Protein AF-0000000076605034 (afdb_homodimer)

Organism: NCBI:txid33932

Nearest PDB structures (foldseek):
  1zkp-assembly1_C  TM=9.954E-01  e=6.517E-40  Bacillus anthracis str. Ames
  6kns-assembly1_A  TM=9.953E-01  e=4.262E-39  Bacillus subtilis
  6kns-assembly2_B-2  TM=9.929E-01  e=1.743E-38  Bacillus subtilis
  6kns-assembly4_D-2  TM=9.944E-01  e=5.636E-38  Bacillus subtilis
  6kns-assembly3_C-2  TM=9.933E-01  e=1.933E-37  Bacillus subtilis

Foldseek 3Di:
DKKAFQAFAAPAADDQGAFGWMWDDDPQATEIEFDAGCSQVSCVVPPHLLSHQEYEYFDQPRSRHVCLVVSLVSQVVCVVVVDDGAAYEYEDACQPVVSQVVQDDDRNYDYDYDDQVDWDDDVQWTWHWDFAQAPDTGIWIWIDGPPFTETEHPFFEADPVLQCVCAAHQEYEAEAAAAPVDHCNVHGHYHLCSQLVSCQSSVYQEYEYGNYYPDDDVVRSVVNSCVRHVHHYYYDDHGDMDDPPDD/DKKAFQAFAAPAADDPGAFGWMWDDDPQATEIEFDAGCSQVSCVVPPHLLSHQEYEYFDQPRSRHVCLVVSLVSQVVCVVVVDDGAAYEYEDACQPVVSQVVQDDDRNYDYDYDDQVDWDDDVQWTWHWDFAQAPDTGIWIWIDGPPFTETEHPFFEADPVLQCVCAAHQEYEAEAAAAPVDHCNVHGHYHLCSQLVSCQSSVYQEYEYGNYYPDDDVVRSVVNSCVRHVHHYYYDDHGDMDDPPDD

pLDDT: mean 97.72, std 3.42, range [62.47, 99.0]

InterPro domains:
  IPR001279 Metallo-beta-lactamase [PF12706] (30-211)
  IPR001279 Metallo-beta-lactamase [SM00849] (18-211)
  IPR036866 Ribonuclease Z/Hydroxyacylglutathione hydrolase-like [G3DSA:3.60.15.10] (1-244)
  IPR036866 Ribonuclease Z/Hydroxyacylglutathione hydrolase-like [SSF56281] (1-242)

Secondary structure (DSSP, 8-state):
-EEEEEE-BSSS--TT--BSEEEEEETTEEEEE---TTHHHHHTTTS-GGG--EEE-S---HHHHTTHHHHHHHHHHHHHTT-----EEEEE-SSSHHHHHTT-BTTTEEEEE--TTSPEEETTEEEEEEE-BSSS--EEEEEE-SS-EEEE--S-B--TTHHHHHTT-SEEEEE--B-TTS--TTTT--BHHHHHHHHHHHT-SEEEEESB-SSS-HHHHHHHHHTT--SEEEE--TT-EEETT--/-EEEEEE-BSSS--TT--BSEEEEEETTEEEEE---TTHHHHHTTT--GGG--EEE-S---HHHHTTHHHHHHHHHHHHHTT-----EEEEE-SSSHHHHHTT-BTTTEEEEE--TTSPEEETTEEEEEEE-BSSS--EEEEEE-SS-EEEE--S-B--TTHHHHHTT-SEEEEE--B-TTS--TTTT--BHHHHHHHHHHHT-SEEEEESB-SSS-HHHHHHHHHTT--SEEEE--TT-EEETT--

Radius of gyration: 23.19 Å; Cα contacts (8 Å, |Δi|>4): 1328; chains: 2; bounding box: 50×68×50 Å

Solvent-accessible surface area (backbone atoms only — not comparable to full-atom values): 24275 Å² total; per-residue (Å²): 93,37,41,33,31,34,15,32,25,42,49,30,43,48,66,81,40,11,2,29,14,34,40,37,38,45,96,91,42,32,36,34,39,29,30,0,35,24,14,64,12,42,42,45,77,78,45,58,81,83,63,51,59,34,36,41,41,44,41,83,53,41,24,28,38,28,30,49,56,21,51,48,37,50,45,46,53,38,46,77,73,69,45,88,70,78,58,30,43,28,34,31,55,64,90,43,55,73,67,36,56,66,43,37,48,88,75,44,25,37,50,39,72,60,56,64,89,42,76,43,76,55,88,74,32,39,33,39,50,42,82,40,47,35,94,53,81,29,36,16,37,38,41,29,44,96,85,43,32,38,30,37,42,49,59,22,19,78,56,76,67,50,23,75,71,34,48,65,23,51,32,36,41,33,38,28,46,35,45,68,92,48,83,26,65,92,74,14,29,18,13,18,46,52,47,15,48,36,42,46,75,13,53,33,57,30,38,33,41,22,30,33,53,95,64,86,60,70,65,53,39,53,55,49,19,50,74,67,17,83,63,52,73,45,74,62,45,73,66,42,70,49,35,85,94,58,131,95,37,40,33,30,34,16,33,25,43,48,29,42,49,65,83,40,10,2,30,13,34,40,38,36,45,96,92,40,33,36,34,38,29,31,0,34,23,14,64,13,42,43,45,78,77,44,58,80,82,64,50,59,33,35,42,40,44,42,81,53,40,26,28,38,26,30,49,56,23,51,48,37,50,45,44,53,39,47,75,72,70,45,89,69,77,57,30,42,28,34,32,53,64,91,44,55,74,68,35,56,66,43,37,46,87,74,42,24,37,50,39,70,58,56,64,90,43,78,43,77,56,89,76,32,40,34,38,49,42,82,40,49,36,93,54,81,29,36,17,38,38,42,29,45,97,84,44,32,36,28,37,41,49,60,23,19,76,56,76,67,52,23,74,71,35,48,63,23,50,33,36,41,32,38,29,47,35,46,69,92,47,83,26,64,91,74,14,30,16,13,17,46,51,47,16,49,36,41,46,74,12,54,34,57,29,37,32,40,22,29,34,50,94,63,86,60,72,67,53,39,54,55,49,18,50,75,67,17,84,64,52,72,45,74,62,44,72,67,42,70,50,35,88,94,58,131

Structure (mmCIF, N/CA/C/O backbone):
data_AF-0000000076605034-model_v1
#
loop_
_entity.id
_entity.type
_entity.pdbx_description
1 polymer 'Metallo-beta-lactamase domain-containing protein'
#
loop_
_atom_site.group_PDB
_atom_site.id
_atom_site.type_symbol
_atom_site.label_atom_id
_atom_site.label_alt_id
_atom_site.label_comp_id
_atom_site.label_asym_id
_atom_site.label_entity_id
_atom_site.label_seq_id
_atom_site.pdbx_PDB_ins_code
_atom_site.Cartn_x
_atom_site.Cartn_y
_atom_site.Cartn_z
_atom_site.occupancy
_atom_site.B_iso_or_equiv
_atom_site.auth_seq_id
_atom_site.auth_comp_id
_atom_site.auth_asym_id
_atom_site.auth_atom_id
_atom_site.pdbx_PDB_model_num
ATOM 1 N N . MET A 1 1 ? 14.961 -23.609 -1.125 1 96.12 1 MET A N 1
ATOM 2 C CA . MET A 1 1 ? 14.352 -22.281 -1.119 1 96.12 1 MET A CA 1
ATOM 3 C C . MET A 1 1 ? 13.203 -22.219 -0.116 1 96.12 1 MET A C 1
ATOM 5 O O . MET A 1 1 ? 12.5 -23.203 0.092 1 96.12 1 MET A O 1
ATOM 9 N N . LYS A 1 2 ? 13.117 -21.109 0.619 1 98 2 LYS A N 1
ATOM 10 C CA . LYS A 1 2 ? 12.031 -20.828 1.562 1 98 2 LYS A CA 1
ATOM 11 C C . LYS A 1 2 ? 11.086 -19.766 1.017 1 98 2 LYS A C 1
ATOM 13 O O . LYS A 1 2 ? 11.523 -18.719 0.537 1 98 2 LYS A O 1
ATOM 18 N N . LEU A 1 3 ? 9.781 -20.109 1.035 1 98.69 3 LEU A N 1
ATOM 19 C CA . LEU A 1 3 ? 8.742 -19.156 0.638 1 98.69 3 LEU A CA 1
ATOM 20 C C . LEU A 1 3 ? 7.973 -18.656 1.854 1 98.69 3 LEU A C 1
ATOM 22 O O . LEU A 1 3 ? 7.566 -19.438 2.711 1 98.69 3 LEU A O 1
ATOM 26 N N . THR A 1 4 ? 7.82 -17.344 1.95 1 98.94 4 THR A N 1
ATOM 27 C CA . THR A 1 4 ? 6.965 -16.719 2.947 1 98.94 4 THR A CA 1
ATOM 28 C C . THR A 1 4 ? 5.895 -15.859 2.275 1 98.94 4 THR A C 1
ATOM 30 O O . THR A 1 4 ? 6.207 -15.008 1.434 1 98.94 4 THR A O 1
ATOM 33 N N . VAL A 1 5 ? 4.629 -16.109 2.641 1 98.94 5 VAL A N 1
ATOM 34 C CA . VAL A 1 5 ? 3.537 -15.289 2.133 1 98.94 5 VAL A CA 1
ATOM 35 C C . VAL A 1 5 ? 3.467 -13.984 2.92 1 98.94 5 VAL A C 1
ATOM 37 O O . VAL A 1 5 ? 3.264 -13.992 4.137 1 98.94 5 VAL A O 1
ATOM 40 N N . LEU A 1 6 ? 3.656 -12.891 2.207 1 98.94 6 LEU A N 1
ATOM 41 C CA . LEU A 1 6 ? 3.518 -11.578 2.818 1 98.94 6 LEU A CA 1
ATOM 42 C C . LEU A 1 6 ? 2.102 -11.039 2.637 1 98.94 6 LEU A C 1
ATOM 44 O O . LEU A 1 6 ? 1.557 -10.398 3.541 1 98.94 6 LEU A O 1
ATOM 48 N N . GLY A 1 7 ? 1.539 -11.312 1.558 1 98.94 7 GLY A N 1
ATOM 49 C CA . GLY A 1 7 ? 0.179 -10.961 1.185 1 98.94 7 GLY A CA 1
ATOM 50 C C . GLY A 1 7 ? -0.412 -11.883 0.135 1 98.94 7 GLY A C 1
ATOM 51 O O . GLY A 1 7 ? 0.322 -12.508 -0.634 1 98.94 7 GLY A O 1
ATOM 52 N N . TYR A 1 8 ? -1.773 -11.93 0.089 1 98.94 8 TYR A N 1
ATOM 53 C CA . TYR A 1 8 ? -2.381 -13 -0.698 1 98.94 8 TYR A CA 1
ATOM 54 C C . TYR A 1 8 ? -3.764 -12.594 -1.192 1 98.94 8 TYR A C 1
ATOM 56 O O . TYR A 1 8 ? -4.465 -13.391 -1.82 1 98.94 8 TYR A O 1
ATOM 64 N N . TRP A 1 9 ? -4.199 -11.359 -0.905 1 98.88 9 TRP A N 1
ATOM 65 C CA . TRP A 1 9 ? -5.539 -10.953 -1.31 1 98.88 9 TRP A CA 1
ATOM 66 C C . TRP A 1 9 ? -5.551 -10.5 -2.766 1 98.88 9 TRP A C 1
ATOM 68 O O . TRP A 1 9 ? -4.586 -9.898 -3.244 1 98.88 9 TRP A O 1
ATOM 78 N N . GLY A 1 10 ? -6.625 -10.766 -3.41 1 98.75 10 GLY A N 1
ATOM 79 C CA . GLY A 1 10 ? -6.84 -10.258 -4.754 1 98.75 10 GLY A CA 1
ATOM 80 C C . GLY A 1 10 ? -7.527 -8.906 -4.777 1 98.75 10 GLY A C 1
ATOM 81 O O . GLY A 1 10 ? -8.5 -8.688 -4.051 1 98.75 10 GLY A O 1
ATOM 82 N N . GLY A 1 11 ? -7.055 -7.988 -5.543 1 98.56 11 GLY A N 1
ATOM 83 C CA . GLY A 1 11 ? -7.699 -6.707 -5.762 1 98.56 11 GLY A CA 1
ATOM 84 C C . GLY A 1 11 ? -7.309 -5.656 -4.738 1 98.56 11 GLY A C 1
ATOM 85 O O . GLY A 1 11 ? -6.695 -4.645 -5.082 1 98.56 11 GLY A O 1
ATOM 86 N N . TYR A 1 12 ? -7.621 -5.855 -3.541 1 98.81 12 TYR A N 1
ATOM 87 C CA . TYR A 1 12 ? -7.32 -4.949 -2.438 1 98.81 12 TYR A CA 1
ATOM 88 C C . TYR A 1 12 ? -7.105 -5.723 -1.142 1 98.81 12 TYR A C 1
ATOM 90 O O . TYR A 1 12 ? -7.488 -6.887 -1.034 1 98.81 12 TYR A O 1
ATOM 98 N N . PRO A 1 13 ? -6.379 -5.133 -0.183 1 98.88 13 PRO A N 1
ATOM 99 C CA . PRO A 1 13 ? -6.094 -5.859 1.054 1 98.88 13 PRO A CA 1
ATOM 100 C C . PRO A 1 13 ? -7.309 -5.965 1.974 1 98.88 13 PRO A C 1
ATOM 102 O O . PRO A 1 13 ? -8.188 -5.102 1.936 1 98.88 13 PRO A O 1
ATOM 105 N N . ALA A 1 14 ? -7.359 -7.02 2.742 1 98.56 14 ALA A N 1
ATOM 106 C CA . ALA A 1 14 ? -8.281 -7.102 3.873 1 98.56 14 ALA A CA 1
ATOM 107 C C . ALA A 1 14 ? -7.664 -6.484 5.125 1 98.56 14 ALA A C 1
ATOM 109 O O . ALA A 1 14 ? -6.559 -5.938 5.078 1 98.56 14 ALA A O 1
ATOM 110 N N . VAL A 1 15 ? -8.422 -6.453 6.191 1 98.38 15 VAL A N 1
ATOM 111 C CA . VAL A 1 15 ? -8.039 -5.828 7.453 1 98.38 15 VAL A CA 1
ATOM 112 C C . VAL A 1 15 ? -6.676 -6.359 7.898 1 98.38 15 VAL A C 1
ATOM 114 O O . VAL A 1 15 ? -6.484 -7.574 8.016 1 98.38 15 VAL A O 1
ATOM 117 N N . ASN A 1 16 ? -5.75 -5.461 8.094 1 98.06 16 ASN A N 1
ATOM 118 C CA . ASN A 1 16 ? -4.418 -5.723 8.633 1 98.06 16 ASN A CA 1
ATOM 119 C C . ASN A 1 16 ? -3.674 -6.762 7.805 1 98.06 16 ASN A C 1
ATOM 121 O O . ASN A 1 16 ? -2.914 -7.566 8.344 1 98.06 16 ASN A O 1
ATOM 125 N N . SER A 1 17 ? -3.955 -6.801 6.527 1 98.5 17 SER A N 1
ATOM 126 C CA . SER A 1 17 ? -3.334 -7.75 5.609 1 98.5 17 SER A CA 1
ATOM 127 C C . SER A 1 17 ? -2.85 -7.055 4.34 1 98.5 17 SER A C 1
ATOM 129 O O . SER A 1 17 ? -2.742 -5.828 4.301 1 98.5 17 SER A O 1
ATOM 131 N N . ALA A 1 18 ? -2.34 -7.84 3.361 1 98.94 18 ALA A N 1
ATOM 132 C CA . ALA A 1 18 ? -1.729 -7.281 2.16 1 98.94 18 ALA A CA 1
ATOM 133 C C . ALA A 1 18 ? -2.191 -8.023 0.911 1 98.94 18 ALA A C 1
ATOM 135 O O . ALA A 1 18 ? -2.727 -9.133 1.005 1 98.94 18 ALA A O 1
ATOM 136 N N . THR A 1 19 ? -2.084 -7.344 -0.175 1 98.94 19 THR A N 1
ATOM 137 C CA . THR A 1 19 ? -2.283 -8.023 -1.45 1 98.94 19 THR A CA 1
ATOM 138 C C . THR A 1 19 ? -1.011 -8.75 -1.88 1 98.94 19 THR A C 1
ATOM 140 O O . THR A 1 19 ? -0.088 -8.922 -1.081 1 98.94 19 THR A O 1
ATOM 143 N N . SER A 1 20 ? -0.911 -9.188 -3.068 1 98.94 20 SER A N 1
ATOM 144 C CA . SER A 1 20 ? 0.04 -10.188 -3.541 1 98.94 20 SER A CA 1
ATOM 145 C C . SER A 1 20 ? 1.477 -9.758 -3.262 1 98.94 20 SER A C 1
ATOM 147 O O . SER A 1 20 ? 1.897 -8.672 -3.666 1 98.94 20 SER A O 1
ATOM 149 N N . GLY A 1 21 ? 2.199 -10.5 -2.539 1 98.94 21 GLY A N 1
ATOM 150 C CA . GLY A 1 21 ? 3.615 -10.398 -2.227 1 98.94 21 GLY A CA 1
ATOM 151 C C . GLY A 1 21 ? 4.18 -11.656 -1.593 1 98.94 21 GLY A C 1
ATOM 152 O O . GLY A 1 21 ? 3.629 -12.164 -0.615 1 98.94 21 GLY A O 1
ATOM 153 N N . TYR A 1 22 ? 5.273 -12.188 -2.094 1 98.94 22 TYR A N 1
ATOM 154 C CA . TYR A 1 22 ? 5.883 -13.438 -1.653 1 98.94 22 TYR A CA 1
ATOM 155 C C . TYR A 1 22 ? 7.395 -13.289 -1.536 1 98.94 22 TYR A C 1
ATOM 157 O O . TYR A 1 22 ? 8.055 -12.805 -2.461 1 98.94 22 TYR A O 1
ATOM 165 N N . LEU A 1 23 ? 7.91 -13.648 -0.429 1 98.94 23 LEU A N 1
ATOM 166 C CA . LEU A 1 23 ? 9.352 -13.586 -0.184 1 98.94 23 LEU A CA 1
ATOM 167 C C . LEU A 1 23 ? 10 -14.953 -0.387 1 98.94 23 LEU A C 1
ATOM 169 O O . LEU A 1 23 ? 9.594 -15.938 0.234 1 98.94 23 LEU A O 1
ATOM 173 N N . LEU A 1 24 ? 10.898 -15.039 -1.307 1 98.88 24 LEU A N 1
ATOM 174 C CA . LEU A 1 24 ? 11.695 -16.25 -1.54 1 98.88 24 LEU A CA 1
ATOM 175 C C . LEU A 1 24 ? 13.125 -16.047 -1.054 1 98.88 24 LEU A C 1
ATOM 177 O O . LEU A 1 24 ? 13.789 -15.086 -1.433 1 98.88 24 LEU A O 1
ATOM 181 N N . GLN A 1 25 ? 13.57 -16.953 -0.249 1 98.56 25 GLN A N 1
ATOM 182 C CA . GLN A 1 25 ? 14.914 -16.859 0.312 1 98.56 25 GLN A CA 1
ATOM 183 C C . GLN A 1 25 ? 15.711 -18.141 0.074 1 98.56 25 GLN A C 1
ATOM 185 O O . GLN A 1 25 ? 15.18 -19.25 0.248 1 98.56 25 GLN A O 1
ATOM 190 N N . LYS A 1 26 ? 16.844 -18.062 -0.416 1 98.19 26 LYS A N 1
ATOM 191 C CA . LYS A 1 26 ? 17.781 -19.172 -0.628 1 98.19 26 LYS A CA 1
ATOM 192 C C . LYS A 1 26 ? 19.219 -18.688 -0.597 1 98.19 26 LYS A C 1
ATOM 194 O O . LYS A 1 26 ? 19.562 -17.703 -1.258 1 98.19 26 LYS A O 1
ATOM 199 N N . ASP A 1 27 ? 20.141 -19.312 0.214 1 97.5 27 ASP A N 1
ATOM 200 C CA . ASP A 1 27 ? 21.578 -19.062 0.249 1 97.5 27 ASP A CA 1
ATOM 201 C C . ASP A 1 27 ? 21.859 -17.594 0.506 1 97.5 27 ASP A C 1
ATOM 203 O O . ASP A 1 27 ? 22.688 -16.984 -0.18 1 97.5 27 ASP A O 1
ATOM 207 N N . GLY A 1 28 ? 21.094 -17 1.375 1 97.69 28 GLY A N 1
ATOM 208 C CA . GLY A 1 28 ? 21.312 -15.617 1.772 1 97.69 28 GLY A CA 1
ATOM 209 C C . GLY A 1 28 ? 20.734 -14.617 0.789 1 97.69 28 GLY A C 1
ATOM 210 O O . GLY A 1 28 ? 20.875 -13.406 0.976 1 97.69 28 GLY A O 1
ATOM 211 N N . PHE A 1 29 ? 20.109 -15.102 -0.303 1 98.62 29 PHE A N 1
ATOM 212 C CA . PHE A 1 29 ? 19.5 -14.242 -1.313 1 98.62 29 PHE A CA 1
ATOM 213 C C . PHE A 1 29 ? 18.016 -14.055 -1.039 1 98.62 29 PHE A C 1
ATOM 215 O O . PHE A 1 29 ? 17.281 -15.031 -0.839 1 98.62 29 PHE A O 1
ATOM 222 N N . ASN A 1 30 ? 17.578 -12.766 -1.001 1 98.88 30 ASN A N 1
ATOM 223 C CA . ASN A 1 30 ? 16.188 -12.422 -0.743 1 98.88 30 ASN A CA 1
ATOM 224 C C . ASN A 1 30 ? 15.508 -11.859 -1.99 1 98.88 30 ASN A C 1
ATOM 226 O O . ASN A 1 30 ? 15.867 -10.781 -2.465 1 98.88 30 ASN A O 1
ATOM 230 N N . LEU A 1 31 ? 14.539 -12.633 -2.533 1 98.94 31 LEU A N 1
ATOM 231 C CA . LEU A 1 31 ? 13.766 -12.234 -3.709 1 98.94 31 LEU A CA 1
ATOM 232 C C . LEU A 1 31 ? 12.312 -11.961 -3.34 1 98.94 31 LEU A C 1
ATOM 234 O O . LEU A 1 31 ? 11.656 -12.812 -2.736 1 98.94 31 LEU A O 1
ATOM 238 N N . LEU A 1 32 ? 11.891 -10.766 -3.631 1 99 32 LEU A N 1
ATOM 239 C CA . LEU A 1 32 ? 10.477 -10.445 -3.48 1 99 32 LEU A CA 1
ATOM 240 C C . LEU A 1 32 ? 9.734 -10.633 -4.797 1 99 32 LEU A C 1
ATOM 242 O O . LEU A 1 32 ? 10.148 -10.109 -5.832 1 99 32 LEU A O 1
ATOM 246 N N . VAL A 1 33 ? 8.672 -11.438 -4.785 1 99 33 VAL A N 1
ATOM 247 C CA . VAL A 1 33 ? 7.812 -11.633 -5.945 1 99 33 VAL A CA 1
ATOM 248 C C . VAL A 1 33 ? 6.516 -10.844 -5.77 1 99 33 VAL A C 1
ATOM 250 O O . VAL A 1 33 ? 5.734 -11.125 -4.859 1 99 33 VAL A O 1
ATOM 253 N N . ASP A 1 34 ? 6.242 -9.883 -6.672 1 99 34 ASP A N 1
ATOM 254 C CA . ASP A 1 34 ? 5.184 -8.883 -6.59 1 99 34 ASP A CA 1
ATOM 255 C C . ASP A 1 34 ? 5.305 -8.055 -5.316 1 99 34 ASP A C 1
ATOM 257 O O . ASP A 1 34 ? 5.988 -8.453 -4.371 1 99 34 ASP A O 1
ATOM 261 N N . CYS A 1 35 ? 4.766 -6.914 -5.352 1 98.94 35 CYS A N 1
ATOM 262 C CA . CYS A 1 35 ? 4.883 -5.918 -4.289 1 98.94 35 CYS A CA 1
ATOM 263 C C . CYS A 1 35 ? 3.594 -5.117 -4.148 1 98.94 35 CYS A C 1
ATOM 265 O O . CYS A 1 35 ? 3.59 -3.9 -4.352 1 98.94 35 CYS A O 1
ATOM 267 N N . GLY A 1 36 ? 2.535 -5.812 -3.738 1 98.94 36 GLY A N 1
ATOM 268 C CA . GLY A 1 36 ? 1.213 -5.211 -3.654 1 98.94 36 GLY A CA 1
ATOM 269 C C . GLY A 1 36 ? 1.034 -4.328 -2.434 1 98.94 36 GLY A C 1
ATOM 270 O O . GLY A 1 36 ? 2.006 -4.012 -1.743 1 98.94 36 GLY A O 1
ATOM 271 N N . SER A 1 37 ? -0.182 -3.9 -2.189 1 98.94 37 SER A N 1
ATOM 272 C CA . SER A 1 37 ? -0.543 -3.027 -1.077 1 98.94 37 SER A CA 1
ATOM 273 C C . SER A 1 37 ? -0.298 -3.709 0.264 1 98.94 37 SER A C 1
ATOM 275 O O . SER A 1 37 ? -0.746 -4.836 0.484 1 98.94 37 SER A O 1
ATOM 277 N N . GLY A 1 38 ? 0.418 -3.021 1.141 1 98.88 38 GLY A N 1
ATOM 278 C CA . GLY A 1 38 ? 0.668 -3.537 2.477 1 98.88 38 GLY A CA 1
ATOM 279 C C . GLY A 1 38 ? 1.84 -4.5 2.535 1 98.88 38 GLY A C 1
ATOM 280 O O . GLY A 1 38 ? 2.244 -4.93 3.619 1 98.88 38 GLY A O 1
ATOM 281 N N . VAL A 1 39 ? 2.434 -4.828 1.404 1 98.94 39 VAL A N 1
ATOM 282 C CA . VAL A 1 39 ? 3.473 -5.848 1.341 1 98.94 39 VAL A CA 1
ATOM 283 C C . VAL A 1 39 ? 4.73 -5.352 2.055 1 98.94 39 VAL A C 1
ATOM 285 O O . VAL A 1 39 ? 5.371 -6.105 2.789 1 98.94 39 VAL A O 1
ATOM 288 N N . LEU A 1 40 ? 5.105 -4.066 1.79 1 98.94 40 LEU A N 1
ATOM 289 C CA . LEU A 1 40 ? 6.332 -3.557 2.389 1 98.94 40 LEU A CA 1
ATOM 290 C C . LEU A 1 40 ? 6.242 -3.568 3.912 1 98.94 40 LEU A C 1
ATOM 292 O O . LEU A 1 40 ? 7.219 -3.879 4.594 1 98.94 40 LEU A O 1
ATOM 296 N N . SER A 1 41 ? 5.086 -3.191 4.457 1 98.88 41 SER A N 1
ATOM 297 C CA . SER A 1 41 ? 4.863 -3.238 5.898 1 98.88 41 SER A CA 1
ATOM 298 C C . SER A 1 41 ? 5.012 -4.656 6.434 1 98.88 41 SER A C 1
ATOM 300 O O . SER A 1 41 ? 5.645 -4.871 7.469 1 98.88 41 SER A O 1
ATOM 302 N N . GLN A 1 42 ? 4.48 -5.645 5.727 1 98.88 42 GLN A N 1
ATOM 303 C CA . GLN A 1 42 ? 4.539 -7.047 6.133 1 98.88 42 GLN A CA 1
ATOM 304 C C . GLN A 1 42 ? 5.953 -7.598 5.996 1 98.88 42 GLN A C 1
ATOM 306 O O . GLN A 1 42 ? 6.398 -8.398 6.824 1 98.88 42 GLN A O 1
ATOM 311 N N . LEU A 1 43 ? 6.641 -7.211 4.949 1 98.94 43 LEU A N 1
ATOM 312 C CA . LEU A 1 43 ? 7.996 -7.66 4.656 1 98.94 43 LEU A CA 1
ATOM 313 C C . LEU A 1 43 ? 8.922 -7.43 5.848 1 98.94 43 LEU A C 1
ATOM 315 O O . LEU A 1 43 ? 9.773 -8.266 6.152 1 98.94 43 LEU A O 1
ATOM 319 N N . GLN A 1 44 ? 8.703 -6.387 6.578 1 98.81 44 GLN A N 1
ATOM 320 C CA . GLN A 1 44 ? 9.625 -5.922 7.609 1 98.81 44 GLN A CA 1
ATOM 321 C C . GLN A 1 44 ? 9.5 -6.766 8.875 1 98.81 44 GLN A C 1
ATOM 323 O O . GLN A 1 44 ? 10.266 -6.582 9.828 1 98.81 44 GLN A O 1
ATOM 328 N N . ASN A 1 45 ? 8.523 -7.652 8.93 1 98.81 45 ASN A N 1
ATOM 329 C CA . ASN A 1 45 ? 8.516 -8.672 9.977 1 98.81 45 ASN A CA 1
ATOM 330 C C . ASN A 1 45 ? 9.641 -9.68 9.781 1 98.81 45 ASN A C 1
ATOM 332 O O . ASN A 1 45 ? 9.969 -10.43 10.703 1 98.81 45 ASN A O 1
ATOM 336 N N . TYR A 1 46 ? 10.219 -9.711 8.609 1 98.69 46 TYR A N 1
ATOM 337 C CA . TYR A 1 46 ? 11.141 -10.797 8.273 1 98.69 46 TYR A CA 1
ATOM 338 C C . TYR A 1 46 ? 12.508 -10.242 7.898 1 98.69 46 TYR A C 1
ATOM 340 O O . TYR A 1 46 ? 13.531 -10.883 8.148 1 98.69 46 TYR A O 1
ATOM 348 N N . LEU A 1 47 ? 12.539 -9.078 7.223 1 97.56 47 LEU A N 1
ATOM 349 C CA . LEU A 1 47 ? 13.805 -8.445 6.863 1 97.56 47 LEU A CA 1
ATOM 350 C C . LEU A 1 47 ? 13.602 -6.957 6.594 1 97.56 47 LEU A C 1
ATOM 352 O O . LEU A 1 47 ? 12.477 -6.504 6.383 1 97.56 47 LEU A O 1
ATOM 356 N N . LYS A 1 48 ? 14.695 -6.184 6.621 1 97.06 48 LYS A N 1
ATOM 357 C CA . LYS A 1 48 ? 14.656 -4.773 6.25 1 97.06 48 LYS A CA 1
ATOM 358 C C . LYS A 1 48 ? 14.57 -4.605 4.738 1 97.06 48 LYS A C 1
ATOM 360 O O . LYS A 1 48 ? 15.109 -5.418 3.984 1 97.06 48 LYS A O 1
ATOM 365 N N . PRO A 1 49 ? 13.938 -3.553 4.309 1 98 49 PRO A N 1
ATOM 366 C CA . PRO A 1 49 ? 13.805 -3.326 2.867 1 98 49 PRO A CA 1
ATOM 367 C C . PRO A 1 49 ? 15.156 -3.322 2.148 1 98 49 PRO A C 1
ATOM 369 O O . PRO A 1 49 ? 15.25 -3.793 1.013 1 98 49 PRO A O 1
ATOM 372 N N . ASN A 1 50 ? 16.188 -2.818 2.846 1 96.12 50 ASN A N 1
ATOM 373 C CA . ASN A 1 50 ? 17.5 -2.684 2.207 1 96.12 50 ASN A CA 1
ATOM 374 C C . ASN A 1 50 ? 18.219 -4.023 2.119 1 96.12 50 ASN A C 1
ATOM 376 O O . ASN A 1 50 ? 19.312 -4.109 1.566 1 96.12 50 ASN A O 1
ATOM 380 N N . GLU A 1 51 ? 17.594 -5.082 2.629 1 97.94 51 GLU A N 1
ATOM 381 C CA . GLU A 1 51 ? 18.188 -6.418 2.572 1 97.94 51 GLU A CA 1
ATOM 382 C C . GLU A 1 51 ? 17.656 -7.203 1.375 1 97.94 51 GLU A C 1
ATOM 384 O O . GLU A 1 51 ? 18.109 -8.32 1.109 1 97.94 51 GLU A O 1
ATOM 389 N N . LEU A 1 52 ? 16.734 -6.652 0.604 1 98.75 52 LEU A N 1
ATOM 390 C CA . LEU A 1 52 ? 16.281 -7.262 -0.643 1 98.75 52 LEU A CA 1
ATOM 391 C C . LEU A 1 52 ? 17.391 -7.246 -1.687 1 98.75 52 LEU A C 1
ATOM 393 O O . LEU A 1 52 ? 18.125 -6.254 -1.816 1 98.75 52 LEU A O 1
ATOM 397 N N . HIS A 1 53 ? 17.453 -8.352 -2.396 1 98.88 53 HIS A N 1
ATOM 398 C CA . HIS A 1 53 ? 18.453 -8.422 -3.457 1 98.88 53 HIS A CA 1
ATOM 399 C C . HIS A 1 53 ? 17.828 -8.195 -4.824 1 98.88 53 HIS A C 1
ATOM 401 O O . HIS A 1 53 ? 18.5 -7.734 -5.754 1 98.88 53 HIS A O 1
ATOM 407 N N . ALA A 1 54 ? 16.547 -8.547 -4.973 1 98.94 54 ALA A N 1
ATOM 408 C CA . ALA A 1 54 ? 15.828 -8.367 -6.227 1 98.94 54 ALA A CA 1
ATOM 409 C C . ALA A 1 54 ? 14.32 -8.398 -6 1 98.94 54 ALA A C 1
ATOM 411 O O . ALA A 1 54 ? 13.852 -8.906 -4.98 1 98.94 54 ALA A O 1
ATOM 412 N N . VAL A 1 55 ? 13.609 -7.793 -6.91 1 99 55 VAL A N 1
ATOM 413 C CA . VAL A 1 55 ? 12.156 -7.875 -7.004 1 99 55 VAL A CA 1
ATOM 414 C C . VAL A 1 55 ? 11.758 -8.398 -8.383 1 99 55 VAL A C 1
ATOM 416 O O . VAL A 1 55 ? 12.383 -8.055 -9.391 1 99 55 VAL A O 1
ATOM 419 N N . LEU A 1 56 ? 10.812 -9.312 -8.422 1 99 56 LEU A N 1
ATOM 420 C CA . LEU A 1 56 ? 10.281 -9.883 -9.656 1 99 56 LEU A CA 1
ATOM 421 C C . LEU A 1 56 ? 8.773 -9.648 -9.75 1 99 56 LEU A C 1
ATOM 423 O O . LEU A 1 56 ? 8.016 -10.086 -8.883 1 99 56 LEU A O 1
ATOM 427 N N . ILE A 1 57 ? 8.336 -8.93 -10.828 1 98.94 57 ILE A N 1
ATOM 428 C CA . ILE A 1 57 ? 6.953 -8.477 -10.945 1 98.94 57 ILE A CA 1
ATOM 429 C C . ILE A 1 57 ? 6.23 -9.289 -12.016 1 98.94 57 ILE A C 1
ATOM 431 O O . ILE A 1 57 ? 6.723 -9.43 -13.133 1 98.94 57 ILE A O 1
ATOM 435 N N . SER A 1 58 ? 5.098 -9.82 -11.641 1 98.94 58 SER A N 1
ATOM 436 C CA . SER A 1 58 ? 4.309 -10.609 -12.586 1 98.94 58 SER A CA 1
ATOM 437 C C . SER A 1 58 ? 3.613 -9.711 -13.602 1 98.94 58 SER A C 1
ATOM 439 O O . SER A 1 58 ? 3.66 -9.977 -14.805 1 98.94 58 SER A O 1
ATOM 441 N N . HIS A 1 59 ? 2.922 -8.688 -13.094 1 98.94 59 HIS A N 1
ATOM 442 C CA . HIS A 1 59 ? 2.232 -7.699 -13.922 1 98.94 59 HIS A CA 1
ATOM 443 C C . HIS A 1 59 ? 1.95 -6.422 -13.133 1 98.94 59 HIS A C 1
ATOM 445 O O . HIS A 1 59 ? 2.338 -6.309 -11.969 1 98.94 59 HIS A O 1
ATOM 451 N N . TYR A 1 60 ? 1.279 -5.438 -13.797 1 98.88 60 TYR A N 1
ATOM 452 C CA . TYR A 1 60 ? 1.365 -4.09 -13.242 1 98.88 60 TYR A CA 1
ATOM 453 C C . TYR A 1 60 ? 0.018 -3.637 -12.695 1 98.88 60 TYR A C 1
ATOM 455 O O . TYR A 1 60 ? -0.246 -2.436 -12.594 1 98.88 60 TYR A O 1
ATOM 463 N N . HIS A 1 61 ? -0.928 -4.605 -12.359 1 98.88 61 HIS A N 1
ATOM 464 C CA . HIS A 1 61 ? -2.088 -4.203 -11.57 1 98.88 61 HIS A CA 1
ATOM 465 C C . HIS A 1 61 ? -1.674 -3.725 -10.188 1 98.88 61 HIS A C 1
ATOM 467 O O . HIS A 1 61 ? -0.709 -4.234 -9.609 1 98.88 61 HIS A O 1
ATOM 473 N N . GLN A 1 62 ? -2.428 -2.846 -9.641 1 98.81 62 GLN A N 1
ATOM 474 C CA . GLN A 1 62 ? -2.047 -2.139 -8.422 1 98.81 62 GLN A CA 1
ATOM 475 C C . GLN A 1 62 ? -1.925 -3.1 -7.242 1 98.81 62 GLN A C 1
ATOM 477 O O . GLN A 1 62 ? -1.081 -2.91 -6.363 1 98.81 62 GLN A O 1
ATOM 482 N N . ASP A 1 63 ? -2.779 -4.113 -7.172 1 98.88 63 ASP A N 1
ATOM 483 C CA . ASP A 1 63 ? -2.701 -5.062 -6.066 1 98.88 63 ASP A CA 1
ATOM 484 C C . ASP A 1 63 ? -1.457 -5.941 -6.184 1 98.88 63 ASP A C 1
ATOM 486 O O . ASP A 1 63 ? -1.205 -6.789 -5.324 1 98.88 63 ASP A O 1
ATOM 490 N N . HIS A 1 64 ? -0.586 -5.758 -7.191 1 98.94 64 HIS A N 1
ATOM 491 C CA . HIS A 1 64 ? 0.681 -6.465 -7.336 1 98.94 64 HIS A CA 1
ATOM 492 C C . HIS A 1 64 ? 1.859 -5.496 -7.297 1 98.94 64 HIS A C 1
ATOM 494 O O . HIS A 1 64 ? 3.014 -5.922 -7.211 1 98.94 64 HIS A O 1
ATOM 500 N N . ILE A 1 65 ? 1.616 -4.121 -7.332 1 98.94 65 ILE A N 1
ATOM 501 C CA . ILE A 1 65 ? 2.76 -3.229 -7.469 1 98.94 65 ILE A CA 1
ATOM 502 C C . ILE A 1 65 ? 2.559 -1.995 -6.59 1 98.94 65 ILE A C 1
ATOM 504 O O . ILE A 1 65 ? 3.375 -1.07 -6.609 1 98.94 65 ILE A O 1
ATOM 508 N N . ALA A 1 66 ? 1.567 -1.883 -5.785 1 98.94 66 ALA A N 1
ATOM 509 C CA . ALA A 1 66 ? 1.174 -0.671 -5.07 1 98.94 66 ALA A CA 1
ATOM 510 C C . ALA A 1 66 ? 2.324 -0.136 -4.223 1 98.94 66 ALA A C 1
ATOM 512 O O . ALA A 1 66 ? 2.459 1.076 -4.043 1 98.94 66 ALA A O 1
ATOM 513 N N . ASP A 1 67 ? 3.188 -1.02 -3.703 1 98.94 67 ASP A N 1
ATOM 514 C CA . ASP A 1 67 ? 4.184 -0.596 -2.721 1 98.94 67 ASP A CA 1
ATOM 515 C C . ASP A 1 67 ? 5.551 -0.412 -3.371 1 98.94 67 ASP A C 1
ATOM 517 O O . ASP A 1 67 ? 6.551 -0.21 -2.678 1 98.94 67 ASP A O 1
ATOM 521 N N . ILE A 1 68 ? 5.656 -0.462 -4.734 1 98.94 68 ILE A N 1
ATOM 522 C CA . ILE A 1 68 ? 6.938 -0.27 -5.406 1 98.94 68 ILE A CA 1
ATOM 523 C C . ILE A 1 68 ? 7.48 1.122 -5.094 1 98.94 68 ILE A C 1
ATOM 525 O O . ILE A 1 68 ? 8.656 1.274 -4.75 1 98.94 68 ILE A O 1
ATOM 529 N N . GLY A 1 69 ? 6.633 2.127 -5.168 1 98.88 69 GLY A N 1
ATOM 530 C CA . GLY A 1 69 ? 7.074 3.49 -4.918 1 98.88 69 GLY A CA 1
ATOM 531 C C . GLY A 1 69 ? 7.625 3.693 -3.52 1 98.88 69 GLY A C 1
ATOM 532 O O . GLY A 1 69 ? 8.664 4.336 -3.344 1 98.88 69 GLY A O 1
ATOM 533 N N . VAL A 1 70 ? 6.941 3.162 -2.506 1 98.94 70 VAL A N 1
ATOM 534 C CA . VAL A 1 70 ? 7.391 3.373 -1.133 1 98.94 70 VAL A CA 1
ATOM 535 C C . VAL A 1 70 ? 8.609 2.498 -0.848 1 98.94 70 VAL A C 1
ATOM 537 O O . VAL A 1 70 ? 9.445 2.846 -0.016 1 98.94 70 VAL A O 1
ATOM 540 N N . LEU A 1 71 ? 8.75 1.354 -1.555 1 98.94 71 LEU A N 1
ATOM 541 C CA . LEU A 1 71 ? 9.992 0.594 -1.492 1 98.94 71 LEU A CA 1
ATOM 542 C C . LEU A 1 71 ? 11.164 1.427 -2.004 1 98.94 71 LEU A C 1
ATOM 544 O O . LEU A 1 71 ? 12.234 1.44 -1.394 1 98.94 71 LEU A O 1
ATOM 548 N N . GLN A 1 72 ? 10.938 2.092 -3.107 1 98.88 72 GLN A N 1
ATOM 549 C CA . GLN A 1 72 ? 11.953 2.982 -3.66 1 98.88 72 GLN A CA 1
ATOM 550 C C . GLN A 1 72 ? 12.328 4.074 -2.664 1 98.88 72 GLN A C 1
ATOM 552 O O . GLN A 1 72 ? 13.508 4.387 -2.492 1 98.88 72 GLN A O 1
ATOM 557 N N . TYR A 1 73 ? 11.328 4.629 -1.972 1 98.62 73 TYR A N 1
ATOM 558 C CA . TYR A 1 73 ? 11.578 5.664 -0.975 1 98.62 73 TYR A CA 1
ATOM 559 C C . TYR A 1 73 ? 12.375 5.109 0.202 1 98.62 73 TYR A C 1
ATOM 561 O O . TYR A 1 73 ? 13.258 5.781 0.738 1 98.62 73 TYR A O 1
ATOM 569 N N . ALA A 1 74 ? 12.031 3.885 0.6 1 98.5 74 ALA A N 1
ATOM 570 C CA . ALA A 1 74 ? 12.758 3.25 1.695 1 98.5 74 ALA A CA 1
ATOM 571 C C . ALA A 1 74 ? 14.258 3.178 1.392 1 98.5 74 ALA A C 1
ATOM 573 O O . ALA A 1 74 ? 15.086 3.461 2.258 1 98.5 74 ALA A O 1
ATOM 574 N N . ARG A 1 75 ? 14.562 2.82 0.186 1 97.81 75 ARG A N 1
ATOM 575 C CA . ARG A 1 75 ? 15.961 2.713 -0.224 1 97.81 75 ARG A CA 1
ATOM 576 C C . ARG A 1 75 ? 16.594 4.094 -0.37 1 97.81 75 ARG A C 1
ATOM 578 O O . ARG A 1 75 ? 17.75 4.293 0.012 1 97.81 75 ARG A O 1
ATOM 585 N N . LEU A 1 76 ? 15.867 5.004 -0.903 1 96.44 76 LEU A N 1
ATOM 586 C CA . LEU A 1 76 ? 16.359 6.363 -1.094 1 96.44 76 LEU A CA 1
ATOM 587 C C . LEU A 1 76 ? 16.734 7 0.241 1 96.44 76 LEU A C 1
ATOM 589 O O . LEU A 1 76 ? 17.766 7.648 0.356 1 96.44 76 LEU A O 1
ATOM 593 N N . ILE A 1 77 ? 15.883 6.848 1.235 1 95.19 77 ILE A N 1
ATOM 594 C CA . ILE A 1 77 ? 16.078 7.434 2.559 1 95.19 77 ILE A CA 1
ATOM 595 C C . ILE A 1 77 ? 17.375 6.898 3.172 1 95.19 77 ILE A C 1
ATOM 597 O O . ILE A 1 77 ? 18.078 7.629 3.859 1 95.19 77 ILE A O 1
ATOM 601 N N . GLN A 1 78 ? 17.719 5.617 2.896 1 92.44 78 GLN A N 1
ATOM 602 C CA . GLN A 1 78 ? 18.984 5.059 3.383 1 92.44 78 GLN A CA 1
ATOM 603 C C . GLN A 1 78 ? 20.172 5.812 2.811 1 92.44 78 GLN A C 1
ATOM 605 O O . GLN A 1 78 ? 21.172 6.008 3.498 1 92.44 78 GLN A O 1
ATOM 610 N N . THR A 1 79 ? 20.031 6.195 1.595 1 89.88 79 THR A N 1
ATOM 611 C CA . THR A 1 79 ? 21.125 6.945 0.976 1 89.88 79 THR A CA 1
ATOM 612 C C . THR A 1 79 ? 21.312 8.297 1.663 1 89.88 79 THR A C 1
ATOM 614 O O . THR A 1 79 ? 22.438 8.758 1.84 1 89.88 79 THR A O 1
ATOM 617 N N . PHE A 1 80 ? 20.234 8.914 2.092 1 88 80 PHE A N 1
ATOM 618 C CA . PHE A 1 80 ? 20.297 10.203 2.77 1 88 80 PHE A CA 1
ATOM 619 C C . PHE A 1 80 ? 20.891 10.062 4.16 1 88 80 PHE A C 1
ATOM 621 O O . PHE A 1 80 ? 21.5 11.008 4.684 1 88 80 PHE A O 1
ATOM 628 N N . LEU A 1 81 ? 20.797 8.867 4.711 1 89.56 81 LEU A N 1
ATOM 629 C CA . LEU A 1 81 ? 21.328 8.602 6.043 1 89.56 81 LEU A CA 1
ATOM 630 C C . LEU A 1 81 ? 22.797 8.203 5.969 1 89.56 81 LEU A C 1
ATOM 632 O O . LEU A 1 81 ? 23.422 7.891 6.992 1 89.56 81 LEU A O 1
ATOM 636 N N . GLY A 1 82 ? 23.328 8.18 4.75 1 89.5 82 GLY A N 1
ATOM 637 C CA . GLY A 1 82 ? 24.75 7.945 4.578 1 89.5 82 GLY A CA 1
ATOM 638 C C . GLY A 1 82 ? 25.094 6.488 4.316 1 89.5 82 GLY A C 1
ATOM 639 O O . GLY A 1 82 ? 26.266 6.113 4.289 1 89.5 82 GLY A O 1
ATOM 640 N N . ASN A 1 83 ? 24 5.727 4.125 1 90.44 83 ASN A N 1
ATOM 641 C CA . ASN A 1 83 ? 24.234 4.32 3.818 1 90.44 83 ASN A CA 1
ATOM 642 C C . ASN A 1 83 ? 24.406 4.094 2.318 1 90.44 83 ASN A C 1
ATOM 644 O O . ASN A 1 83 ? 23.75 4.746 1.509 1 90.44 83 ASN A O 1
ATOM 648 N N . GLU A 1 84 ? 25.391 3.311 1.975 1 89.31 84 GLU A N 1
ATOM 649 C CA . GLU A 1 84 ? 25.562 2.896 0.586 1 89.31 84 GLU A CA 1
ATOM 650 C C . GLU A 1 84 ? 24.859 1.57 0.313 1 89.31 84 GLU A C 1
ATOM 652 O O . GLU A 1 84 ? 25.109 0.577 0.999 1 89.31 84 GLU A O 1
ATOM 657 N N . LEU A 1 85 ? 23.922 1.643 -0.576 1 93.25 85 LEU A N 1
ATOM 658 C CA . LEU A 1 85 ? 23.203 0.434 -0.969 1 93.25 85 LEU A CA 1
ATOM 659 C C . LEU A 1 85 ? 23.375 0.159 -2.459 1 93.25 85 LEU A C 1
ATOM 661 O O . LEU A 1 85 ? 23.422 1.091 -3.266 1 93.25 85 LEU A O 1
ATOM 665 N N . PRO A 1 86 ? 23.562 -1.136 -2.793 1 96 86 PRO A N 1
ATOM 666 C CA . PRO A 1 86 ? 23.516 -1.441 -4.223 1 96 86 PRO A CA 1
ATOM 667 C C . PRO A 1 86 ? 22.141 -1.145 -4.84 1 96 86 PRO A C 1
ATOM 669 O O . PRO A 1 86 ? 21.125 -1.222 -4.156 1 96 86 PRO A O 1
ATOM 672 N N . THR A 1 87 ? 22.188 -0.714 -6.137 1 98.19 87 THR A N 1
ATOM 673 C CA . THR A 1 87 ? 20.938 -0.53 -6.848 1 98.19 87 THR A CA 1
ATOM 674 C C . THR A 1 87 ? 20.109 -1.818 -6.84 1 98.19 87 THR A C 1
ATOM 676 O O . THR A 1 87 ? 20.641 -2.9 -7.086 1 98.19 87 THR A O 1
ATOM 679 N N . LEU A 1 88 ? 18.859 -1.755 -6.438 1 98.81 88 LEU A N 1
ATOM 680 C CA . LEU A 1 88 ? 17.969 -2.906 -6.398 1 98.81 88 LEU A CA 1
ATOM 681 C C . LEU A 1 88 ? 17.359 -3.176 -7.773 1 98.81 88 LEU A C 1
ATOM 683 O O . LEU A 1 88 ? 16.609 -2.352 -8.297 1 98.81 88 LEU A O 1
ATOM 687 N N . PRO A 1 89 ? 17.703 -4.305 -8.406 1 98.94 89 PRO A N 1
ATOM 688 C CA . PRO A 1 89 ? 17 -4.633 -9.648 1 98.94 89 PRO A CA 1
ATOM 689 C C . PRO A 1 89 ? 15.555 -5.051 -9.43 1 98.94 89 PRO A C 1
ATOM 691 O O . PRO A 1 89 ? 15.266 -5.832 -8.516 1 98.94 89 PRO A O 1
ATOM 694 N N . ILE A 1 90 ? 14.672 -4.473 -10.164 1 98.94 90 ILE A N 1
ATOM 695 C CA . ILE A 1 90 ? 13.273 -4.875 -10.234 1 98.94 90 ILE A CA 1
ATOM 696 C C . ILE A 1 90 ? 12.961 -5.418 -11.625 1 98.94 90 ILE A C 1
ATOM 698 O O . ILE A 1 90 ? 12.93 -4.664 -12.602 1 98.94 90 ILE A O 1
ATOM 702 N N . TYR A 1 91 ? 12.742 -6.715 -11.703 1 99 91 TYR A N 1
ATOM 703 C CA . TYR A 1 91 ? 12.477 -7.371 -12.977 1 99 91 TYR A CA 1
ATOM 704 C C . TYR A 1 91 ? 11 -7.289 -13.344 1 99 91 TYR A C 1
ATOM 706 O O . TYR A 1 91 ? 10.141 -7.621 -12.523 1 99 91 TYR A O 1
ATOM 714 N N . GLY A 1 92 ? 10.656 -6.816 -14.477 1 98.94 92 GLY A N 1
ATOM 715 C CA . GLY A 1 92 ? 9.305 -6.727 -15.016 1 98.94 92 GLY A CA 1
ATOM 716 C C . GLY A 1 92 ? 9.266 -6.793 -16.531 1 98.94 92 GLY A C 1
ATOM 717 O O . GLY A 1 92 ? 10.305 -6.719 -17.188 1 98.94 92 GLY A O 1
ATOM 718 N N . HIS A 1 93 ? 8.078 -7.027 -17.141 1 98.88 93 HIS A N 1
ATOM 719 C CA . HIS A 1 93 ? 7.98 -7.07 -18.594 1 98.88 93 HIS A CA 1
ATOM 720 C C . HIS A 1 93 ? 7.852 -5.664 -19.172 1 98.88 93 HIS A C 1
ATOM 722 O O . HIS A 1 93 ? 7.449 -4.734 -18.484 1 98.88 93 HIS A O 1
ATOM 728 N N . ARG A 1 94 ? 8.109 -5.477 -20.406 1 98.12 94 ARG A N 1
ATOM 729 C CA . ARG A 1 94 ? 8.102 -4.16 -21.047 1 98.12 94 ARG A CA 1
ATOM 730 C C . ARG A 1 94 ? 6.848 -3.969 -21.891 1 98.12 94 ARG A C 1
ATOM 732 O O . ARG A 1 94 ? 6.766 -3.031 -22.688 1 98.12 94 ARG A O 1
ATOM 739 N N . GLU A 1 95 ? 5.922 -4.82 -21.75 1 98.5 95 GLU A N 1
ATOM 740 C CA . GLU A 1 95 ? 4.715 -4.762 -22.578 1 98.5 95 GLU A CA 1
ATOM 741 C C . GLU A 1 95 ? 3.809 -3.615 -22.141 1 98.5 95 GLU A C 1
ATOM 743 O O . GLU A 1 95 ? 2.816 -3.314 -22.812 1 98.5 95 GLU A O 1
ATOM 748 N N . ASP A 1 96 ? 4.09 -2.996 -21.125 1 98.19 96 ASP A N 1
ATOM 749 C CA . ASP A 1 96 ? 3.588 -1.705 -20.656 1 98.19 96 ASP A CA 1
ATOM 750 C C . ASP A 1 96 ? 4.738 -0.766 -20.297 1 98.19 96 ASP A C 1
ATOM 752 O O . ASP A 1 96 ? 5.176 -0.728 -19.141 1 98.19 96 ASP A O 1
ATOM 756 N N . GLU A 1 97 ? 5.098 -0.023 -21.219 1 98.31 97 GLU A N 1
ATOM 757 C CA . GLU A 1 97 ? 6.312 0.773 -21.094 1 98.31 97 GLU A CA 1
ATOM 758 C C . GLU A 1 97 ? 6.176 1.818 -19.984 1 98.31 97 GLU A C 1
ATOM 760 O O . GLU A 1 97 ? 7.141 2.115 -19.281 1 98.31 97 GLU A O 1
ATOM 765 N N . GLN A 1 98 ? 5.055 2.389 -19.906 1 97.62 98 GLN A N 1
ATOM 766 C CA . GLN A 1 98 ? 4.832 3.396 -18.875 1 97.62 98 GLN A CA 1
ATOM 767 C C . GLN A 1 98 ? 4.98 2.795 -17.469 1 97.62 98 GLN A C 1
ATOM 769 O O . GLN A 1 98 ? 5.66 3.361 -16.625 1 97.62 98 GLN A O 1
ATOM 774 N N . ALA A 1 99 ? 4.352 1.661 -17.266 1 98.44 99 ALA A N 1
ATOM 775 C CA . ALA A 1 99 ? 4.465 0.991 -15.969 1 98.44 99 ALA A CA 1
ATOM 776 C C . ALA A 1 99 ? 5.891 0.514 -15.719 1 98.44 99 ALA A C 1
ATOM 778 O O . ALA A 1 99 ? 6.414 0.651 -14.609 1 98.44 99 ALA A O 1
ATOM 779 N N . PHE A 1 100 ? 6.5 0.003 -16.781 1 98.81 100 PHE A N 1
ATOM 780 C CA . PHE A 1 100 ? 7.867 -0.492 -16.672 1 98.81 100 PHE A CA 1
ATOM 781 C C . PHE A 1 100 ? 8.82 0.626 -16.25 1 98.81 100 PHE A C 1
ATOM 783 O O . PHE A 1 100 ? 9.711 0.416 -15.438 1 98.81 100 PHE A O 1
ATOM 790 N N . SER A 1 101 ? 8.648 1.773 -16.797 1 98.69 101 SER A N 1
ATOM 791 C CA . SER A 1 101 ? 9.547 2.895 -16.531 1 98.69 101 SER A CA 1
ATOM 792 C C . SER A 1 101 ? 9.508 3.295 -15.055 1 98.69 101 SER A C 1
ATOM 794 O O . SER A 1 101 ? 10.484 3.83 -14.523 1 98.69 101 SER A O 1
ATOM 796 N N . LYS A 1 102 ? 8.461 3.014 -14.359 1 98.56 102 LYS A N 1
ATOM 797 C CA . LYS A 1 102 ? 8.289 3.391 -12.961 1 98.56 102 LYS A CA 1
ATOM 798 C C . LYS A 1 102 ? 9.055 2.445 -12.031 1 98.56 102 LYS A C 1
ATOM 800 O O . LYS A 1 102 ? 9.172 2.701 -10.836 1 98.56 102 LYS A O 1
ATOM 805 N N . LEU A 1 103 ? 9.586 1.364 -12.586 1 98.88 103 LEU A N 1
ATOM 806 C CA . LEU A 1 103 ? 10.375 0.436 -11.789 1 98.88 103 LEU A CA 1
ATOM 807 C C . LEU A 1 103 ? 11.766 0.999 -11.523 1 98.88 103 LEU A C 1
ATOM 809 O O . LEU A 1 103 ? 12.492 0.492 -10.664 1 98.88 103 LEU A O 1
ATOM 813 N N . THR A 1 104 ? 12.141 2.012 -12.281 1 98.88 104 THR A N 1
ATOM 814 C CA . THR A 1 104 ? 13.414 2.695 -12.102 1 98.88 104 THR A CA 1
ATOM 815 C C . THR A 1 104 ? 13.227 4.004 -11.336 1 98.88 104 THR A C 1
ATOM 817 O O . THR A 1 104 ? 12.312 4.773 -11.633 1 98.88 104 THR A O 1
ATOM 820 N N . HIS A 1 105 ? 14 4.176 -10.32 1 98.44 105 HIS A N 1
ATOM 821 C CA . HIS A 1 105 ? 13.969 5.41 -9.547 1 98.44 105 HIS A CA 1
ATOM 822 C C . HIS A 1 105 ? 15.367 5.828 -9.109 1 98.44 105 HIS A C 1
ATOM 824 O O . HIS A 1 105 ? 15.945 5.219 -8.211 1 98.44 105 HIS A O 1
ATOM 830 N N . GLN A 1 106 ? 15.836 6.969 -9.734 1 96.25 106 GLN A N 1
ATOM 831 C CA . GLN A 1 106 ? 17.172 7.473 -9.453 1 96.25 106 GLN A CA 1
ATOM 832 C C . GLN A 1 106 ? 18.203 6.344 -9.461 1 96.25 106 GLN A C 1
ATOM 834 O O . GLN A 1 106 ? 18.25 5.555 -10.414 1 96.25 106 GLN A O 1
ATOM 839 N N . LYS A 1 107 ? 19.062 6.223 -8.445 1 95.06 107 LYS A N 1
ATOM 840 C CA . LYS A 1 107 ? 20.109 5.191 -8.406 1 95.06 107 LYS A CA 1
ATOM 841 C C . LYS A 1 107 ? 19.75 4.094 -7.406 1 95.06 107 LYS A C 1
ATOM 843 O O . LYS A 1 107 ? 20.562 3.213 -7.129 1 95.06 107 LYS A O 1
ATOM 848 N N . VAL A 1 108 ? 18.469 4.133 -6.969 1 97.69 108 VAL A N 1
ATOM 849 C CA . VAL A 1 108 ? 18.172 3.227 -5.859 1 97.69 108 VAL A CA 1
ATOM 850 C C . VAL A 1 108 ? 17.531 1.95 -6.395 1 97.69 108 VAL A C 1
ATOM 852 O O . VAL A 1 108 ? 17.672 0.877 -5.805 1 97.69 108 VAL A O 1
ATOM 855 N N . THR A 1 109 ? 16.672 2.033 -7.5 1 98.81 109 THR A N 1
ATOM 856 C CA . THR A 1 109 ? 16.172 0.851 -8.188 1 98.81 109 THR A CA 1
ATOM 857 C C . THR A 1 109 ? 16.359 0.976 -9.695 1 98.81 109 THR A C 1
ATOM 859 O O . THR A 1 109 ? 16.406 2.084 -10.234 1 98.81 109 THR A O 1
ATOM 862 N N . THR A 1 110 ? 16.453 -0.131 -10.359 1 98.88 110 THR A N 1
ATOM 863 C CA . THR A 1 110 ? 16.531 -0.184 -11.82 1 98.88 110 THR A CA 1
ATOM 864 C C . THR A 1 110 ? 15.617 -1.281 -12.367 1 98.88 110 THR A C 1
ATOM 866 O O . THR A 1 110 ? 15.703 -2.434 -11.938 1 98.88 110 THR A O 1
ATOM 869 N N . GLY A 1 111 ? 14.695 -0.838 -13.266 1 98.88 111 GLY A N 1
ATOM 870 C CA . GLY A 1 111 ? 13.898 -1.817 -13.984 1 98.88 111 GLY A CA 1
ATOM 871 C C . GLY A 1 111 ? 14.695 -2.627 -14.984 1 98.88 111 GLY A C 1
ATOM 872 O O . GLY A 1 111 ? 15.438 -2.064 -15.797 1 98.88 111 GLY A O 1
ATOM 873 N N . ILE A 1 112 ? 14.609 -3.898 -14.883 1 98.94 112 ILE A N 1
ATOM 874 C CA . ILE A 1 112 ? 15.242 -4.797 -15.852 1 98.94 112 ILE A CA 1
ATOM 875 C C . ILE A 1 112 ? 14.172 -5.625 -16.547 1 98.94 112 ILE A C 1
ATOM 877 O O . ILE A 1 112 ? 13.406 -6.34 -15.906 1 98.94 112 ILE A O 1
ATOM 881 N N . ALA A 1 113 ? 14.148 -5.535 -17.828 1 98.88 113 ALA A N 1
ATOM 882 C CA . ALA A 1 113 ? 13.156 -6.293 -18.578 1 98.88 113 ALA A CA 1
ATOM 883 C C . ALA A 1 113 ? 13.547 -7.766 -18.672 1 98.88 113 ALA A C 1
ATOM 885 O O . ALA A 1 113 ? 14.664 -8.094 -19.078 1 98.88 113 ALA A O 1
ATOM 886 N N . TYR A 1 114 ? 12.656 -8.602 -18.266 1 98.81 114 TYR A N 1
ATOM 887 C CA . TYR A 1 114 ? 12.906 -10.008 -18.562 1 98.81 114 TYR A CA 1
ATOM 888 C C . TYR A 1 114 ? 12.312 -10.383 -19.922 1 98.81 114 TYR A C 1
ATOM 890 O O . TYR A 1 114 ? 11.344 -9.766 -20.375 1 98.81 114 TYR A O 1
ATOM 898 N N . ASN A 1 115 ? 12.93 -11.312 -20.609 1 98.5 115 ASN A N 1
ATOM 899 C CA . ASN A 1 115 ? 12.406 -11.961 -21.812 1 98.5 115 ASN A CA 1
ATOM 900 C C . ASN A 1 115 ? 11.656 -13.242 -21.469 1 98.5 115 ASN A C 1
ATOM 902 O O . ASN A 1 115 ? 12.273 -14.25 -21.109 1 98.5 115 ASN A O 1
ATOM 906 N N . PRO A 1 116 ? 10.312 -13.18 -21.625 1 98.31 116 PRO A N 1
ATOM 907 C CA . PRO A 1 116 ? 9.523 -14.336 -21.188 1 98.31 116 PRO A CA 1
ATOM 908 C C . PRO A 1 116 ? 9.844 -15.602 -21.984 1 98.31 116 PRO A C 1
ATOM 910 O O . PRO A 1 116 ? 9.453 -16.703 -21.578 1 98.31 116 PRO A O 1
ATOM 913 N N . GLU A 1 117 ? 10.539 -15.5 -23.062 1 98.19 117 GLU A N 1
ATOM 914 C CA . GLU A 1 117 ? 10.875 -16.656 -23.891 1 98.19 117 GLU A CA 1
ATOM 915 C C . GLU A 1 117 ? 12.203 -17.266 -23.469 1 98.19 117 GLU A C 1
ATOM 917 O O . GLU A 1 117 ? 12.609 -18.297 -24 1 98.19 117 GLU A O 1
ATOM 922 N N . GLU A 1 118 ? 12.875 -16.656 -22.547 1 98.56 118 GLU A N 1
ATOM 923 C CA . GLU A 1 118 ? 14.156 -17.141 -22.062 1 98.56 118 GLU A CA 1
ATOM 924 C C . GLU A 1 118 ? 14.117 -17.391 -20.562 1 98.56 118 GLU A C 1
ATOM 926 O O . GLU A 1 118 ? 13.266 -16.844 -19.859 1 98.56 118 GLU A O 1
ATOM 931 N N . THR A 1 119 ? 15 -18.234 -20.172 1 98.75 119 THR A N 1
ATOM 932 C CA . THR A 1 119 ? 15.156 -18.453 -18.734 1 98.75 119 THR A CA 1
ATOM 933 C C . THR A 1 119 ? 15.914 -17.297 -18.094 1 98.75 119 THR A C 1
ATOM 935 O O . THR A 1 119 ? 16.969 -16.891 -18.578 1 98.75 119 THR A O 1
ATOM 938 N N . LEU A 1 120 ? 15.367 -16.734 -17.031 1 98.88 120 LEU A N 1
ATOM 939 C CA . LEU A 1 120 ? 15.992 -15.648 -16.281 1 98.88 120 LEU A CA 1
ATOM 940 C C . LEU A 1 120 ? 16.703 -16.188 -15.055 1 98.88 120 LEU A C 1
ATOM 942 O O . LEU A 1 120 ? 16.141 -16.969 -14.289 1 98.88 120 LEU A O 1
ATOM 946 N N . THR A 1 121 ? 17.922 -15.797 -14.875 1 98.69 121 THR A N 1
ATOM 947 C CA . THR A 1 121 ? 18.656 -16.156 -13.672 1 98.69 121 THR A CA 1
ATOM 948 C C . THR A 1 121 ? 18.688 -14.984 -12.695 1 98.69 121 THR A C 1
ATOM 950 O O . THR A 1 121 ? 19.109 -13.883 -13.055 1 98.69 121 THR A O 1
ATOM 953 N N . ILE A 1 122 ? 18.219 -15.18 -11.477 1 98.62 122 ILE A N 1
ATOM 954 C CA . ILE A 1 122 ? 18.25 -14.203 -10.391 1 98.62 122 ILE A CA 1
ATOM 955 C C . ILE A 1 122 ? 18.859 -14.836 -9.148 1 98.62 122 ILE A C 1
ATOM 957 O O . ILE A 1 122 ? 18.172 -15.523 -8.391 1 98.62 122 ILE A O 1
ATOM 961 N N . GLY A 1 123 ? 20.094 -14.461 -8.812 1 98.38 123 GLY A N 1
ATOM 962 C CA . GLY A 1 123 ? 20.734 -15.148 -7.707 1 98.38 123 GLY A CA 1
ATOM 963 C C . GLY A 1 123 ? 20.734 -16.656 -7.859 1 98.38 123 GLY A C 1
ATOM 964 O O . GLY A 1 123 ? 21.156 -17.188 -8.891 1 98.38 123 GLY A O 1
ATOM 965 N N . PRO A 1 124 ? 20.266 -17.359 -6.863 1 98.62 124 PRO A N 1
ATOM 966 C CA . PRO A 1 124 ? 20.25 -18.812 -6.93 1 98.62 124 PRO A CA 1
ATOM 967 C C . PRO A 1 124 ? 19.047 -19.359 -7.688 1 98.62 124 PRO A C 1
ATOM 969 O O . PRO A 1 124 ? 18.844 -20.578 -7.758 1 98.62 124 PRO A O 1
ATOM 972 N N . PHE A 1 125 ? 18.25 -18.469 -8.281 1 98.81 125 PHE A N 1
ATOM 973 C CA . PHE A 1 125 ? 16.984 -18.891 -8.867 1 98.81 125 PHE A CA 1
ATOM 974 C C . PHE A 1 125 ? 17.062 -18.859 -10.391 1 98.81 125 PHE A C 1
ATOM 976 O O . PHE A 1 125 ? 17.672 -17.969 -10.969 1 98.81 125 PHE A O 1
ATOM 983 N N . SER A 1 126 ? 16.438 -19.875 -10.984 1 98.81 126 SER A N 1
ATOM 984 C CA . SER A 1 126 ? 16.109 -19.875 -12.406 1 98.81 126 SER A CA 1
ATOM 985 C C . SER A 1 126 ? 14.617 -19.719 -12.633 1 98.81 126 SER A C 1
ATOM 987 O O . SER A 1 126 ? 13.812 -20.453 -12.078 1 98.81 126 SER A O 1
ATOM 989 N N . VAL A 1 127 ? 14.281 -18.75 -13.5 1 98.94 127 VAL A N 1
ATOM 990 C CA . VAL A 1 127 ? 12.867 -18.422 -13.648 1 98.94 127 VAL A CA 1
ATOM 991 C C . VAL A 1 127 ? 12.438 -18.625 -15.102 1 98.94 127 VAL A C 1
ATOM 993 O O . VAL A 1 127 ? 13.047 -18.078 -16.016 1 98.94 127 VAL A O 1
ATOM 996 N N . GLN A 1 128 ? 11.469 -19.469 -15.297 1 98.88 128 GLN A N 1
ATOM 997 C CA . GLN A 1 128 ? 10.766 -19.578 -16.562 1 98.88 128 GLN A CA 1
ATOM 998 C C . GLN A 1 128 ? 9.391 -18.938 -16.5 1 98.88 128 GLN A C 1
ATOM 1000 O O . GLN A 1 128 ? 8.766 -18.891 -15.438 1 98.88 128 GLN A O 1
ATOM 1005 N N . PHE A 1 129 ? 8.945 -18.453 -17.641 1 98.94 129 PHE A N 1
ATOM 1006 C CA . PHE A 1 129 ? 7.703 -17.688 -17.656 1 98.94 129 PHE A CA 1
ATOM 1007 C C . PHE A 1 129 ? 6.656 -18.359 -18.547 1 98.94 129 PHE A C 1
ATOM 1009 O O . PHE A 1 129 ? 7 -19.078 -19.484 1 98.94 129 PHE A O 1
ATOM 1016 N N . LEU A 1 130 ? 5.406 -18.188 -18.234 1 98.94 130 LEU A N 1
ATOM 1017 C CA . LEU A 1 130 ? 4.238 -18.547 -19.031 1 98.94 130 LEU A CA 1
ATOM 1018 C C . LEU A 1 130 ? 3.264 -17.375 -19.141 1 98.94 130 LEU A C 1
ATOM 1020 O O . LEU A 1 130 ? 2.811 -16.844 -18.109 1 98.94 130 LEU A O 1
ATOM 1024 N N . LYS A 1 131 ? 3.008 -16.938 -20.344 1 98.81 131 LYS A N 1
ATOM 1025 C CA . LYS A 1 131 ? 2.01 -15.883 -20.516 1 98.81 131 LYS A CA 1
ATOM 1026 C C . LYS A 1 131 ? 0.63 -16.359 -20.062 1 98.81 131 LYS A C 1
ATOM 1028 O O . LYS A 1 131 ? 0.176 -17.438 -20.469 1 98.81 131 LYS A O 1
ATOM 1033 N N . THR A 1 132 ? 0.001 -15.539 -19.219 1 98.81 132 THR A N 1
ATOM 1034 C CA . THR A 1 132 ? -1.27 -15.969 -18.641 1 98.81 132 THR A CA 1
ATOM 1035 C C . THR A 1 132 ? -2.441 -15.336 -19.391 1 98.81 132 THR A C 1
ATOM 1037 O O . THR A 1 132 ? -2.244 -14.484 -20.266 1 98.81 132 THR A O 1
ATOM 1040 N N . SER A 1 133 ? -3.697 -15.859 -19.156 1 98.62 133 SER A N 1
ATOM 1041 C CA . SER A 1 133 ? -4.938 -15.289 -19.672 1 98.62 133 SER A CA 1
ATOM 1042 C C . SER A 1 133 ? -5.516 -14.258 -18.703 1 98.62 133 SER A C 1
ATOM 1044 O O . SER A 1 133 ? -6.277 -14.609 -17.797 1 98.62 133 SER A O 1
ATOM 1046 N N . HIS A 1 134 ? -5.172 -13.047 -18.844 1 98.56 134 HIS A N 1
ATOM 1047 C CA . HIS A 1 134 ? -5.516 -11.906 -18.016 1 98.56 134 HIS A CA 1
ATOM 1048 C C . HIS A 1 134 ? -5.676 -10.641 -18.859 1 98.56 134 HIS A C 1
ATOM 1050 O O . HIS A 1 134 ? -5.156 -10.562 -19.969 1 98.56 134 HIS A O 1
ATOM 1056 N N . PRO A 1 135 ? -6.508 -9.68 -18.438 1 97.19 135 PRO A N 1
ATOM 1057 C CA . PRO A 1 135 ? -6.824 -8.516 -19.281 1 97.19 135 PRO A CA 1
ATOM 1058 C C . PRO A 1 135 ? -5.586 -7.719 -19.672 1 97.19 135 PRO A C 1
ATOM 1060 O O . PRO A 1 135 ? -5.59 -7.023 -20.688 1 97.19 135 PRO A O 1
ATOM 1063 N N . VAL A 1 136 ? -4.559 -7.703 -18.891 1 98.31 136 VAL A N 1
ATOM 1064 C CA . VAL A 1 136 ? -3.283 -7.074 -19.219 1 98.31 136 VAL A CA 1
ATOM 1065 C C . VAL A 1 136 ? -2.189 -8.141 -19.297 1 98.31 136 VAL A C 1
ATOM 1067 O O . VAL A 1 136 ? -2.377 -9.266 -18.828 1 98.31 136 VAL A O 1
ATOM 1070 N N . SER A 1 137 ? -1.062 -7.777 -19.922 1 98.69 137 SER A N 1
ATOM 1071 C CA . SER A 1 137 ? 0.062 -8.711 -19.969 1 98.69 137 SER A CA 1
ATOM 1072 C C . SER A 1 137 ? 0.475 -9.141 -18.562 1 98.69 137 SER A C 1
ATOM 1074 O O . SER A 1 137 ? 0.681 -8.297 -17.688 1 98.69 137 SER A O 1
ATOM 1076 N N . CYS A 1 138 ? 0.537 -10.352 -18.328 1 98.88 138 CYS A N 1
ATOM 1077 C CA . CYS A 1 138 ? 0.829 -10.992 -17.047 1 98.88 138 CYS A CA 1
ATOM 1078 C C . CYS A 1 138 ? 1.548 -12.32 -17.266 1 98.88 138 CYS A C 1
ATOM 1080 O O . CYS A 1 138 ? 1.287 -13.023 -18.234 1 98.88 138 CYS A O 1
ATOM 1082 N N . TYR A 1 139 ? 2.502 -12.656 -16.391 1 98.94 139 TYR A N 1
ATOM 1083 C CA . TYR A 1 139 ? 3.293 -13.867 -16.594 1 98.94 139 TYR A CA 1
ATOM 1084 C C . TYR A 1 139 ? 3.346 -14.695 -15.305 1 98.94 139 TYR A C 1
ATOM 1086 O O . TYR A 1 139 ? 3.697 -14.18 -14.242 1 98.94 139 TYR A O 1
ATOM 1094 N N . ALA A 1 140 ? 3.004 -15.977 -15.43 1 98.94 140 ALA A N 1
ATOM 1095 C CA . ALA A 1 140 ? 3.314 -16.969 -14.406 1 98.94 140 ALA A CA 1
ATOM 1096 C C . ALA A 1 140 ? 4.812 -17.25 -14.352 1 98.94 140 ALA A C 1
ATOM 1098 O O . ALA A 1 140 ? 5.535 -16.984 -15.312 1 98.94 140 ALA A O 1
ATOM 1099 N N . MET A 1 141 ? 5.23 -17.75 -13.195 1 99 141 MET A N 1
ATOM 1100 C CA . MET A 1 141 ? 6.66 -17.938 -12.977 1 99 141 MET A CA 1
ATOM 1101 C C . MET A 1 141 ? 6.941 -19.328 -12.406 1 99 141 MET A C 1
ATOM 1103 O O . MET A 1 141 ? 6.336 -19.734 -11.406 1 99 141 MET A O 1
ATOM 1107 N N . LYS A 1 142 ? 7.746 -20.094 -13.086 1 98.94 142 LYS A N 1
ATOM 1108 C CA . LYS A 1 142 ? 8.352 -21.297 -12.531 1 98.94 142 LYS A CA 1
ATOM 1109 C C . LYS A 1 142 ? 9.742 -21.016 -11.977 1 98.94 142 LYS A C 1
ATOM 1111 O O . LYS A 1 142 ? 10.695 -20.797 -12.734 1 98.94 142 LYS A O 1
ATOM 1116 N N . ILE A 1 143 ? 9.844 -20.922 -10.656 1 98.94 143 ILE A N 1
ATOM 1117 C CA . ILE A 1 143 ? 11.062 -20.516 -9.969 1 98.94 143 ILE A CA 1
ATOM 1118 C C . ILE A 1 143 ? 11.75 -21.75 -9.375 1 98.94 143 ILE A C 1
ATOM 1120 O O . ILE A 1 143 ? 11.219 -22.391 -8.461 1 98.94 143 ILE A O 1
ATOM 1124 N N . SER A 1 144 ? 12.914 -22.016 -9.93 1 98.62 144 SER A N 1
ATOM 1125 C CA . SER A 1 144 ? 13.641 -23.219 -9.516 1 98.62 144 SER A CA 1
ATOM 1126 C C . SER A 1 144 ? 14.969 -22.859 -8.859 1 98.62 144 SER A C 1
ATOM 1128 O O . SER A 1 144 ? 15.594 -21.859 -9.219 1 98.62 144 SER A O 1
ATOM 1130 N N . SER A 1 145 ? 15.258 -23.578 -7.848 1 97.19 145 SER A N 1
ATOM 1131 C CA . SER A 1 145 ? 16.609 -23.625 -7.285 1 97.19 145 SER A CA 1
ATOM 1132 C C . SER A 1 145 ? 17.188 -25.031 -7.359 1 97.19 145 SER A C 1
ATOM 1134 O O . SER A 1 145 ? 16.594 -25.906 -7.988 1 97.19 145 SER A O 1
ATOM 1136 N N . GLU A 1 146 ? 18.359 -25.266 -6.773 1 93 146 GLU A N 1
ATOM 1137 C CA . GLU A 1 146 ? 19.047 -26.547 -6.867 1 93 146 GLU A CA 1
ATOM 1138 C C . GLU A 1 146 ? 18.156 -27.688 -6.344 1 93 146 GLU A C 1
ATOM 1140 O O . GLU A 1 146 ? 18.141 -28.781 -6.91 1 93 146 GLU A O 1
ATOM 1145 N N . ASP A 1 147 ? 17.281 -27.406 -5.426 1 93.62 147 ASP A N 1
ATOM 1146 C CA . ASP A 1 147 ? 16.656 -28.531 -4.719 1 93.62 147 ASP A CA 1
ATOM 1147 C C . ASP A 1 147 ? 15.141 -28.453 -4.797 1 93.62 147 ASP A C 1
ATOM 1149 O O . ASP A 1 147 ? 14.453 -29.375 -4.336 1 93.62 147 ASP A O 1
ATOM 1153 N N . SER A 1 148 ? 14.602 -27.406 -5.336 1 97.31 148 SER A N 1
ATOM 1154 C CA . SER A 1 148 ? 13.148 -27.312 -5.312 1 97.31 148 SER A CA 1
ATOM 1155 C C . SER A 1 148 ? 12.641 -26.391 -6.41 1 97.31 148 SER A C 1
ATOM 1157 O O . SER A 1 148 ? 13.406 -25.594 -6.969 1 97.31 148 SER A O 1
ATOM 1159 N N . THR A 1 149 ? 11.367 -26.578 -6.781 1 98.5 149 THR A N 1
ATOM 1160 C CA . THR A 1 149 ? 10.688 -25.797 -7.812 1 98.5 149 THR A CA 1
ATOM 1161 C C . THR A 1 149 ? 9.336 -25.297 -7.312 1 98.5 149 THR A C 1
ATOM 1163 O O . THR A 1 149 ? 8.523 -26.078 -6.816 1 98.5 149 THR A O 1
ATOM 1166 N N . ILE A 1 150 ? 9.109 -24 -7.395 1 98.81 150 ILE A N 1
ATOM 1167 C CA . ILE A 1 150 ? 7.844 -23.344 -7.066 1 98.81 150 ILE A CA 1
ATOM 1168 C C . ILE A 1 150 ? 7.227 -22.75 -8.328 1 98.81 150 ILE A C 1
ATOM 1170 O O . ILE A 1 150 ? 7.926 -22.125 -9.125 1 98.81 150 ILE A O 1
ATOM 1174 N N . VAL A 1 151 ? 5.965 -23 -8.539 1 98.94 151 VAL A N 1
ATOM 1175 C CA . VAL A 1 151 ? 5.242 -22.312 -9.602 1 98.94 151 VAL A CA 1
ATOM 1176 C C . VAL A 1 151 ? 4.262 -21.312 -9 1 98.94 151 VAL A C 1
ATOM 1178 O O . VAL A 1 151 ? 3.486 -21.656 -8.102 1 98.94 151 VAL A O 1
ATOM 1181 N N . TYR A 1 152 ? 4.371 -20.125 -9.391 1 98.94 152 TYR A N 1
ATOM 1182 C CA . TYR A 1 152 ? 3.453 -19.047 -9.062 1 98.94 152 TYR A CA 1
ATOM 1183 C C . TYR A 1 152 ? 2.639 -18.625 -10.281 1 98.94 152 TYR A C 1
ATOM 1185 O O . TYR A 1 152 ? 3.191 -18.125 -11.258 1 98.94 152 TYR A O 1
ATOM 1193 N N . THR A 1 153 ? 1.361 -18.766 -10.188 1 98.94 153 THR A N 1
ATOM 1194 C CA . THR A 1 153 ? 0.547 -18.594 -11.391 1 98.94 153 THR A CA 1
ATOM 1195 C C . THR A 1 153 ? 0.351 -17.125 -11.719 1 98.94 153 THR A C 1
ATOM 1197 O O . THR A 1 153 ? -0.019 -16.781 -12.844 1 98.94 153 THR A O 1
ATOM 1200 N N . ALA A 1 154 ? 0.583 -16.266 -10.727 1 98.81 154 ALA A N 1
ATOM 1201 C CA . ALA A 1 154 ? 0.087 -14.898 -10.852 1 98.81 154 ALA A CA 1
ATOM 1202 C C . ALA A 1 154 ? -1.414 -14.883 -11.125 1 98.81 154 ALA A C 1
ATOM 1204 O O . ALA A 1 154 ? -2.174 -15.625 -10.5 1 98.81 154 ALA A O 1
ATOM 1205 N N . ASP A 1 155 ? -1.889 -13.852 -11.914 1 98.94 155 ASP A N 1
ATOM 1206 C CA . ASP A 1 155 ? -3.314 -13.781 -12.219 1 98.94 155 ASP A CA 1
ATOM 1207 C C . ASP A 1 155 ? -3.617 -14.398 -13.586 1 98.94 155 ASP A C 1
ATOM 1209 O O . ASP A 1 155 ? -2.939 -14.094 -14.57 1 98.94 155 ASP A O 1
ATOM 1213 N N . SER A 1 156 ? -4.633 -15.258 -13.602 1 98.88 156 SER A N 1
ATOM 1214 C CA . SER A 1 156 ? -5.004 -15.875 -14.875 1 98.88 156 SER A CA 1
ATOM 1215 C C . SER A 1 156 ? -6.371 -16.547 -14.789 1 98.88 156 SER A C 1
ATOM 1217 O O . SER A 1 156 ? -6.762 -17.031 -13.727 1 98.88 156 SER A O 1
ATOM 1219 N N . SER A 1 157 ? -7.023 -16.562 -15.945 1 98.69 157 SER A N 1
ATOM 1220 C CA . SER A 1 157 ? -8.023 -17.609 -16.109 1 98.69 157 SER A CA 1
ATOM 1221 C C . SER A 1 157 ? -7.379 -18.938 -16.469 1 98.69 157 SER A C 1
ATOM 1223 O O . SER A 1 157 ? -6.176 -19 -16.75 1 98.69 157 SER A O 1
ATOM 1225 N N . TYR A 1 158 ? -8.195 -20.016 -16.422 1 98.62 158 TYR A N 1
ATOM 1226 C CA . TYR A 1 158 ? -7.676 -21.344 -16.672 1 98.62 158 TYR A CA 1
ATOM 1227 C C . TYR A 1 158 ? -7.125 -21.469 -18.094 1 98.62 158 TYR A C 1
ATOM 1229 O O . TYR A 1 158 ? -7.727 -20.969 -19.047 1 98.62 158 TYR A O 1
ATOM 1237 N N . GLN A 1 159 ? -6.027 -22.062 -18.234 1 98.62 159 GLN A N 1
ATOM 1238 C CA . GLN A 1 159 ? -5.508 -22.531 -19.531 1 98.62 159 GLN A CA 1
ATOM 1239 C C . GLN A 1 159 ? -4.742 -23.844 -19.359 1 98.62 159 GLN A C 1
ATOM 1241 O O . GLN A 1 159 ? -4.043 -24.047 -18.375 1 98.62 159 GLN A O 1
ATOM 1246 N N . ASP A 1 160 ? -4.82 -24.641 -20.359 1 98.5 160 ASP A N 1
ATOM 1247 C CA . ASP A 1 160 ? -4.254 -25.984 -20.297 1 98.5 160 ASP A CA 1
ATOM 1248 C C . ASP A 1 160 ? -2.736 -25.938 -20.141 1 98.5 160 ASP A C 1
ATOM 1250 O O . ASP A 1 160 ? -2.137 -26.859 -19.562 1 98.5 160 ASP A O 1
ATOM 1254 N N . SER A 1 161 ? -2.152 -24.906 -20.594 1 98.81 161 SER A N 1
ATOM 1255 C CA . SER A 1 161 ? -0.698 -24.797 -20.609 1 98.81 161 SER A CA 1
ATOM 1256 C C . SER A 1 161 ? -0.132 -24.781 -19.188 1 98.81 161 SER A C 1
ATOM 1258 O O . SER A 1 161 ? 1.063 -25 -19 1 98.81 161 SER A O 1
ATOM 1260 N N . PHE A 1 162 ? -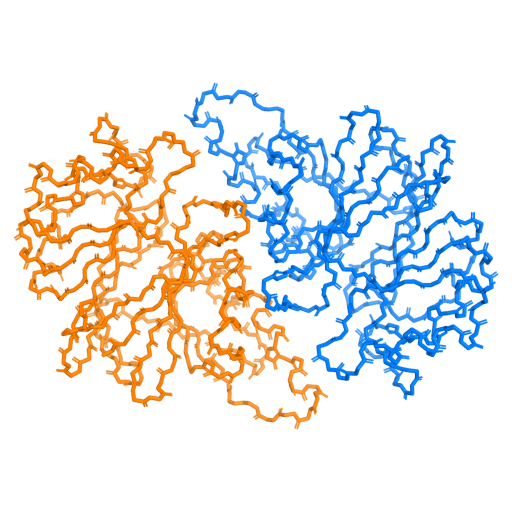0.982 -24.516 -18.188 1 98.94 162 PHE A N 1
ATOM 1261 C CA . PHE A 1 162 ? -0.52 -24.531 -16.797 1 98.94 162 PHE A CA 1
ATOM 1262 C C . PHE A 1 162 ? -0.108 -25.938 -16.391 1 98.94 162 PHE A C 1
ATOM 1264 O O . PHE A 1 162 ? 0.757 -26.109 -15.523 1 98.94 162 PHE A O 1
ATOM 1271 N N . ILE A 1 163 ? -0.778 -26.969 -17 1 98.81 163 ILE A N 1
ATOM 1272 C CA . ILE A 1 163 ? -0.536 -28.344 -16.594 1 98.81 163 ILE A CA 1
ATOM 1273 C C . ILE A 1 163 ? 0.903 -28.734 -16.922 1 98.81 163 ILE A C 1
ATOM 1275 O O . ILE A 1 163 ? 1.696 -29.016 -16.031 1 98.81 163 ILE A O 1
ATOM 1279 N N . PRO A 1 164 ? 1.343 -28.656 -18.234 1 98.88 164 PRO A N 1
ATOM 1280 C CA . PRO A 1 164 ? 2.752 -28.969 -18.484 1 98.88 164 PRO A CA 1
ATOM 1281 C C . PRO A 1 164 ? 3.705 -28 -17.797 1 98.88 164 PRO A C 1
ATOM 1283 O O . PRO A 1 164 ? 4.812 -28.375 -17.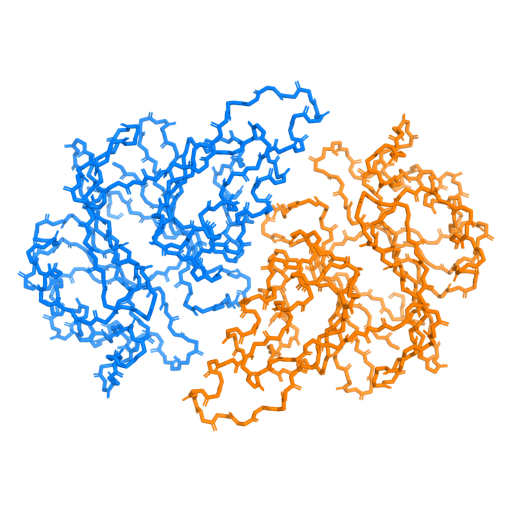406 1 98.88 164 PRO A O 1
ATOM 1286 N N . PHE A 1 165 ? 3.4 -26.734 -17.625 1 98.88 165 PHE A N 1
ATOM 1287 C CA . PHE A 1 165 ? 4.238 -25.719 -17 1 98.88 165 PHE A CA 1
ATOM 1288 C C . PHE A 1 165 ? 4.512 -26.047 -15.547 1 98.88 165 PHE A C 1
ATOM 1290 O O . PHE A 1 165 ? 5.59 -25.75 -15.023 1 98.88 165 PHE A O 1
ATOM 1297 N N . SER A 1 166 ? 3.549 -26.703 -14.875 1 98.88 166 SER A N 1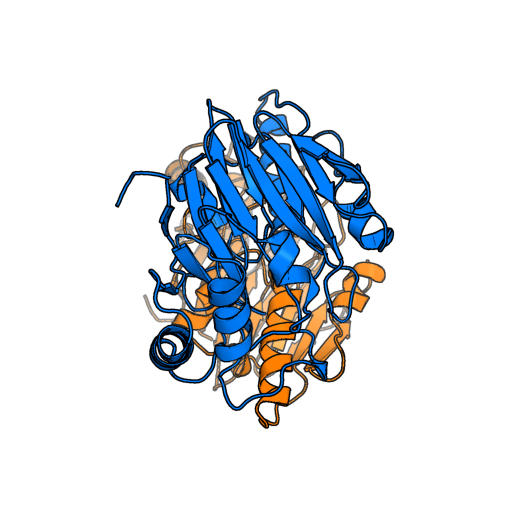
ATOM 1298 C CA . SER A 1 166 ? 3.623 -26.938 -13.43 1 98.88 166 SER A CA 1
ATOM 1299 C C . SER A 1 166 ? 3.982 -28.391 -13.117 1 98.88 166 SER A C 1
ATOM 1301 O O . SER A 1 166 ? 4.062 -28.766 -11.945 1 98.88 166 SER A O 1
ATOM 1303 N N . THR A 1 167 ? 4.109 -29.188 -14.156 1 98.5 167 THR A N 1
ATOM 1304 C CA . THR A 1 167 ? 4.305 -30.625 -13.961 1 98.5 167 THR A CA 1
ATOM 1305 C C . THR A 1 167 ? 5.508 -30.891 -13.062 1 98.5 167 THR A C 1
ATOM 1307 O O . THR A 1 167 ? 6.605 -30.391 -13.32 1 98.5 167 THR A O 1
ATOM 1310 N N . GLY A 1 168 ? 5.246 -31.547 -12.008 1 94.75 168 GLY A N 1
ATOM 1311 C CA . GLY A 1 168 ? 6.289 -32.031 -11.109 1 94.75 168 GLY A CA 1
ATOM 1312 C C . GLY A 1 168 ? 6.758 -30.969 -10.133 1 94.75 168 GLY A C 1
ATOM 1313 O O . GLY A 1 168 ? 7.711 -31.188 -9.383 1 94.75 168 GLY A O 1
ATOM 1314 N N . ALA A 1 169 ? 6.215 -29.781 -10.117 1 98.12 169 ALA A N 1
ATOM 1315 C CA . ALA A 1 169 ? 6.602 -28.734 -9.172 1 98.12 169 ALA A CA 1
ATOM 1316 C C . ALA A 1 169 ? 6.391 -29.203 -7.73 1 98.12 169 ALA A C 1
ATOM 1318 O O . ALA A 1 169 ? 5.461 -29.953 -7.445 1 98.12 169 ALA A O 1
ATOM 1319 N N . ASP A 1 170 ? 7.297 -28.781 -6.848 1 98.38 170 ASP A N 1
ATOM 1320 C CA . ASP A 1 170 ? 7.18 -29.109 -5.43 1 98.38 170 ASP A CA 1
ATOM 1321 C C . ASP A 1 170 ? 6.043 -28.312 -4.781 1 98.38 170 ASP A C 1
ATOM 1323 O O . ASP A 1 170 ? 5.422 -28.781 -3.828 1 98.38 170 ASP A O 1
ATOM 1327 N N . PHE A 1 171 ? 5.82 -27.141 -5.219 1 98.62 171 PHE A N 1
ATOM 1328 C CA . PHE A 1 171 ? 4.867 -26.219 -4.609 1 98.62 171 PHE A CA 1
ATOM 1329 C C . PHE A 1 171 ? 4.195 -25.359 -5.676 1 98.62 171 PHE A C 1
ATOM 1331 O O . PHE A 1 171 ? 4.871 -24.688 -6.457 1 98.62 171 PHE A O 1
ATOM 1338 N N . LEU A 1 172 ? 2.875 -25.438 -5.793 1 98.88 172 LEU A N 1
ATOM 1339 C CA . LEU A 1 172 ? 2.078 -24.609 -6.691 1 98.88 172 LEU A CA 1
ATOM 1340 C C . LEU A 1 172 ? 1.312 -23.547 -5.91 1 98.88 172 LEU A C 1
ATOM 1342 O O . LEU A 1 172 ? 0.469 -23.875 -5.07 1 98.88 172 LEU A O 1
ATOM 1346 N N . ILE A 1 173 ? 1.703 -22.297 -6.109 1 98.94 173 ILE A N 1
ATOM 1347 C CA . ILE A 1 173 ? 0.979 -21.141 -5.602 1 98.94 173 ILE A CA 1
ATOM 1348 C C . ILE A 1 173 ? 0.031 -20.609 -6.676 1 98.94 173 ILE A C 1
ATOM 1350 O O . ILE A 1 173 ? 0.467 -19.984 -7.645 1 98.94 173 ILE A O 1
ATOM 1354 N N . ALA A 1 174 ? -1.271 -20.812 -6.5 1 98.94 174 ALA A N 1
ATOM 1355 C CA . ALA A 1 174 ? -2.197 -20.547 -7.598 1 98.94 174 ALA A CA 1
ATOM 1356 C C . ALA A 1 174 ? -3.295 -19.578 -7.172 1 98.94 174 ALA A C 1
ATOM 1358 O O . ALA A 1 174 ? -3.887 -19.734 -6.102 1 98.94 174 ALA A O 1
ATOM 1359 N N . GLU A 1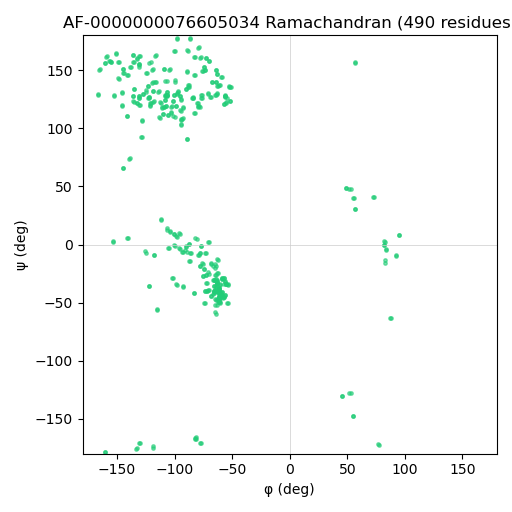 175 ? -3.504 -18.594 -8.031 1 98.81 175 GLU A N 1
ATOM 1360 C CA . GLU A 1 175 ? -4.629 -17.719 -7.727 1 98.81 175 GLU A CA 1
ATOM 1361 C C . GLU A 1 175 ? -5.945 -18.484 -7.707 1 98.81 175 GLU A C 1
ATOM 1363 O O . GLU A 1 175 ? -6.145 -19.406 -8.5 1 98.81 175 GLU A O 1
ATOM 1368 N N . CYS A 1 176 ? -6.742 -18.234 -6.805 1 98.75 176 CYS A N 1
ATOM 1369 C CA . CYS A 1 176 ? -8.062 -18.828 -6.633 1 98.75 176 CYS A CA 1
ATOM 1370 C C . CYS A 1 176 ? -9.078 -17.781 -6.195 1 98.75 176 CYS A C 1
ATOM 1372 O O . CYS A 1 176 ? -9.57 -17.812 -5.066 1 98.75 176 CYS A O 1
ATOM 1374 N N . ASN A 1 177 ? -9.43 -16.969 -7.137 1 98.38 177 ASN A N 1
ATOM 1375 C CA . ASN A 1 177 ? -10.211 -15.758 -6.859 1 98.38 177 ASN A CA 1
ATOM 1376 C C . ASN A 1 177 ? -11.703 -16.047 -6.859 1 98.38 177 ASN A C 1
ATOM 1378 O O . ASN A 1 177 ? -12.5 -15.242 -6.371 1 98.38 177 ASN A O 1
ATOM 1382 N N . LEU A 1 178 ? -12.125 -17.266 -7.406 1 98.38 178 LEU A N 1
ATOM 1383 C CA . LEU A 1 178 ? -13.539 -17.562 -7.598 1 98.38 178 LEU A CA 1
ATOM 1384 C C . LEU A 1 178 ? -13.859 -18.953 -7.062 1 98.38 178 LEU A C 1
ATOM 1386 O O . LEU A 1 178 ? -12.969 -19.797 -6.898 1 98.38 178 LEU A O 1
ATOM 1390 N N . TYR A 1 179 ? -15.109 -19.172 -6.809 1 98.44 179 TYR A N 1
ATOM 1391 C CA . TYR A 1 179 ? -15.602 -20.469 -6.371 1 98.44 179 TYR A CA 1
ATOM 1392 C C . TYR A 1 179 ? -15.969 -21.344 -7.566 1 98.44 179 TYR A C 1
ATOM 1394 O O . TYR A 1 179 ? -16.109 -20.844 -8.688 1 98.44 179 TYR A O 1
ATOM 1402 N N . ALA A 1 180 ? -16.172 -22.625 -7.305 1 98.31 180 ALA A N 1
ATOM 1403 C CA . ALA A 1 180 ? -16.25 -23.672 -8.328 1 98.31 180 ALA A CA 1
ATOM 1404 C C . ALA A 1 180 ? -17.344 -23.344 -9.344 1 98.31 180 ALA A C 1
ATOM 1406 O O . ALA A 1 180 ? -17.203 -23.641 -10.531 1 98.31 180 ALA A O 1
ATOM 1407 N N . ASN A 1 181 ? -18.406 -22.734 -8.977 1 96.81 181 ASN A N 1
ATOM 1408 C CA . ASN A 1 181 ? -19.578 -22.531 -9.836 1 96.81 181 ASN A CA 1
ATOM 1409 C C . ASN A 1 181 ? -19.469 -21.219 -10.617 1 96.81 181 ASN A C 1
ATOM 1411 O O . ASN A 1 181 ? -20.375 -20.875 -11.375 1 96.81 181 ASN A O 1
ATOM 1415 N N . GLN A 1 182 ? -18.406 -20.453 -10.391 1 97 182 GLN A N 1
ATOM 1416 C CA . GLN A 1 182 ? -18.234 -19.172 -11.039 1 97 182 GLN A CA 1
ATOM 1417 C C . GLN A 1 182 ? -17.281 -19.266 -12.227 1 97 182 GLN A C 1
ATOM 1419 O O . GLN A 1 182 ? -16.297 -20 -12.172 1 97 182 GLN A O 1
ATOM 1424 N N . ASP A 1 183 ? -17.578 -18.594 -13.281 1 95.69 183 ASP A N 1
ATOM 1425 C CA . ASP A 1 183 ? -16.734 -18.547 -14.477 1 95.69 183 ASP A CA 1
ATOM 1426 C C . ASP A 1 183 ? -15.805 -17.344 -14.453 1 95.69 183 ASP A C 1
ATOM 1428 O O . ASP A 1 183 ? -16.25 -16.203 -14.531 1 95.69 183 ASP A O 1
ATOM 1432 N N . GLY A 1 184 ? -14.562 -17.594 -14.383 1 94.62 184 GLY A N 1
ATOM 1433 C CA . GLY A 1 184 ? -13.594 -16.516 -14.234 1 94.62 184 GLY A CA 1
ATOM 1434 C C . GLY A 1 184 ? -12.953 -16.109 -15.539 1 94.62 184 GLY A C 1
ATOM 1435 O O . GLY A 1 184 ? -12.047 -15.266 -15.562 1 94.62 184 GLY A O 1
ATOM 1436 N N . LYS A 1 185 ? -13.383 -16.625 -16.688 1 95.06 185 LYS A N 1
ATOM 1437 C CA . LYS A 1 185 ? -12.758 -16.422 -17.984 1 95.06 185 LYS A CA 1
ATOM 1438 C C . LYS A 1 185 ? -12.758 -14.945 -18.375 1 95.06 185 LYS A C 1
ATOM 1440 O O . LYS A 1 185 ? -11.719 -14.398 -18.766 1 95.06 185 LYS A O 1
ATOM 1445 N N . SER A 1 186 ? -13.867 -14.297 -18.266 1 92 186 SER A N 1
ATOM 1446 C CA . SER A 1 186 ? -13.992 -12.906 -18.703 1 92 186 SER A CA 1
ATOM 1447 C C . SER A 1 186 ? -13.148 -11.977 -17.844 1 92 186 SER A C 1
ATOM 1449 O O . SER A 1 186 ? -12.609 -10.984 -18.328 1 92 186 SER A O 1
ATOM 1451 N N . GLY A 1 187 ? -12.953 -12.312 -16.562 1 93.31 187 GLY A N 1
ATOM 1452 C CA . GLY A 1 187 ? -12.203 -11.469 -15.648 1 93.31 187 GLY A CA 1
ATOM 1453 C C . GLY A 1 187 ? -10.727 -11.836 -15.57 1 93.31 187 GLY A C 1
ATOM 1454 O O . GLY A 1 187 ? -9.938 -11.125 -14.938 1 93.31 187 GLY A O 1
ATOM 1455 N N . GLY A 1 188 ? -10.383 -12.922 -16.219 1 97.69 188 GLY A N 1
ATOM 1456 C CA . GLY A 1 188 ? -8.992 -13.352 -16.188 1 97.69 188 GLY A CA 1
ATOM 1457 C C . GLY A 1 188 ? -8.594 -13.938 -14.836 1 97.69 188 GLY A C 1
ATOM 1458 O O . GLY A 1 188 ? -7.562 -13.57 -14.273 1 97.69 188 GLY A O 1
ATOM 1459 N N . HIS A 1 189 ? -9.461 -14.719 -14.242 1 98.69 189 HIS A N 1
ATOM 1460 C CA . HIS A 1 189 ? -9.188 -15.344 -12.953 1 98.69 189 HIS A CA 1
ATOM 1461 C C . HIS A 1 189 ? -9.625 -16.812 -12.953 1 98.69 189 HIS A C 1
ATOM 1463 O O . HIS A 1 189 ? -10.398 -17.234 -13.82 1 98.69 189 HIS A O 1
ATOM 1469 N N . MET A 1 190 ? -9.156 -17.578 -12.031 1 98.81 190 MET A N 1
ATOM 1470 C CA . MET A 1 190 ? -9.492 -19 -11.922 1 98.81 190 MET A CA 1
ATOM 1471 C C . MET A 1 190 ? -10.391 -19.25 -10.719 1 98.81 190 MET A C 1
ATOM 1473 O O . MET A 1 190 ? -10.336 -18.516 -9.734 1 98.81 190 MET A O 1
ATOM 1477 N N . ASN A 1 191 ? -11.227 -20.297 -10.836 1 98.69 191 ASN A N 1
ATOM 1478 C CA . ASN A 1 191 ? -11.977 -20.781 -9.688 1 98.69 191 ASN A CA 1
ATOM 1479 C C . ASN A 1 191 ? -11.297 -21.984 -9.039 1 98.69 191 ASN A C 1
ATOM 1481 O O . ASN A 1 191 ? -10.25 -22.438 -9.516 1 98.69 191 ASN A O 1
ATOM 1485 N N . SER A 1 192 ? -11.828 -22.469 -7.965 1 98.81 192 SER A N 1
ATOM 1486 C CA . SER A 1 192 ? -11.219 -23.516 -7.148 1 98.81 192 SER A CA 1
ATOM 1487 C C . SER A 1 192 ? -11.078 -24.812 -7.934 1 98.81 192 SER A C 1
ATOM 1489 O O . SER A 1 192 ? -10.109 -25.547 -7.762 1 98.81 192 SER A O 1
ATOM 1491 N N . HIS A 1 193 ? -12.016 -25.094 -8.844 1 98.81 193 HIS A N 1
ATOM 1492 C CA . HIS A 1 193 ? -11.93 -26.312 -9.641 1 98.81 193 HIS A CA 1
ATOM 1493 C C . HIS A 1 193 ? -10.844 -26.203 -10.703 1 98.81 193 HIS A C 1
ATOM 1495 O O . HIS A 1 193 ? -10.141 -27.188 -10.984 1 98.81 193 HIS A O 1
ATOM 1501 N N . ASP A 1 194 ? -10.773 -25.016 -11.305 1 98.81 194 ASP A N 1
ATOM 1502 C CA . ASP A 1 194 ? -9.711 -24.781 -12.273 1 98.81 194 ASP A CA 1
ATOM 1503 C C . ASP A 1 194 ? -8.344 -25.094 -11.68 1 98.81 194 ASP A C 1
ATOM 1505 O O . ASP A 1 194 ? -7.566 -25.844 -12.258 1 98.81 194 ASP A O 1
ATOM 1509 N N . VAL A 1 195 ? -8.086 -24.547 -10.531 1 98.81 195 VAL A N 1
ATOM 1510 C CA . VAL A 1 195 ? -6.785 -24.656 -9.875 1 98.81 195 VAL A CA 1
ATOM 1511 C C . VAL A 1 195 ? -6.527 -26.109 -9.477 1 98.81 195 VAL A C 1
ATOM 1513 O O . VAL A 1 195 ? -5.414 -26.609 -9.633 1 98.81 195 VAL A O 1
ATOM 1516 N N . ALA A 1 196 ? -7.555 -26.734 -8.969 1 98.81 196 ALA A N 1
ATOM 1517 C CA . ALA A 1 196 ? -7.434 -28.125 -8.547 1 98.81 196 ALA A CA 1
ATOM 1518 C C . ALA A 1 196 ? -7.105 -29.031 -9.734 1 98.81 196 ALA A C 1
ATOM 1520 O O . ALA A 1 196 ? -6.312 -29.969 -9.602 1 98.81 196 ALA A O 1
ATOM 1521 N N . LYS A 1 197 ? -7.742 -28.781 -10.859 1 98.69 197 LYS A N 1
ATOM 1522 C CA . LYS A 1 197 ? -7.477 -29.531 -12.078 1 98.69 197 LYS A CA 1
ATOM 1523 C C . LYS A 1 197 ? -6.012 -29.406 -12.492 1 98.69 197 LYS A C 1
ATOM 1525 O O . LYS A 1 197 ? -5.383 -30.391 -12.875 1 98.69 197 LYS A O 1
ATOM 1530 N N . ILE A 1 198 ? -5.473 -28.188 -12.422 1 98.88 198 ILE A N 1
ATOM 1531 C CA . ILE A 1 198 ? -4.07 -27.969 -12.75 1 98.88 198 ILE A CA 1
ATOM 1532 C C . ILE A 1 198 ? -3.184 -28.781 -11.805 1 98.88 198 ILE A C 1
ATOM 1534 O O . ILE A 1 198 ? -2.299 -29.516 -12.25 1 98.88 198 ILE A O 1
ATOM 1538 N N . ALA A 1 199 ? -3.443 -28.672 -10.508 1 98.81 199 ALA A N 1
ATOM 1539 C CA . ALA A 1 199 ? -2.631 -29.344 -9.5 1 98.81 199 ALA A CA 1
ATOM 1540 C C . ALA A 1 199 ? -2.662 -30.859 -9.688 1 98.81 199 ALA A C 1
ATOM 1542 O O . ALA A 1 199 ? -1.621 -31.516 -9.633 1 98.81 199 ALA A O 1
ATOM 1543 N N . GLN A 1 200 ? -3.855 -31.391 -9.898 1 98.5 200 GLN A N 1
ATOM 1544 C CA . GLN A 1 200 ? -4.039 -32.812 -10.055 1 98.5 200 GLN A CA 1
ATOM 1545 C C . GLN A 1 200 ? -3.312 -33.344 -11.289 1 98.5 200 GLN A C 1
ATOM 1547 O O . GLN A 1 200 ? -2.555 -34.312 -11.211 1 98.5 200 GLN A O 1
ATOM 1552 N N . ASN A 1 201 ? -3.578 -32.688 -12.406 1 98.56 201 ASN A N 1
ATOM 1553 C CA . ASN A 1 201 ? -3.049 -33.156 -13.68 1 98.56 201 ASN A CA 1
ATOM 1554 C C . ASN A 1 201 ? -1.549 -32.906 -13.797 1 98.56 201 ASN A C 1
ATOM 1556 O O . ASN A 1 201 ? -0.844 -33.625 -14.516 1 98.56 201 ASN A O 1
ATOM 1560 N N . ALA A 1 202 ? -1.03 -31.891 -13.094 1 98.62 202 ALA A N 1
ATOM 1561 C CA . ALA A 1 202 ? 0.399 -31.594 -13.102 1 98.62 202 ALA A CA 1
ATOM 1562 C C . ALA A 1 202 ? 1.139 -32.406 -12.055 1 98.62 202 ALA A C 1
ATOM 1564 O O . ALA A 1 202 ? 2.371 -32.406 -12.008 1 98.62 202 ALA A O 1
ATOM 1565 N N . ASN A 1 203 ? 0.397 -33.125 -11.219 1 97.38 203 ASN A N 1
ATOM 1566 C CA . ASN A 1 203 ? 0.958 -33.938 -10.148 1 97.38 203 ASN A CA 1
ATOM 1567 C C . ASN A 1 203 ? 1.916 -33.156 -9.273 1 97.38 203 ASN A C 1
ATOM 1569 O O . ASN A 1 203 ? 3.062 -33.562 -9.07 1 97.38 203 ASN A O 1
ATOM 1573 N N . VAL A 1 204 ? 1.515 -31.953 -8.828 1 98.12 204 VAL A N 1
ATOM 1574 C CA . VAL A 1 204 ? 2.332 -31.141 -7.93 1 98.12 204 VAL A CA 1
ATOM 1575 C C . VAL A 1 204 ? 2.328 -31.75 -6.531 1 98.12 204 VAL A C 1
ATOM 1577 O O . VAL A 1 204 ? 1.468 -32.562 -6.211 1 98.12 204 VAL A O 1
ATOM 1580 N N . GLN A 1 205 ? 3.279 -31.406 -5.715 1 97.19 205 GLN A N 1
ATOM 1581 C CA . GLN A 1 205 ? 3.371 -32 -4.391 1 97.19 205 GLN A CA 1
ATOM 1582 C C . GLN A 1 205 ? 2.457 -31.297 -3.398 1 97.19 205 GLN A C 1
ATOM 1584 O O . GLN A 1 205 ? 1.854 -31.938 -2.533 1 97.19 205 GLN A O 1
ATOM 1589 N N . GLN A 1 206 ? 2.424 -29.984 -3.484 1 97.81 206 GLN A N 1
ATOM 1590 C CA . GLN A 1 206 ? 1.582 -29.172 -2.611 1 97.81 206 GLN A CA 1
ATOM 1591 C C . GLN A 1 206 ? 0.966 -28 -3.373 1 97.81 206 GLN A C 1
ATOM 1593 O O . GLN A 1 206 ? 1.56 -27.5 -4.328 1 97.81 206 GLN A O 1
ATOM 1598 N N . LEU A 1 207 ? -0.265 -27.656 -2.963 1 98.56 207 LEU A N 1
ATOM 1599 C CA . LEU A 1 207 ? -1.016 -26.578 -3.592 1 98.56 207 LEU A CA 1
ATOM 1600 C C . LEU A 1 207 ? -1.403 -25.516 -2.564 1 98.56 207 LEU A C 1
ATOM 1602 O O . LEU A 1 207 ? -1.931 -25.844 -1.499 1 98.56 207 LEU A O 1
ATOM 1606 N N . LEU A 1 208 ? -1.05 -24.266 -2.834 1 98.88 208 LEU A N 1
ATOM 1607 C CA . LEU A 1 208 ? -1.492 -23.125 -2.033 1 98.88 208 LEU A CA 1
ATOM 1608 C C . LEU A 1 208 ? -2.471 -22.25 -2.816 1 98.88 208 LEU A C 1
ATOM 1610 O O . LEU A 1 208 ? -2.137 -21.75 -3.893 1 98.88 208 LEU A O 1
ATOM 1614 N N . LEU A 1 209 ? -3.691 -22.141 -2.316 1 98.94 209 LEU A N 1
ATOM 1615 C CA . LEU A 1 209 ? -4.66 -21.219 -2.889 1 98.94 209 LEU A CA 1
ATOM 1616 C C . LEU A 1 209 ? -4.406 -19.797 -2.396 1 98.94 209 LEU A C 1
ATOM 1618 O O . LEU A 1 209 ? -4.383 -19.547 -1.189 1 98.94 209 LEU A O 1
ATOM 1622 N N . THR A 1 210 ? -4.172 -18.859 -3.346 1 98.88 210 THR A N 1
ATOM 1623 C CA . THR A 1 210 ? -3.887 -17.469 -3.018 1 98.88 210 THR A CA 1
ATOM 1624 C C . THR A 1 210 ? -4.762 -16.531 -3.838 1 98.88 210 THR A C 1
ATOM 1626 O O . THR A 1 210 ? -5.727 -16.969 -4.473 1 98.88 210 THR A O 1
ATOM 1629 N N . HIS A 1 211 ? -4.445 -15.148 -3.758 1 98.88 211 HIS A N 1
ATOM 1630 C CA . HIS A 1 211 ? -5.258 -14.148 -4.445 1 98.88 211 HIS A CA 1
ATOM 1631 C C . HIS A 1 211 ? -6.742 -14.352 -4.16 1 98.88 211 HIS A C 1
ATOM 1633 O O . HIS A 1 211 ? -7.551 -14.438 -5.086 1 98.88 211 HIS A O 1
ATOM 1639 N N . LEU A 1 212 ? -7.133 -14.508 -2.928 1 98.81 212 LEU A N 1
ATOM 1640 C CA . LEU A 1 212 ? -8.438 -14.969 -2.459 1 98.81 212 LEU A CA 1
ATOM 1641 C C . LEU A 1 212 ? -9.492 -13.883 -2.625 1 98.81 212 LEU A C 1
ATOM 1643 O O . LEU A 1 212 ? -9.164 -12.695 -2.617 1 98.81 212 LEU A O 1
ATOM 1647 N N . PRO A 1 213 ? -10.719 -14.305 -2.781 1 98.12 213 PRO A N 1
ATOM 1648 C CA . PRO A 1 213 ? -11.812 -13.336 -2.941 1 98.12 213 PRO A CA 1
ATOM 1649 C C . PRO A 1 213 ? -12.219 -12.688 -1.623 1 98.12 213 PRO A C 1
ATOM 1651 O O . PRO A 1 213 ? -11.953 -13.234 -0.551 1 98.12 213 PRO A O 1
ATOM 1654 N N . HIS A 1 214 ? -12.891 -11.562 -1.735 1 97.31 214 HIS A N 1
ATOM 1655 C CA . HIS A 1 214 ? -13.352 -10.828 -0.564 1 97.31 214 HIS A CA 1
ATOM 1656 C C . HIS A 1 214 ? -14.805 -11.18 -0.236 1 97.31 214 HIS A C 1
ATOM 1658 O O . HIS A 1 214 ? -15.453 -10.469 0.529 1 97.31 214 HIS A O 1
ATOM 1664 N N . PHE A 1 215 ? -15.305 -12.164 -0.876 1 96.44 215 PHE A N 1
ATOM 1665 C CA . PHE A 1 215 ? -16.672 -12.602 -0.643 1 96.44 215 PHE A CA 1
ATOM 1666 C C . PHE A 1 215 ? -16.734 -14.109 -0.425 1 96.44 215 PHE A C 1
ATOM 1668 O O . PHE A 1 215 ? -15.758 -14.812 -0.684 1 96.44 215 PHE A O 1
ATOM 1675 N N . GLY A 1 216 ? -17.797 -14.586 0.132 1 96.19 216 GLY A N 1
ATOM 1676 C CA . GLY A 1 216 ? -17.953 -16.016 0.364 1 96.19 216 GLY A CA 1
ATOM 1677 C C . GLY A 1 216 ? -17.172 -16.516 1.552 1 96.19 216 GLY A C 1
ATOM 1678 O O . GLY A 1 216 ? -16.719 -15.727 2.393 1 96.19 216 GLY A O 1
ATOM 1679 N N . LYS A 1 217 ? -17.188 -17.891 1.664 1 97.25 217 LYS A N 1
ATOM 1680 C CA . LYS A 1 217 ? -16.438 -18.562 2.723 1 97.25 217 LYS A CA 1
ATOM 1681 C C . LYS A 1 217 ? -15.211 -19.281 2.16 1 97.25 217 LYS A C 1
ATOM 1683 O O . LYS A 1 217 ? -15.344 -20.25 1.397 1 97.25 217 LYS A O 1
ATOM 1688 N N . HIS A 1 218 ? -14.023 -18.859 2.627 1 98.5 218 HIS A N 1
ATOM 1689 C CA . HIS A 1 218 ? -12.781 -19.344 2.037 1 98.5 218 HIS A CA 1
ATOM 1690 C C . HIS A 1 218 ? -12.633 -20.844 2.232 1 98.5 218 HIS A C 1
ATOM 1692 O O . HIS A 1 218 ? -12.055 -21.531 1.386 1 98.5 218 HIS A O 1
ATOM 1698 N N . ASP A 1 219 ? -13.172 -21.391 3.309 1 98.12 219 ASP A N 1
ATOM 1699 C CA . ASP A 1 219 ? -13.117 -22.828 3.521 1 98.12 219 ASP A CA 1
ATOM 1700 C C . ASP A 1 219 ? -13.781 -23.578 2.369 1 98.12 219 ASP A C 1
ATOM 1702 O O . ASP A 1 219 ? -13.422 -24.719 2.07 1 98.12 219 ASP A O 1
ATOM 1706 N N . GLN A 1 220 ? -14.742 -22.969 1.76 1 98.62 220 GLN A N 1
ATOM 1707 C CA . GLN A 1 220 ? -15.406 -23.578 0.608 1 98.62 220 GLN A CA 1
ATOM 1708 C C . GLN A 1 220 ? -14.422 -23.781 -0.545 1 98.62 220 GLN A C 1
ATOM 1710 O O . GLN A 1 220 ? -14.516 -24.766 -1.283 1 98.62 220 GLN A O 1
ATOM 1715 N N . LEU A 1 221 ? -13.508 -22.844 -0.76 1 98.81 221 LEU A N 1
ATOM 1716 C CA . LEU A 1 221 ? -12.477 -23 -1.785 1 98.81 221 LEU A CA 1
ATOM 1717 C C . LEU A 1 221 ? -11.656 -24.266 -1.546 1 98.81 221 LEU A C 1
ATOM 1719 O O . LEU A 1 221 ? -11.359 -25 -2.486 1 98.81 221 LEU A O 1
ATOM 1723 N N . LEU A 1 222 ? -11.289 -24.438 -0.299 1 98.25 222 LEU A N 1
ATOM 1724 C CA . LEU A 1 222 ? -10.5 -25.609 0.089 1 98.25 222 LEU A CA 1
ATOM 1725 C C . LEU A 1 222 ? -11.266 -26.891 -0.189 1 98.25 222 LEU A C 1
ATOM 1727 O O . LEU A 1 222 ? -10.719 -27.844 -0.753 1 98.25 222 LEU A O 1
ATOM 1731 N N . GLU A 1 223 ? -12.531 -26.938 0.257 1 98.25 223 GLU A N 1
ATOM 1732 C CA . GLU A 1 223 ? -13.383 -28.094 0.05 1 98.25 223 GLU A CA 1
ATOM 1733 C C . GLU A 1 223 ? -13.523 -28.422 -1.435 1 98.25 223 GLU A C 1
ATOM 1735 O O . GLU A 1 223 ? -13.414 -29.594 -1.835 1 98.25 223 GLU A O 1
ATOM 1740 N N . GLU A 1 224 ? -13.75 -27.422 -2.197 1 98.81 224 GLU A N 1
ATOM 1741 C CA . GLU A 1 224 ? -13.93 -27.594 -3.637 1 98.81 224 GLU A CA 1
ATOM 1742 C C . GLU A 1 224 ? -12.641 -28.094 -4.293 1 98.81 224 GLU A C 1
ATOM 1744 O O . GLU A 1 224 ? -12.68 -29.016 -5.109 1 98.81 224 GLU A O 1
ATOM 1749 N N . ALA A 1 225 ? -11.531 -27.5 -3.971 1 98.75 225 ALA A N 1
ATOM 1750 C CA . ALA A 1 225 ? -10.25 -27.906 -4.547 1 98.75 225 ALA A CA 1
ATOM 1751 C C . ALA A 1 225 ? -9.914 -29.344 -4.188 1 98.75 225 ALA A C 1
ATOM 1753 O O . ALA A 1 225 ? -9.453 -30.109 -5.035 1 98.75 225 ALA A O 1
ATOM 1754 N N . THR A 1 226 ? -10.227 -29.766 -2.959 1 98 226 THR A N 1
ATOM 1755 C CA . THR A 1 226 ? -9.875 -31.094 -2.473 1 98 226 THR A CA 1
ATOM 1756 C C . THR A 1 226 ? -10.766 -32.156 -3.104 1 98 226 THR A C 1
ATOM 1758 O O . THR A 1 226 ? -10.445 -33.344 -3.062 1 98 226 THR A O 1
ATOM 1761 N N . SER A 1 227 ? -11.867 -31.797 -3.586 1 98.25 227 SER A N 1
ATOM 1762 C CA . SER A 1 227 ? -12.75 -32.75 -4.266 1 98.25 227 SER A CA 1
ATOM 1763 C C . SER A 1 227 ? -12.117 -33.25 -5.555 1 98.25 227 SER A C 1
ATOM 1765 O O . SER A 1 227 ? -12.492 -34.312 -6.062 1 98.25 227 SER A O 1
ATOM 1767 N N . ILE A 1 228 ? -11.133 -32.531 -6.066 1 98.31 228 ILE A N 1
ATOM 1768 C CA . ILE A 1 228 ? -10.5 -32.906 -7.336 1 98.31 228 ILE A CA 1
ATOM 1769 C C . ILE A 1 228 ? -9.039 -33.281 -7.098 1 98.31 228 ILE A C 1
ATOM 1771 O O . ILE A 1 228 ? -8.594 -34.344 -7.504 1 98.31 228 ILE A O 1
ATOM 1775 N N . TYR A 1 229 ? -8.336 -32.344 -6.5 1 98.25 229 TYR A N 1
ATOM 1776 C CA . TYR A 1 229 ? -6.926 -32.594 -6.199 1 98.25 229 TYR A CA 1
ATOM 1777 C C . TYR A 1 229 ? -6.762 -33.344 -4.883 1 98.25 229 TYR A C 1
ATOM 1779 O O . TYR A 1 229 ? -7.227 -32.875 -3.838 1 98.25 229 TYR A O 1
ATOM 1787 N N . LYS A 1 230 ? -6.043 -34.469 -4.871 1 96.12 230 LYS A N 1
ATOM 1788 C CA . LYS A 1 230 ? -6 -35.344 -3.707 1 96.12 230 LYS A CA 1
ATOM 1789 C C . LYS A 1 230 ? -4.73 -35.125 -2.893 1 96.12 230 LYS A C 1
ATOM 1791 O O . LYS A 1 230 ? -4.512 -35.781 -1.875 1 96.12 230 LYS A O 1
ATOM 1796 N N . GLY A 1 231 ? -3.828 -34.188 -3.346 1 95.88 231 GLY A N 1
ATOM 1797 C CA . GLY A 1 231 ? -2.646 -33.844 -2.57 1 95.88 231 GLY A CA 1
ATOM 1798 C C . GLY A 1 231 ? -2.922 -32.844 -1.477 1 95.88 231 GLY A C 1
ATOM 1799 O O . GLY A 1 231 ? -4.07 -32.656 -1.077 1 95.88 231 GLY A O 1
ATOM 1800 N N . ASN A 1 232 ? -1.877 -32.25 -0.903 1 95.81 232 ASN A N 1
ATOM 1801 C CA . ASN A 1 232 ? -1.976 -31.281 0.172 1 95.81 232 ASN A CA 1
ATOM 1802 C C . ASN A 1 232 ? -2.361 -29.906 -0.359 1 95.81 232 ASN A C 1
ATOM 1804 O O . ASN A 1 232 ? -1.662 -29.344 -1.203 1 95.81 232 ASN A O 1
ATOM 1808 N N . VAL A 1 233 ? -3.518 -29.406 0.101 1 97.94 233 VAL A N 1
ATOM 1809 C CA . VAL A 1 233 ? -4.012 -28.094 -0.292 1 97.94 233 VAL A CA 1
ATOM 1810 C C . VAL A 1 233 ? -4.137 -27.203 0.939 1 97.94 233 VAL A C 1
ATOM 1812 O O . VAL A 1 233 ? -4.629 -27.641 1.983 1 97.94 233 VAL A O 1
ATOM 1815 N N . LYS A 1 234 ? -3.619 -25.938 0.87 1 98.31 234 LYS A N 1
ATOM 1816 C CA . LYS A 1 234 ? -3.762 -24.953 1.936 1 98.31 234 LYS A CA 1
ATOM 1817 C C . LYS A 1 234 ? -4.246 -23.609 1.383 1 98.31 234 LYS A C 1
ATOM 1819 O O . LYS A 1 234 ? -4.137 -23.359 0.182 1 98.31 234 LYS A O 1
ATOM 1824 N N . LEU A 1 235 ? -4.863 -22.859 2.24 1 98.75 235 LEU A N 1
ATOM 1825 C CA . LEU A 1 235 ? -5.156 -21.453 1.961 1 98.75 235 LEU A CA 1
ATOM 1826 C C . LEU A 1 235 ? -3.994 -20.562 2.383 1 98.75 235 LEU A C 1
ATOM 1828 O O . LEU A 1 235 ? -3.414 -20.75 3.455 1 98.75 235 LEU A O 1
ATOM 1832 N N . ALA A 1 236 ? -3.697 -19.609 1.504 1 98.88 236 ALA A N 1
ATOM 1833 C CA . ALA A 1 236 ? -2.666 -18.641 1.868 1 98.88 236 ALA A CA 1
ATOM 1834 C C . ALA A 1 236 ? -3.096 -17.812 3.072 1 98.88 236 ALA A C 1
ATOM 1836 O O . ALA A 1 236 ? -4.266 -17.438 3.189 1 98.88 236 ALA A O 1
ATOM 1837 N N . THR A 1 237 ? -2.225 -17.562 3.938 1 98.69 237 THR A N 1
ATOM 1838 C CA . THR A 1 237 ? -2.336 -16.625 5.047 1 98.69 237 THR A CA 1
ATOM 1839 C C . THR A 1 237 ? -1.044 -15.828 5.219 1 98.69 237 THR A C 1
ATOM 1841 O O . THR A 1 237 ? 0.024 -16.266 4.789 1 98.69 237 THR A O 1
ATOM 1844 N N . THR A 1 238 ? -1.202 -14.664 5.754 1 98.69 238 THR A N 1
ATOM 1845 C CA . THR A 1 238 ? 0.006 -13.898 6.035 1 98.69 238 THR A CA 1
ATOM 1846 C C . THR A 1 238 ? 0.954 -14.688 6.93 1 98.69 238 THR A C 1
ATOM 1848 O O . THR A 1 238 ? 0.541 -15.219 7.961 1 98.69 238 THR A O 1
ATOM 1851 N N . GLY A 1 239 ? 2.189 -14.82 6.535 1 98.69 239 GLY A N 1
ATOM 1852 C CA . GLY A 1 239 ? 3.197 -15.484 7.348 1 98.69 239 GLY A CA 1
ATOM 1853 C C . GLY A 1 239 ? 3.324 -16.969 7.055 1 98.69 239 GLY A C 1
ATOM 1854 O O . GLY A 1 239 ? 4.227 -17.625 7.57 1 98.69 239 GLY A O 1
ATOM 1855 N N . PHE A 1 240 ? 2.41 -17.531 6.266 1 98.56 240 PHE A N 1
ATOM 1856 C CA . PHE A 1 240 ? 2.559 -18.922 5.84 1 98.56 240 PHE A CA 1
ATOM 1857 C C . PHE A 1 240 ? 3.938 -19.156 5.238 1 98.56 240 PHE A C 1
ATOM 1859 O O . PHE A 1 240 ? 4.434 -18.328 4.469 1 98.56 240 PHE A O 1
ATOM 1866 N N . THR A 1 241 ? 4.566 -20.281 5.629 1 98.56 241 THR A N 1
ATOM 1867 C CA . THR A 1 241 ? 5.875 -20.609 5.082 1 98.56 241 THR A CA 1
ATOM 1868 C C . THR A 1 241 ? 5.863 -22 4.457 1 98.56 241 THR A C 1
ATOM 1870 O O . THR A 1 241 ? 5.125 -22.891 4.91 1 98.56 241 THR A O 1
ATOM 1873 N N . TRP A 1 242 ? 6.652 -22.141 3.439 1 98.31 242 TRP A N 1
ATOM 1874 C CA . TRP A 1 242 ? 6.879 -23.422 2.787 1 98.31 242 TRP A CA 1
ATOM 1875 C C . TRP A 1 242 ? 8.367 -23.641 2.512 1 98.31 242 TRP A C 1
ATOM 1877 O O . TRP A 1 242 ? 9.062 -22.719 2.096 1 98.31 242 TRP A O 1
ATOM 1887 N N . GLN A 1 243 ? 8.859 -24.719 2.793 1 96.81 243 GLN A N 1
ATOM 1888 C CA . GLN A 1 243 ? 10.188 -25.203 2.436 1 96.81 243 GLN A CA 1
ATOM 1889 C C . GLN A 1 243 ? 10.172 -26.719 2.186 1 96.81 243 GLN A C 1
ATOM 1891 O O . GLN A 1 243 ? 9.594 -27.469 2.965 1 96.81 243 GLN A O 1
ATOM 1896 N N . LYS A 1 244 ? 10.773 -27.062 1.028 1 94.75 244 LYS A N 1
ATOM 1897 C CA . LYS A 1 244 ? 10.75 -28.484 0.696 1 94.75 244 LYS A CA 1
ATOM 1898 C C . LYS A 1 244 ? 11.281 -29.328 1.853 1 94.75 244 LYS A C 1
ATOM 1900 O O . LYS A 1 244 ? 12.305 -29 2.455 1 94.75 244 LYS A O 1
ATOM 1905 N N . GLY A 1 245 ? 10.594 -30.375 2.107 1 86.44 245 GLY A N 1
ATOM 1906 C CA . GLY A 1 245 ? 10.984 -31.312 3.145 1 86.44 245 GLY A CA 1
ATOM 1907 C C . GLY A 1 245 ? 10.547 -30.891 4.531 1 86.44 245 GLY A C 1
ATOM 1908 O O . GLY A 1 245 ? 10.727 -31.641 5.5 1 86.44 245 GLY A O 1
ATOM 1909 N N . LYS A 1 246 ? 10.164 -29.625 4.738 1 72.38 246 LYS A N 1
ATOM 1910 C CA . LYS A 1 246 ? 9.703 -29.156 6.047 1 72.38 246 LYS A CA 1
ATOM 1911 C C . LYS A 1 246 ? 8.18 -29.109 6.109 1 72.38 246 LYS A C 1
ATOM 1913 O O . LYS A 1 246 ? 7.52 -28.703 5.152 1 72.38 246 LYS A O 1
ATOM 1918 N N . ILE A 1 247 ? 7.641 -30.047 6.906 1 62.56 247 ILE A N 1
ATOM 1919 C CA . ILE A 1 247 ? 6.191 -30.141 7.035 1 62.56 247 ILE A CA 1
ATOM 1920 C C . ILE A 1 247 ? 5.668 -28.938 7.824 1 62.56 247 ILE A C 1
ATOM 1922 O O . ILE A 1 247 ? 6.219 -28.594 8.867 1 62.56 247 ILE A O 1
ATOM 1926 N N . MET B 1 1 ? -16.156 16.828 14.914 1 96.06 1 MET B N 1
ATOM 1927 C CA . MET B 1 1 ? -15.461 15.922 14 1 96.06 1 MET B CA 1
ATOM 1928 C C . MET B 1 1 ? -14.508 15.008 14.758 1 96.06 1 MET B C 1
ATOM 1930 O O . MET B 1 1 ? -13.93 15.414 15.766 1 96.06 1 MET B O 1
ATOM 1934 N N . LYS B 1 2 ? -14.461 13.742 14.359 1 97.94 2 LYS B N 1
ATOM 1935 C CA . LYS B 1 2 ? -13.547 12.742 14.914 1 97.94 2 LYS B CA 1
ATOM 1936 C C . LYS B 1 2 ? -12.43 12.422 13.93 1 97.94 2 LYS B C 1
ATOM 1938 O O . LYS B 1 2 ? -12.68 12.172 12.75 1 97.94 2 LYS B O 1
ATOM 1943 N N . LEU B 1 3 ? -11.18 12.508 14.438 1 98.62 3 LEU B N 1
ATOM 1944 C CA . LEU B 1 3 ? -10.008 12.133 13.648 1 98.62 3 LEU B CA 1
ATOM 1945 C C . LEU B 1 3 ? -9.43 10.805 14.133 1 98.62 3 LEU B C 1
ATOM 1947 O O . LEU B 1 3 ? -9.258 10.602 15.328 1 98.62 3 LEU B O 1
ATOM 1951 N N . THR B 1 4 ? -9.18 9.906 13.203 1 98.94 4 THR B N 1
ATOM 1952 C CA . THR B 1 4 ? -8.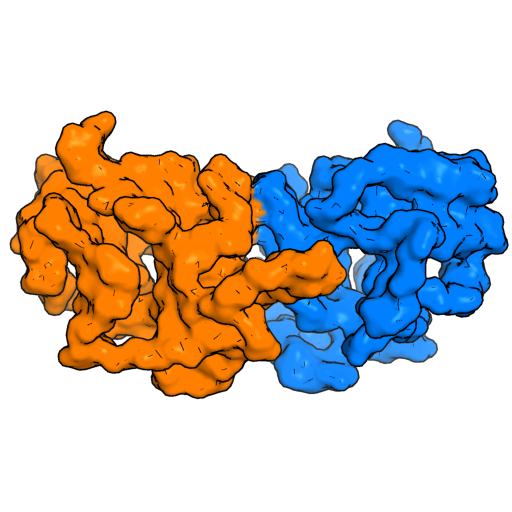461 8.664 13.469 1 98.94 4 THR B CA 1
ATOM 1953 C C . THR B 1 4 ? -7.223 8.555 12.586 1 98.94 4 THR B C 1
ATOM 1955 O O . THR B 1 4 ? -7.309 8.703 11.367 1 98.94 4 THR B O 1
ATOM 1958 N N . VAL B 1 5 ? -6.074 8.32 13.234 1 98.94 5 VAL B N 1
ATOM 1959 C CA . VAL B 1 5 ? -4.844 8.102 12.477 1 98.94 5 VAL B CA 1
ATOM 1960 C C . VAL B 1 5 ? -4.805 6.668 11.961 1 98.94 5 VAL B C 1
ATOM 1962 O O . VAL B 1 5 ? -4.82 5.715 12.742 1 98.94 5 VAL B O 1
ATOM 1965 N N . LEU B 1 6 ? -4.766 6.555 10.648 1 98.94 6 LEU B N 1
ATOM 1966 C CA . LEU B 1 6 ? -4.625 5.246 10.023 1 98.94 6 LEU B CA 1
ATOM 1967 C C . LEU B 1 6 ? -3.158 4.926 9.75 1 98.94 6 LEU B C 1
ATOM 1969 O O . LEU B 1 6 ? -2.729 3.781 9.906 1 98.94 6 LEU B O 1
ATOM 1973 N N . GLY B 1 7 ? -2.443 5.887 9.406 1 98.94 7 GLY B N 1
ATOM 1974 C CA . GLY B 1 7 ? -1.013 5.84 9.141 1 98.94 7 GLY B CA 1
ATOM 1975 C C . GLY B 1 7 ? -0.328 7.18 9.32 1 98.94 7 GLY B C 1
ATOM 1976 O O . GLY B 1 7 ? -0.966 8.227 9.211 1 98.94 7 GLY B O 1
ATOM 1977 N N . TYR B 1 8 ? 1.011 7.133 9.57 1 98.94 8 TYR B N 1
ATOM 1978 C CA . TYR B 1 8 ? 1.654 8.359 10.023 1 98.94 8 TYR B CA 1
ATOM 1979 C C . TYR B 1 8 ? 3.133 8.367 9.656 1 98.94 8 TYR B C 1
ATOM 1981 O O . TYR B 1 8 ? 3.863 9.297 10.016 1 98.94 8 TYR B O 1
ATOM 1989 N N . TRP B 1 9 ? 3.615 7.336 8.953 1 98.88 9 TRP B N 1
ATOM 1990 C CA . TRP B 1 9 ? 5.039 7.277 8.633 1 98.88 9 TRP B CA 1
ATOM 1991 C C . TRP B 1 9 ? 5.352 8.117 7.395 1 98.88 9 TRP B C 1
ATOM 1993 O O . TRP B 1 9 ? 4.543 8.188 6.469 1 98.88 9 TRP B O 1
ATOM 2003 N N . GLY B 1 10 ? 6.484 8.695 7.406 1 98.75 10 GLY B N 1
ATOM 2004 C CA . GLY B 1 10 ? 6.977 9.398 6.23 1 98.75 10 GLY B CA 1
ATOM 2005 C C . GLY B 1 10 ? 7.777 8.516 5.297 1 98.75 10 GLY B C 1
ATOM 2006 O O . GLY B 1 10 ? 8.617 7.734 5.746 1 98.75 10 GLY B O 1
ATOM 2007 N N . GLY B 1 11 ? 7.535 8.57 4.039 1 98.56 11 GLY B N 1
ATOM 2008 C CA . GLY B 1 11 ? 8.32 7.883 3.031 1 98.56 11 GLY B CA 1
ATOM 2009 C C . GLY B 1 11 ? 7.844 6.465 2.77 1 98.56 11 GLY B C 1
ATOM 2010 O O . GLY B 1 11 ? 7.398 6.148 1.663 1 98.56 11 GLY B O 1
ATOM 2011 N N . TYR B 1 12 ? 7.91 5.633 3.713 1 98.81 12 TYR B N 1
ATOM 2012 C CA . TYR B 1 12 ? 7.496 4.238 3.625 1 98.81 12 TYR B CA 1
ATOM 2013 C C . TYR B 1 12 ? 6.988 3.732 4.969 1 98.81 12 TYR B C 1
ATOM 2015 O O . TYR B 1 12 ? 7.25 4.344 6.008 1 98.81 12 TYR B O 1
ATOM 2023 N N . PRO B 1 13 ? 6.16 2.688 4.965 1 98.88 13 PRO B N 1
ATOM 2024 C CA . PRO B 1 13 ? 5.598 2.209 6.23 1 98.88 13 PRO B CA 1
ATOM 2025 C C . PRO B 1 13 ? 6.617 1.463 7.086 1 98.88 13 PRO B C 1
ATOM 2027 O O . PRO B 1 13 ? 7.57 0.887 6.555 1 98.88 13 PRO B O 1
ATOM 2030 N N . ALA B 1 14 ? 6.441 1.526 8.383 1 98.56 14 ALA B N 1
ATOM 2031 C CA . ALA B 1 14 ? 7.137 0.623 9.297 1 98.56 14 ALA B CA 1
ATOM 2032 C C . ALA B 1 14 ? 6.367 -0.684 9.469 1 98.56 14 ALA B C 1
ATOM 2034 O O . ALA B 1 14 ? 5.336 -0.892 8.828 1 98.56 14 ALA B O 1
ATOM 2035 N N . VAL B 1 15 ? 6.926 -1.602 10.219 1 98.38 15 VAL B N 1
ATOM 2036 C CA . VAL B 1 15 ? 6.375 -2.936 10.43 1 98.38 15 VAL B CA 1
ATOM 2037 C C . VAL B 1 15 ? 4.918 -2.828 10.875 1 98.38 15 VAL B C 1
ATOM 2039 O O . VAL B 1 15 ? 4.605 -2.133 11.844 1 98.38 15 VAL B O 1
ATOM 2042 N N . ASN B 1 16 ? 4.043 -3.467 10.148 1 98.06 16 ASN B N 1
ATOM 2043 C CA . ASN B 1 16 ? 2.621 -3.6 10.453 1 98.06 16 ASN B CA 1
ATOM 2044 C C . ASN B 1 16 ? 1.953 -2.236 10.609 1 98.06 16 ASN B C 1
ATOM 2046 O O . ASN B 1 16 ? 1.048 -2.078 11.43 1 98.06 16 ASN B O 1
ATOM 2050 N N . SER B 1 17 ? 2.453 -1.251 9.906 1 98.5 17 SER B N 1
ATOM 2051 C CA . SER B 1 17 ? 1.93 0.11 9.969 1 98.5 17 SER B CA 1
ATOM 2052 C C . SER B 1 17 ? 1.742 0.694 8.57 1 98.5 17 SER B C 1
ATOM 2054 O O . SER B 1 17 ? 1.769 -0.035 7.582 1 98.5 17 SER B O 1
ATOM 2056 N N . ALA B 1 18 ? 1.337 1.981 8.492 1 98.94 18 ALA B N 1
ATOM 2057 C CA . ALA B 1 18 ? 1.002 2.613 7.223 1 98.94 18 ALA B CA 1
ATOM 2058 C C . ALA B 1 18 ? 1.614 4.008 7.125 1 98.94 18 ALA B C 1
ATOM 2060 O O . ALA B 1 18 ? 2.025 4.586 8.133 1 98.94 18 ALA B O 1
ATOM 2061 N N . THR B 1 19 ? 1.766 4.422 5.922 1 98.94 19 THR B N 1
ATOM 2062 C CA . THR B 1 19 ? 2.129 5.82 5.707 1 98.94 19 THR B CA 1
ATOM 2063 C C . THR B 1 19 ? 0.896 6.715 5.785 1 98.94 19 THR B C 1
ATOM 2065 O O . THR B 1 19 ? -0.162 6.289 6.25 1 98.94 19 THR B O 1
ATOM 2068 N N . SER B 1 20 ? 0.968 7.922 5.387 1 98.94 20 SER B N 1
ATOM 2069 C CA . SER B 1 20 ? 0.034 9 5.703 1 98.94 20 SER B CA 1
ATOM 2070 C C . SER B 1 20 ? -1.388 8.633 5.289 1 98.94 20 SER B C 1
ATOM 2072 O O . SER B 1 20 ? -1.634 8.297 4.129 1 98.94 20 SER B O 1
ATOM 2074 N N . GLY B 1 21 ? -2.293 8.602 6.168 1 98.94 21 GLY B N 1
ATOM 2075 C CA . GLY B 1 21 ? -3.727 8.414 6.027 1 98.94 21 GLY B CA 1
ATOM 2076 C C . GLY B 1 21 ? -4.5 8.758 7.285 1 98.94 21 GLY B C 1
ATOM 2077 O O . GLY B 1 21 ? -4.184 8.273 8.375 1 98.94 21 GLY B O 1
ATOM 2078 N N . TYR B 1 22 ? -5.527 9.586 7.195 1 98.94 22 TYR B N 1
ATOM 2079 C CA . TYR B 1 22 ? -6.309 10.078 8.32 1 98.94 22 TYR B CA 1
ATOM 2080 C C . TYR B 1 22 ? -7.801 10.031 8.016 1 98.94 22 TYR B C 1
ATOM 2082 O O . TYR B 1 22 ? -8.242 10.5 6.965 1 98.94 22 TYR B O 1
ATOM 2090 N N . LEU B 1 23 ? -8.531 9.438 8.875 1 98.94 23 LEU B N 1
ATOM 2091 C CA . LEU B 1 23 ? -9.977 9.328 8.719 1 98.94 23 LEU B CA 1
ATOM 2092 C C . LEU B 1 23 ? -10.695 10.398 9.539 1 98.94 23 LEU B C 1
ATOM 2094 O O . LEU B 1 23 ? -10.492 10.5 10.75 1 98.94 23 LEU B O 1
ATOM 2098 N N . LEU B 1 24 ? -11.43 11.242 8.891 1 98.81 24 LEU B N 1
ATOM 2099 C CA . LEU B 1 24 ? -12.266 12.242 9.539 1 98.81 24 LEU B CA 1
ATOM 2100 C C . LEU B 1 24 ? -13.742 11.867 9.43 1 98.81 24 LEU B C 1
ATOM 2102 O O . LEU B 1 24 ? -14.242 11.609 8.336 1 98.81 24 LEU B O 1
ATOM 2106 N N . GLN B 1 25 ? -14.406 11.859 10.539 1 98.56 25 GLN B N 1
ATOM 2107 C CA . GLN B 1 25 ? -15.812 11.477 10.57 1 98.56 25 GLN B CA 1
ATOM 2108 C C . GLN B 1 25 ? -16.656 12.531 11.273 1 98.56 25 GLN B C 1
ATOM 2110 O O . GLN B 1 25 ? -16.266 13.039 12.328 1 98.56 25 GLN B O 1
ATOM 2115 N N . LYS B 1 26 ? -17.672 12.961 10.711 1 98.12 26 LYS B N 1
ATOM 2116 C CA . LYS B 1 26 ? -18.641 13.898 11.273 1 98.12 26 LYS B CA 1
ATOM 2117 C C . LYS B 1 26 ? -20.031 13.695 10.656 1 98.12 26 LYS B C 1
ATOM 2119 O O . LYS B 1 26 ? -20.156 13.617 9.438 1 98.12 26 LYS B O 1
ATOM 2124 N N . ASP B 1 27 ? -21.125 13.531 11.484 1 97.44 27 ASP B N 1
ATOM 2125 C CA . ASP B 1 27 ? -22.516 13.469 11.062 1 97.44 27 ASP B CA 1
ATOM 2126 C C . ASP B 1 27 ? -22.719 12.375 10.016 1 97.44 27 ASP B C 1
ATOM 2128 O O . ASP B 1 27 ? -23.359 12.602 8.984 1 97.44 27 ASP B O 1
ATOM 2132 N N . GLY B 1 28 ? -22.062 11.266 10.227 1 97.69 28 GLY B N 1
ATOM 2133 C CA . GLY B 1 28 ? -22.234 10.109 9.359 1 97.69 28 GLY B CA 1
ATOM 2134 C C . GLY B 1 28 ? -21.406 10.203 8.086 1 97.69 28 GLY B C 1
ATOM 2135 O O . GLY B 1 28 ? -21.469 9.305 7.238 1 97.69 28 GLY B O 1
ATOM 2136 N N . PHE B 1 29 ? -20.641 11.297 7.906 1 98.62 29 PHE B N 1
ATOM 2137 C CA . PHE B 1 29 ? -19.797 11.492 6.738 1 98.62 29 PHE B CA 1
ATOM 2138 C C . PHE B 1 29 ? -18.359 11.031 7.02 1 98.62 29 PHE B C 1
ATOM 2140 O O . PHE B 1 29 ? -17.766 11.422 8.031 1 98.62 29 PHE B O 1
ATOM 2147 N N . ASN B 1 30 ? -17.828 10.156 6.129 1 98.88 30 ASN B N 1
ATOM 2148 C CA . ASN B 1 30 ? -16.484 9.617 6.262 1 98.88 30 ASN B CA 1
ATOM 2149 C C . ASN B 1 30 ? -15.555 10.172 5.188 1 98.88 30 ASN B C 1
ATOM 2151 O O . ASN B 1 30 ? -15.727 9.898 4 1 98.88 30 ASN B O 1
ATOM 2155 N N . LEU B 1 31 ? -14.562 10.992 5.629 1 98.94 31 LEU B N 1
ATOM 2156 C CA . LEU B 1 31 ? -13.57 11.586 4.742 1 98.94 31 LEU B CA 1
ATOM 2157 C C . LEU B 1 31 ? -12.188 11.008 5.016 1 98.94 31 LEU B C 1
ATOM 2159 O O . LEU B 1 31 ? -11.719 11.016 6.156 1 98.94 31 LEU B O 1
ATOM 2163 N N . LEU B 1 32 ? -11.617 10.445 3.988 1 99 32 LEU B N 1
ATOM 2164 C CA . LEU B 1 32 ? -10.234 10.008 4.078 1 99 32 LEU B CA 1
ATOM 2165 C C . LEU B 1 32 ? -9.281 11.078 3.559 1 99 32 LEU B C 1
ATOM 2167 O O . LEU B 1 32 ? -9.461 11.586 2.447 1 99 32 LEU B O 1
ATOM 2171 N N . VAL B 1 33 ? -8.32 11.492 4.379 1 99 33 VAL B N 1
ATOM 2172 C CA . VAL B 1 33 ? -7.289 12.438 3.975 1 99 33 VAL B CA 1
ATOM 2173 C C . VAL B 1 33 ? -5.98 11.695 3.703 1 99 33 VAL B C 1
ATOM 2175 O O . VAL B 1 33 ? -5.402 11.094 4.609 1 99 33 VAL B O 1
ATOM 2178 N N . ASP B 1 34 ? -5.465 11.773 2.461 1 99 34 ASP B N 1
ATOM 2179 C CA . ASP B 1 34 ? -4.355 10.992 1.924 1 99 34 ASP B CA 1
ATOM 2180 C C . ASP B 1 34 ? -4.629 9.492 2.037 1 99 34 ASP B C 1
ATOM 2182 O O . ASP B 1 34 ? -5.496 9.07 2.807 1 99 34 ASP B O 1
ATOM 2186 N N . CYS B 1 35 ? -4 8.758 1.224 1 98.94 35 CYS B N 1
ATOM 2187 C CA . CYS B 1 35 ? -4.215 7.32 1.081 1 98.94 35 CYS B CA 1
ATOM 2188 C C . CYS B 1 35 ? -2.91 6.602 0.769 1 98.94 35 CYS B C 1
ATOM 2190 O O . CYS B 1 35 ? -2.766 6.008 -0.301 1 98.94 35 CYS B O 1
ATOM 2192 N N . GLY B 1 36 ? -2.004 6.625 1.746 1 98.94 36 GLY B N 1
ATOM 2193 C CA . GLY B 1 36 ? -0.671 6.074 1.565 1 98.94 36 GLY B CA 1
ATOM 2194 C C . GLY B 1 36 ? -0.637 4.559 1.653 1 98.94 36 GLY B C 1
ATOM 2195 O O . GLY B 1 36 ? -1.683 3.908 1.651 1 98.94 36 GLY B O 1
ATOM 2196 N N . SER B 1 37 ? 0.545 3.998 1.693 1 98.94 37 SER B N 1
ATOM 2197 C CA . SER B 1 37 ? 0.776 2.559 1.752 1 98.94 37 SER B CA 1
ATOM 2198 C C . SER B 1 37 ? 0.243 1.966 3.053 1 98.94 37 SER B C 1
ATOM 2200 O O . SER B 1 37 ? 0.551 2.461 4.137 1 98.94 37 SER B O 1
ATOM 2202 N N . GLY B 1 38 ? -0.558 0.917 2.926 1 98.88 38 GLY B N 1
ATOM 2203 C CA . GLY B 1 38 ? -1.082 0.226 4.094 1 98.88 38 GLY B CA 1
ATOM 2204 C C . GLY B 1 38 ? -2.322 0.883 4.668 1 98.88 38 GLY B C 1
ATOM 2205 O O . GLY B 1 38 ? -2.945 0.349 5.59 1 98.88 38 GLY B O 1
ATOM 2206 N N . VAL B 1 39 ? -2.727 2.018 4.133 1 98.94 39 VAL B N 1
ATOM 2207 C CA . VAL B 1 39 ? -3.822 2.797 4.699 1 98.94 39 VAL B CA 1
ATOM 2208 C C . VAL B 1 39 ? -5.137 2.043 4.527 1 98.94 39 VAL B C 1
ATOM 2210 O O . VAL B 1 39 ? -5.961 1.999 5.441 1 98.94 39 VAL B O 1
ATOM 2213 N N . LEU B 1 40 ? -5.355 1.474 3.299 1 98.94 40 LEU B N 1
ATOM 2214 C CA . LEU B 1 40 ? -6.625 0.798 3.049 1 98.94 40 LEU B CA 1
ATOM 2215 C C . LEU B 1 40 ? -6.809 -0.381 3.998 1 98.94 40 LEU B C 1
ATOM 2217 O O . LEU B 1 40 ? -7.918 -0.628 4.48 1 98.94 40 LEU B O 1
ATOM 2221 N N . SER B 1 41 ? -5.742 -1.143 4.238 1 98.88 41 SER B N 1
ATOM 2222 C CA . SER B 1 41 ? -5.789 -2.25 5.188 1 98.88 41 SER B CA 1
ATOM 2223 C C . SER B 1 41 ? -6.148 -1.765 6.586 1 98.88 41 SER B C 1
ATOM 2225 O O . SER B 1 41 ? -6.965 -2.381 7.273 1 98.88 41 SER B O 1
ATOM 2227 N N . GLN B 1 42 ? -5.574 -0.642 7.023 1 98.88 42 GLN B N 1
ATOM 2228 C CA . GLN B 1 42 ? -5.824 -0.075 8.344 1 98.88 42 GLN B CA 1
ATOM 2229 C C . GLN B 1 42 ? -7.238 0.497 8.438 1 98.88 42 GLN B C 1
ATOM 2231 O O . GLN B 1 42 ? -7.891 0.383 9.477 1 98.88 42 GLN B O 1
ATOM 2236 N N . LEU B 1 43 ? -7.691 1.123 7.379 1 98.94 43 LEU B N 1
ATOM 2237 C CA . LEU B 1 43 ? -9.008 1.751 7.309 1 98.94 43 LEU B CA 1
ATOM 2238 C C . LEU B 1 43 ? -10.102 0.76 7.688 1 98.94 43 LEU B C 1
ATOM 2240 O O . LEU B 1 43 ? -11.062 1.121 8.367 1 98.94 43 LEU B O 1
ATOM 2244 N N . GLN B 1 44 ? -9.93 -0.475 7.352 1 98.81 44 GLN B N 1
ATOM 2245 C CA . GLN B 1 44 ? -10.977 -1.485 7.453 1 98.81 44 GLN B CA 1
ATOM 2246 C C . GLN B 1 44 ? -11.156 -1.95 8.898 1 98.81 44 GLN B C 1
ATOM 2248 O O . GLN B 1 44 ? -12.062 -2.736 9.195 1 98.81 44 GLN B O 1
ATOM 2253 N N . ASN B 1 45 ? -10.289 -1.52 9.797 1 98.81 45 ASN B N 1
ATOM 2254 C CA . ASN B 1 45 ? -10.555 -1.693 11.227 1 98.81 45 ASN B CA 1
ATOM 2255 C C . ASN B 1 45 ? -11.711 -0.815 11.688 1 98.81 45 ASN B C 1
ATOM 2257 O O . ASN B 1 45 ? -12.273 -1.037 12.766 1 98.81 45 ASN B O 1
ATOM 2261 N N . TYR B 1 46 ? -12.07 0.168 10.898 1 98.69 46 TYR B N 1
ATOM 2262 C CA . TYR B 1 46 ? -13.008 1.186 11.367 1 98.69 46 TYR B CA 1
ATOM 2263 C C . TYR B 1 46 ? -14.234 1.251 10.469 1 98.69 46 TYR B C 1
ATOM 2265 O O . TYR B 1 46 ? -15.336 1.552 10.93 1 98.69 46 TYR B O 1
ATOM 2273 N N . LEU B 1 47 ? -14.039 1.039 9.156 1 97.56 47 LEU B N 1
ATOM 2274 C CA . LEU B 1 47 ? -15.156 1.031 8.219 1 97.56 47 LEU B CA 1
ATOM 2275 C C . LEU B 1 47 ? -14.781 0.29 6.934 1 97.56 47 LEU B C 1
ATOM 2277 O O . LEU B 1 47 ? -13.602 0.075 6.656 1 97.56 47 LEU B O 1
ATOM 2281 N N . LYS B 1 48 ? -15.797 -0.13 6.16 1 97 48 LYS B N 1
ATOM 2282 C CA . LYS B 1 48 ? -15.57 -0.729 4.848 1 97 48 LYS B CA 1
ATOM 2283 C C . LYS B 1 48 ? -15.203 0.333 3.814 1 97 48 LYS B C 1
ATOM 2285 O O . LYS B 1 48 ? -15.664 1.473 3.898 1 97 48 LYS B O 1
ATOM 2290 N N . PRO B 1 49 ? -14.422 -0.048 2.852 1 97.94 49 PRO B N 1
ATOM 2291 C CA . PRO B 1 49 ? -14.016 0.917 1.827 1 97.94 49 PRO B CA 1
ATOM 2292 C C . PRO B 1 49 ? -15.203 1.59 1.146 1 97.94 49 PRO B C 1
ATOM 2294 O O . PRO B 1 49 ? -15.141 2.773 0.805 1 97.94 49 PRO B O 1
ATOM 2297 N N . ASN B 1 50 ? -16.312 0.831 0.991 1 96.06 50 ASN B N 1
ATOM 2298 C CA . ASN B 1 50 ? -17.469 1.354 0.267 1 96.06 50 ASN B CA 1
ATOM 2299 C C . ASN B 1 50 ? -18.266 2.326 1.123 1 96.06 50 ASN B C 1
ATOM 2301 O O . ASN B 1 50 ? -19.25 2.9 0.657 1 96.06 50 ASN B O 1
ATOM 2305 N N . GLU B 1 51 ? -17.844 2.535 2.363 1 97.88 51 GLU B N 1
ATOM 2306 C CA . GLU B 1 51 ? -18.516 3.465 3.26 1 97.88 51 GLU B CA 1
ATOM 2307 C C . GLU B 1 51 ? -17.859 4.84 3.238 1 97.88 51 GLU B C 1
ATOM 2309 O O . GLU B 1 51 ? -18.359 5.781 3.859 1 97.88 51 GLU B O 1
ATOM 2314 N N . LEU B 1 52 ? -16.766 5.008 2.51 1 98.75 52 LEU B N 1
ATOM 2315 C CA . LEU B 1 52 ? -16.156 6.32 2.309 1 98.75 52 LEU B CA 1
ATOM 2316 C C . LEU B 1 52 ? -17.062 7.215 1.465 1 98.75 52 LEU B C 1
ATOM 2318 O O . LEU B 1 52 ? -17.656 6.758 0.486 1 98.75 52 LEU B O 1
ATOM 2322 N N . HIS B 1 53 ? -17.094 8.461 1.881 1 98.88 53 HIS B N 1
ATOM 2323 C CA . HIS B 1 53 ? -17.891 9.414 1.119 1 98.88 53 HIS B CA 1
ATOM 2324 C C . HIS B 1 53 ? -17 10.273 0.223 1 98.88 53 HIS B C 1
ATOM 2326 O O . HIS B 1 53 ? -17.453 10.758 -0.817 1 98.88 53 HIS B O 1
ATOM 2332 N N . ALA B 1 54 ? -15.766 10.492 0.631 1 98.94 54 ALA B N 1
ATOM 2333 C CA . ALA B 1 54 ? -14.812 11.289 -0.141 1 98.94 54 ALA B CA 1
ATOM 2334 C C . ALA B 1 54 ? -13.375 11 0.287 1 98.94 54 ALA B C 1
ATOM 2336 O O . ALA B 1 54 ? -13.141 10.492 1.384 1 98.94 54 ALA B O 1
ATOM 2337 N N . VAL B 1 55 ? -12.469 11.266 -0.608 1 99 55 VAL B N 1
ATOM 2338 C CA . VAL B 1 55 ? -11.031 11.266 -0.343 1 99 55 VAL B CA 1
ATOM 2339 C C . VAL B 1 55 ? -10.438 12.633 -0.701 1 99 55 VAL B C 1
ATOM 2341 O O . VAL B 1 55 ? -10.844 13.25 -1.687 1 99 55 VAL B O 1
ATOM 2344 N N . LEU B 1 56 ? -9.586 13.156 0.145 1 99 56 LEU B N 1
ATOM 2345 C CA . LEU B 1 56 ? -8.891 14.422 -0.065 1 99 56 LEU B CA 1
ATOM 2346 C C . LEU B 1 56 ? -7.379 14.227 -0.037 1 99 56 LEU B C 1
ATOM 2348 O O . LEU B 1 56 ? -6.828 13.766 0.966 1 99 56 LEU B O 1
ATOM 2352 N N . ILE B 1 57 ? -6.695 14.555 -1.17 1 98.94 57 ILE B N 1
ATOM 2353 C CA . ILE B 1 57 ? -5.281 14.242 -1.346 1 98.94 57 ILE B CA 1
ATOM 2354 C C . ILE B 1 57 ? -4.453 15.523 -1.236 1 98.94 57 ILE B C 1
ATOM 2356 O O . ILE B 1 57 ? -4.75 16.516 -1.899 1 98.94 57 ILE B O 1
ATOM 2360 N N . SER B 1 58 ? -3.453 15.469 -0.391 1 98.94 58 SER B N 1
ATOM 2361 C CA . SER B 1 58 ? -2.58 16.625 -0.22 1 98.94 58 SER B CA 1
ATOM 2362 C C . SER B 1 58 ? -1.643 16.797 -1.412 1 98.94 58 SER B C 1
ATOM 2364 O O . SER B 1 58 ? -1.491 17.891 -1.94 1 98.94 58 SER B O 1
ATOM 2366 N N . HIS B 1 59 ? -0.969 15.703 -1.777 1 98.94 59 HIS B N 1
ATOM 2367 C CA . HIS B 1 59 ? -0.061 15.664 -2.918 1 98.94 59 HIS B CA 1
ATOM 2368 C C . HIS B 1 59 ? 0.185 14.227 -3.379 1 98.94 59 HIS B C 1
ATOM 2370 O O . HIS B 1 59 ? -0.4 13.289 -2.838 1 98.94 59 HIS B O 1
ATOM 2376 N N . TYR B 1 60 ? 1.059 14.07 -4.426 1 98.88 60 TYR B N 1
ATOM 2377 C CA . TYR B 1 60 ? 0.992 12.805 -5.156 1 98.88 60 TYR B CA 1
ATOM 2378 C C . TYR B 1 60 ? 2.254 11.977 -4.93 1 98.88 60 TYR B C 1
ATOM 2380 O O . TYR B 1 60 ? 2.598 11.125 -5.75 1 98.88 60 TYR B O 1
ATOM 2388 N N . HIS B 1 61 ? 3.031 12.25 -3.811 1 98.88 61 HIS B N 1
ATOM 2389 C CA . HIS B 1 61 ? 4.062 11.289 -3.434 1 98.88 61 HIS B CA 1
ATOM 2390 C C . HIS B 1 61 ? 3.447 9.953 -3.031 1 98.88 61 HIS B C 1
ATOM 2392 O O . HIS B 1 61 ? 2.355 9.914 -2.459 1 98.88 61 HIS B O 1
ATOM 2398 N N . GLN B 1 62 ? 4.168 8.906 -3.246 1 98.81 62 GLN B N 1
ATOM 2399 C CA . GLN B 1 62 ? 3.635 7.555 -3.121 1 98.81 62 GLN B CA 1
ATOM 2400 C C . GLN B 1 62 ? 3.227 7.254 -1.682 1 98.81 62 GLN B C 1
ATOM 2402 O O . GLN B 1 62 ? 2.258 6.527 -1.443 1 98.81 62 GLN B O 1
ATOM 2407 N N . ASP B 1 63 ? 3.965 7.762 -0.699 1 98.88 63 ASP B N 1
ATOM 2408 C CA . ASP B 1 63 ? 3.609 7.504 0.694 1 98.88 63 ASP B CA 1
ATOM 2409 C C . ASP B 1 63 ? 2.338 8.258 1.082 1 98.88 63 ASP B C 1
ATOM 2411 O O . ASP B 1 63 ? 1.864 8.141 2.215 1 98.88 63 ASP B O 1
ATOM 2415 N N . HIS B 1 64 ? 1.678 9 0.165 1 98.94 64 HIS B N 1
ATOM 2416 C CA . HIS B 1 64 ? 0.4 9.656 0.4 1 98.94 64 HIS B CA 1
ATOM 2417 C C . HIS B 1 64 ? -0.679 9.125 -0.535 1 98.94 64 HIS B C 1
ATOM 2419 O O . HIS B 1 64 ? -1.863 9.422 -0.357 1 98.94 64 HIS B O 1
ATOM 2425 N N . ILE B 1 65 ? -0.316 8.273 -1.569 1 98.94 65 ILE B N 1
ATOM 2426 C CA . ILE B 1 65 ? -1.338 7.91 -2.547 1 98.94 65 ILE B CA 1
ATOM 2427 C C . ILE B 1 65 ? -1.188 6.441 -2.934 1 98.94 65 ILE B C 1
ATOM 2429 O O . ILE B 1 65 ? -1.904 5.945 -3.807 1 98.94 65 ILE B O 1
ATOM 2433 N N . ALA B 1 66 ? -0.35 5.664 -2.361 1 98.94 66 ALA B N 1
ATOM 2434 C CA . ALA B 1 66 ? 0.014 4.316 -2.797 1 98.94 66 ALA B CA 1
ATOM 2435 C C . ALA B 1 66 ? -1.219 3.422 -2.9 1 98.94 66 ALA B C 1
ATOM 2437 O O . ALA B 1 66 ? -1.278 2.533 -3.754 1 98.94 66 ALA B O 1
ATOM 2438 N N . ASP B 1 67 ? -2.234 3.645 -2.057 1 98.94 67 ASP B N 1
ATOM 2439 C CA . ASP B 1 67 ? -3.348 2.703 -1.967 1 98.94 67 ASP B CA 1
ATOM 2440 C C . ASP B 1 67 ? -4.559 3.209 -2.748 1 98.94 67 ASP B C 1
ATOM 2442 O O . ASP B 1 67 ? -5.645 2.633 -2.662 1 98.94 67 ASP B O 1
ATOM 2446 N N . ILE B 1 68 ? -4.422 4.305 -3.555 1 98.94 68 ILE B N 1
ATOM 2447 C CA . ILE B 1 68 ? -5.543 4.816 -4.34 1 98.94 68 ILE B CA 1
ATOM 2448 C C . ILE B 1 68 ? -6.012 3.748 -5.324 1 98.94 68 ILE B C 1
ATOM 2450 O O . ILE B 1 68 ? -7.211 3.49 -5.445 1 98.94 68 ILE B O 1
ATOM 2454 N N . GLY B 1 69 ? -5.082 3.105 -5.996 1 98.88 69 GLY B N 1
ATOM 2455 C CA . GLY B 1 69 ? -5.445 2.1 -6.977 1 98.88 69 GLY B CA 1
ATOM 2456 C C . GLY B 1 69 ? -6.215 0.936 -6.383 1 98.88 69 GLY B C 1
ATOM 2457 O O . GLY B 1 69 ? -7.207 0.483 -6.961 1 98.88 69 GLY B O 1
ATOM 2458 N N . VAL B 1 70 ? -5.77 0.419 -5.234 1 98.94 70 VAL B N 1
ATOM 2459 C CA . VAL B 1 70 ? -6.438 -0.736 -4.645 1 98.94 70 VAL B CA 1
ATOM 2460 C C . VAL B 1 70 ? -7.758 -0.303 -4.012 1 98.94 70 VAL B C 1
ATOM 2462 O O . VAL B 1 70 ? -8.703 -1.092 -3.93 1 98.94 70 VAL B O 1
ATOM 2465 N N . LEU B 1 71 ? -7.871 0.973 -3.58 1 98.94 71 LEU B N 1
ATOM 2466 C CA . LEU B 1 71 ? -9.164 1.508 -3.178 1 98.94 71 LEU B CA 1
ATOM 2467 C C . LEU B 1 71 ? -10.148 1.483 -4.344 1 98.94 71 LEU B C 1
ATOM 2469 O O . LEU B 1 71 ? -11.305 1.096 -4.176 1 98.94 71 LEU B O 1
ATOM 2473 N N . GLN B 1 72 ? -9.672 1.903 -5.484 1 98.88 72 GLN B N 1
ATOM 2474 C CA . GLN B 1 72 ? -10.492 1.86 -6.688 1 98.88 72 GLN B CA 1
ATOM 2475 C C . GLN B 1 72 ? -10.945 0.436 -6.996 1 98.88 72 GLN B C 1
ATOM 2477 O O . GLN B 1 72 ? -12.102 0.208 -7.344 1 98.88 72 GLN B O 1
ATOM 2482 N N . TYR B 1 73 ? -10.047 -0.533 -6.828 1 98.62 73 TYR B N 1
ATOM 2483 C CA . TYR B 1 73 ? -10.383 -1.932 -7.07 1 98.62 73 TYR B CA 1
ATOM 2484 C C . TYR B 1 73 ? -11.414 -2.424 -6.062 1 98.62 73 TYR B C 1
ATOM 2486 O O . TYR B 1 73 ? -12.32 -3.186 -6.418 1 98.62 73 TYR B O 1
ATOM 2494 N N . ALA B 1 74 ? -11.25 -2.002 -4.82 1 98.5 74 ALA B N 1
ATOM 2495 C CA . ALA B 1 74 ? -12.219 -2.387 -3.791 1 98.5 74 ALA B CA 1
ATOM 2496 C C . ALA B 1 74 ? -13.633 -1.978 -4.188 1 98.5 74 ALA B C 1
ATOM 2498 O O . ALA B 1 74 ? -14.578 -2.754 -4.027 1 98.5 74 ALA B O 1
ATOM 2499 N N . ARG B 1 75 ? -13.75 -0.791 -4.691 1 97.81 75 ARG B N 1
ATOM 2500 C CA . ARG B 1 75 ? -15.055 -0.285 -5.109 1 97.81 75 ARG B CA 1
ATOM 2501 C C . ARG B 1 75 ? -15.531 -0.979 -6.379 1 97.81 75 ARG B C 1
ATOM 2503 O O . ARG B 1 75 ? -16.719 -1.3 -6.512 1 97.81 75 ARG B O 1
ATOM 2510 N N . LEU B 1 76 ? -14.648 -1.198 -7.281 1 96.44 76 LEU B N 1
ATOM 2511 C CA . LEU B 1 76 ? -14.984 -1.86 -8.539 1 96.44 76 LEU B CA 1
ATOM 2512 C C . LEU B 1 76 ? -15.531 -3.262 -8.289 1 96.44 76 LEU B C 1
ATOM 2514 O O . LEU B 1 76 ? -16.516 -3.666 -8.906 1 96.44 76 LEU B O 1
ATOM 2518 N N . ILE B 1 77 ? -14.891 -4.012 -7.414 1 95.19 77 ILE B N 1
ATOM 2519 C CA . ILE B 1 77 ? -15.266 -5.383 -7.102 1 95.19 77 ILE B CA 1
ATOM 2520 C C . ILE B 1 77 ? -16.688 -5.414 -6.547 1 95.19 77 ILE B C 1
ATOM 2522 O O . ILE B 1 77 ? -17.453 -6.344 -6.824 1 95.19 77 ILE B O 1
ATOM 2526 N N . GLN B 1 78 ? -17.094 -4.367 -5.789 1 92.44 78 GLN B N 1
ATOM 2527 C CA . GLN B 1 78 ? -18.469 -4.285 -5.285 1 92.44 78 GLN B CA 1
ATOM 2528 C C . GLN B 1 78 ? -19.469 -4.219 -6.434 1 92.44 78 GLN B C 1
ATOM 2530 O O . GLN B 1 78 ? -20.562 -4.785 -6.344 1 92.44 78 GLN B O 1
ATOM 2535 N N . THR B 1 79 ? -19.078 -3.531 -7.449 1 89.94 79 THR B N 1
ATOM 2536 C CA . THR B 1 79 ? -19.969 -3.43 -8.602 1 89.94 79 THR B CA 1
ATOM 2537 C C . THR B 1 79 ? -20.156 -4.793 -9.258 1 89.94 79 THR B C 1
ATOM 2539 O O . THR B 1 79 ? -21.266 -5.125 -9.711 1 89.94 79 THR B O 1
ATOM 2542 N N . PHE B 1 80 ? -19.141 -5.605 -9.289 1 88.06 80 PHE B N 1
ATOM 2543 C CA . PHE B 1 80 ? -19.188 -6.934 -9.883 1 88.06 80 PHE B CA 1
ATOM 2544 C C . PHE B 1 80 ? -20.047 -7.871 -9.031 1 88.06 80 PHE B C 1
ATOM 2546 O O . PHE B 1 80 ? -20.641 -8.812 -9.555 1 88.06 80 PHE B O 1
ATOM 2553 N N . LEU B 1 81 ? -20.156 -7.559 -7.758 1 89.5 81 LEU B N 1
ATOM 2554 C CA . LEU B 1 81 ? -20.938 -8.375 -6.836 1 89.5 81 LEU B CA 1
ATOM 2555 C C . LEU B 1 81 ? -22.391 -7.941 -6.836 1 89.5 81 LEU B C 1
ATOM 2557 O O . LEU B 1 81 ? -23.203 -8.484 -6.082 1 89.5 81 LEU B O 1
ATOM 2561 N N . GLY B 1 82 ? -22.703 -6.938 -7.652 1 89.44 82 GLY B N 1
ATOM 2562 C CA . GLY B 1 82 ? -24.078 -6.535 -7.832 1 89.44 82 GLY B CA 1
ATOM 2563 C C . GLY B 1 82 ? -24.5 -5.387 -6.926 1 89.44 82 GLY B C 1
ATOM 2564 O O . GLY B 1 82 ? -25.672 -5.031 -6.863 1 89.44 82 GLY B O 1
ATOM 2565 N N . ASN B 1 83 ? -23.469 -4.855 -6.262 1 90.25 83 ASN B N 1
ATOM 2566 C CA . ASN B 1 83 ? -23.766 -3.715 -5.402 1 90.25 83 ASN B CA 1
ATOM 2567 C C . ASN B 1 83 ? -23.672 -2.398 -6.168 1 90.25 83 ASN B C 1
ATOM 2569 O O . ASN B 1 83 ? -22.828 -2.24 -7.043 1 90.25 83 ASN B O 1
ATOM 2573 N N . GLU B 1 84 ? -24.641 -1.55 -5.953 1 89.31 84 GLU B N 1
ATOM 2574 C CA . GLU B 1 84 ? -24.594 -0.199 -6.504 1 89.31 84 GLU B CA 1
ATOM 2575 C C . GLU B 1 84 ? -23.969 0.78 -5.516 1 89.31 84 GLU B C 1
ATOM 2577 O O . GLU B 1 84 ? -24.438 0.894 -4.375 1 89.31 84 GLU B O 1
ATOM 2582 N N . LEU B 1 85 ? -22.891 1.327 -5.922 1 93.12 85 LEU B N 1
ATOM 2583 C CA . LEU B 1 85 ? -22.219 2.324 -5.094 1 93.12 85 LEU B CA 1
ATOM 2584 C C . LEU B 1 85 ? -22.156 3.668 -5.809 1 93.12 85 LEU B C 1
ATOM 2586 O O . LEU B 1 85 ? -21.969 3.717 -7.027 1 93.12 85 LEU B O 1
ATOM 2590 N N . PRO B 1 86 ? -22.375 4.75 -5.035 1 95.94 86 PRO B N 1
ATOM 2591 C CA . PRO B 1 86 ? -22.094 6.047 -5.652 1 95.94 86 PRO B CA 1
ATOM 2592 C C . PRO B 1 86 ? -20.625 6.227 -6.016 1 95.94 86 PRO B C 1
ATOM 2594 O O . PRO B 1 86 ? -19.75 5.656 -5.363 1 95.94 86 PRO B O 1
ATOM 2597 N N . THR B 1 87 ? -20.406 6.969 -7.145 1 98.19 87 THR B N 1
ATOM 2598 C CA . THR B 1 87 ? -19.031 7.297 -7.496 1 98.19 87 THR B CA 1
ATOM 2599 C C . THR B 1 87 ? -18.344 8.023 -6.348 1 98.19 8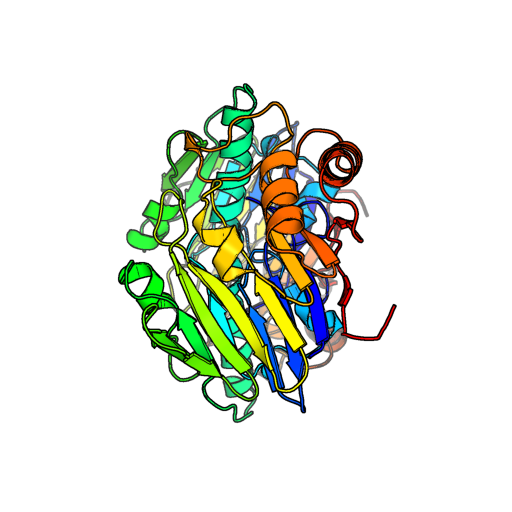7 THR B C 1
ATOM 2601 O O . THR B 1 87 ? -18.922 8.938 -5.746 1 98.19 87 THR B O 1
ATOM 2604 N N . LEU B 1 88 ? -17.172 7.57 -5.934 1 98.81 88 LEU B N 1
ATOM 2605 C CA . LEU B 1 88 ? -16.406 8.18 -4.859 1 98.81 88 LEU B CA 1
ATOM 2606 C C . LEU B 1 88 ? -15.594 9.367 -5.379 1 98.81 88 LEU B C 1
ATOM 2608 O O . LEU B 1 88 ? -14.688 9.195 -6.199 1 98.81 88 LEU B O 1
ATOM 2612 N N . PRO B 1 89 ? -15.906 10.594 -4.953 1 98.94 89 PRO B N 1
ATOM 2613 C CA . PRO B 1 89 ? -15.039 11.711 -5.332 1 98.94 89 PRO B CA 1
ATOM 2614 C C . PRO B 1 89 ? -13.688 11.68 -4.613 1 98.94 89 PRO B C 1
ATOM 2616 O O . PRO B 1 89 ? -13.641 11.438 -3.402 1 98.94 89 PRO B O 1
ATOM 2619 N N . ILE B 1 90 ? -12.641 11.797 -5.348 1 98.94 90 ILE B N 1
ATOM 2620 C CA . ILE B 1 90 ? -11.289 11.984 -4.828 1 98.94 90 ILE B CA 1
ATOM 2621 C C . ILE B 1 90 ? -10.773 13.367 -5.195 1 98.94 90 ILE B C 1
ATOM 2623 O O . ILE B 1 90 ? -10.508 13.648 -6.367 1 98.94 90 ILE B O 1
ATOM 2627 N N . TYR B 1 91 ? -10.672 14.234 -4.195 1 99 91 TYR B N 1
ATOM 2628 C CA . TYR B 1 91 ? -10.242 15.617 -4.414 1 99 91 TYR B CA 1
ATOM 2629 C C . TYR B 1 91 ? -8.719 15.711 -4.438 1 99 91 TYR B C 1
ATOM 2631 O O . TYR B 1 91 ? -8.047 15.211 -3.535 1 99 91 TYR B O 1
ATOM 2639 N N . GLY B 1 92 ? -8.133 16.266 -5.445 1 98.94 92 GLY B N 1
ATOM 2640 C CA . GLY B 1 92 ? -6.707 16.5 -5.605 1 98.94 92 GLY B CA 1
ATOM 2641 C C . GLY B 1 92 ? -6.398 17.703 -6.469 1 98.94 92 GLY B C 1
ATOM 2642 O O . GLY B 1 92 ? -7.293 18.266 -7.113 1 98.94 92 GLY B O 1
ATOM 2643 N N . HIS B 1 93 ? -5.152 18.234 -6.434 1 98.88 93 HIS B N 1
ATOM 2644 C CA . HIS B 1 93 ? -4.801 19.375 -7.27 1 98.88 93 HIS B CA 1
ATOM 2645 C C . HIS B 1 93 ? -4.445 18.938 -8.688 1 98.88 93 HIS B C 1
ATOM 2647 O O . HIS B 1 93 ? -4.086 17.781 -8.906 1 98.88 93 HIS B O 1
ATOM 2653 N N . ARG B 1 94 ? -4.465 19.797 -9.625 1 98.12 94 ARG B N 1
ATOM 2654 C CA . ARG B 1 94 ? -4.227 19.453 -11.031 1 98.12 94 ARG B CA 1
ATOM 2655 C C . ARG B 1 94 ? -2.826 19.875 -11.461 1 98.12 94 ARG B C 1
ATOM 2657 O O . ARG B 1 94 ? -2.52 19.891 -12.656 1 98.12 94 ARG B O 1
ATOM 2664 N N . GLU B 1 95 ? -2.018 20.234 -10.555 1 98.5 95 GLU B N 1
ATOM 2665 C CA . GLU B 1 95 ? -0.683 20.734 -10.883 1 98.5 95 GLU B CA 1
ATOM 2666 C C . GLU B 1 95 ? 0.224 19.594 -11.344 1 98.5 95 GLU B C 1
ATOM 2668 O O . GLU B 1 95 ? 1.341 19.828 -11.812 1 98.5 95 GLU B O 1
ATOM 2673 N N . ASP B 1 96 ? -0.185 18.438 -11.258 1 98.19 96 ASP B N 1
ATOM 2674 C CA . ASP B 1 96 ? 0.331 17.219 -11.883 1 98.19 96 ASP B CA 1
ATOM 2675 C C . ASP B 1 96 ? -0.781 16.453 -12.594 1 98.19 96 ASP B C 1
ATOM 2677 O O . ASP B 1 96 ? -1.419 15.586 -12.008 1 98.19 96 ASP B O 1
ATOM 2681 N N . GLU B 1 97 ? -0.899 16.75 -13.805 1 98.31 97 GLU B N 1
ATOM 2682 C CA . GLU B 1 97 ? -2.047 16.25 -14.562 1 98.31 97 GLU B CA 1
ATOM 2683 C C . GLU B 1 97 ? -2.027 14.734 -14.68 1 98.31 97 GLU B C 1
ATOM 2685 O O . GLU B 1 97 ? -3.078 14.086 -14.648 1 98.31 97 GLU B O 1
ATOM 2690 N N . GLN B 1 98 ? -0.9 14.203 -14.859 1 97.69 98 GLN B N 1
ATOM 2691 C CA . GLN B 1 98 ? -0.789 12.75 -14.977 1 97.69 98 GLN B CA 1
ATOM 2692 C C . GLN B 1 98 ? -1.234 12.062 -13.688 1 97.69 98 GLN B C 1
ATOM 2694 O O . GLN B 1 98 ? -2.012 11.109 -13.727 1 97.69 98 GLN B O 1
ATOM 2699 N N . ALA B 1 99 ? -0.75 12.547 -12.57 1 98.44 99 ALA B N 1
ATOM 2700 C CA . ALA B 1 99 ? -1.148 11.977 -11.281 1 98.44 99 ALA B CA 1
ATOM 2701 C C . ALA B 1 99 ? -2.633 12.211 -11.016 1 98.44 99 ALA B C 1
ATOM 2703 O O . ALA B 1 99 ? -3.334 11.312 -10.547 1 98.44 99 ALA B O 1
ATOM 2704 N N . PHE B 1 100 ? -3.08 13.406 -11.367 1 98.81 100 PHE B N 1
ATOM 2705 C CA . PHE B 1 100 ? -4.48 13.758 -11.156 1 98.81 100 PHE B CA 1
ATOM 2706 C C . PHE B 1 100 ? -5.395 12.82 -11.945 1 98.81 100 PHE B C 1
ATOM 2708 O O . PHE B 1 100 ? -6.438 12.398 -11.445 1 98.81 100 PHE B O 1
ATOM 2715 N N . SER B 1 101 ? -5.035 12.5 -13.133 1 98.69 101 SER B N 1
ATOM 2716 C CA . SER B 1 101 ? -5.867 11.672 -14 1 98.69 101 SER B CA 1
ATOM 2717 C C . SER B 1 101 ? -6.059 10.281 -13.414 1 98.69 101 SER B C 1
ATOM 2719 O O . SER B 1 101 ? -7.066 9.625 -13.68 1 98.69 101 SER B O 1
ATOM 2721 N N . LYS B 1 102 ? -5.184 9.82 -12.594 1 98.56 102 LYS B N 1
ATOM 2722 C CA . LYS B 1 102 ? -5.23 8.484 -12.016 1 98.56 102 LYS B CA 1
ATOM 2723 C C . LYS B 1 102 ? -6.219 8.422 -10.852 1 98.56 102 LYS B C 1
ATOM 2725 O O . LYS B 1 102 ? -6.527 7.344 -10.352 1 98.56 102 LYS B O 1
ATOM 2730 N N . LEU B 1 103 ? -6.727 9.57 -10.438 1 98.88 103 LEU B N 1
ATOM 2731 C CA . LEU B 1 103 ? -7.723 9.602 -9.375 1 98.88 103 LEU B CA 1
ATOM 2732 C C . LEU B 1 103 ? -9.086 9.156 -9.891 1 98.88 103 LEU B C 1
ATOM 2734 O O . LEU B 1 103 ? -9.992 8.867 -9.109 1 98.88 103 LEU B O 1
ATOM 2738 N N . THR B 1 104 ? -9.234 9.148 -11.203 1 98.88 104 THR B N 1
ATOM 2739 C CA . THR B 1 104 ? -10.461 8.695 -11.852 1 98.88 104 THR B CA 1
ATOM 2740 C C . THR B 1 104 ? -10.305 7.27 -12.367 1 98.88 104 THR B C 1
ATOM 2742 O O . THR B 1 104 ? -9.289 6.938 -12.984 1 98.88 104 THR B O 1
ATOM 2745 N N . HIS B 1 105 ? -11.234 6.438 -12.016 1 98.44 105 HIS B N 1
ATOM 2746 C CA . HIS B 1 105 ? -11.227 5.059 -12.492 1 98.44 105 HIS B CA 1
ATOM 2747 C C . HIS B 1 105 ? -12.641 4.578 -12.797 1 98.44 105 HIS B C 1
ATOM 2749 O O . HIS B 1 105 ? -13.422 4.316 -11.883 1 98.44 105 HIS B O 1
ATOM 2755 N N . GLN B 1 106 ? -12.891 4.391 -14.148 1 96.25 106 GLN B N 1
ATOM 2756 C CA . GLN B 1 106 ? -14.211 3.973 -14.609 1 96.25 106 GLN B CA 1
ATOM 2757 C C . GLN B 1 106 ? -15.312 4.773 -13.922 1 96.25 106 GLN B C 1
ATOM 2759 O O . GLN B 1 106 ? -15.273 6.008 -13.898 1 96.25 106 GLN B O 1
ATOM 2764 N N . LYS B 1 107 ? -16.359 4.133 -13.359 1 95.19 107 LYS B N 1
ATOM 2765 C CA . LYS B 1 107 ? -17.453 4.84 -12.727 1 95.19 107 LYS B CA 1
ATOM 2766 C C . LYS B 1 107 ? -17.391 4.723 -11.203 1 95.19 107 LYS B C 1
ATOM 2768 O O . LYS B 1 107 ? -18.312 5.133 -10.5 1 95.19 107 LYS B O 1
ATOM 2773 N N . VAL B 1 108 ? -16.203 4.258 -10.742 1 97.69 108 VAL B N 1
ATOM 2774 C CA . VAL B 1 108 ? -16.203 3.947 -9.312 1 97.69 108 VAL B CA 1
ATOM 2775 C C . VAL B 1 108 ? -15.578 5.105 -8.539 1 97.69 108 VAL B C 1
ATOM 2777 O O . VAL B 1 108 ? -15.922 5.336 -7.375 1 97.69 108 VAL B O 1
ATOM 2780 N N . THR B 1 109 ? -14.531 5.84 -9.117 1 98.81 109 THR B N 1
ATOM 2781 C CA . THR B 1 109 ? -14.008 7.066 -8.531 1 98.81 109 THR B CA 1
ATOM 2782 C C . THR B 1 109 ? -13.914 8.172 -9.578 1 98.81 109 THR B C 1
ATOM 2784 O O . THR B 1 109 ? -13.758 7.895 -10.773 1 98.81 109 THR B O 1
ATOM 2787 N N . THR B 1 110 ? -13.992 9.383 -9.141 1 98.88 110 THR B N 1
ATOM 2788 C CA . THR B 1 110 ? -13.805 10.555 -10 1 98.88 110 THR B CA 1
ATOM 2789 C C . THR B 1 110 ? -12.906 11.586 -9.32 1 98.88 110 THR B C 1
ATOM 2791 O O . THR B 1 110 ? -13.156 11.977 -8.18 1 98.88 110 THR B O 1
ATOM 2794 N N . GLY B 1 111 ? -11.797 11.914 -10.047 1 98.88 111 GLY B N 1
ATOM 2795 C CA . GLY B 1 111 ? -10.969 13.016 -9.586 1 98.88 111 GLY B CA 1
ATOM 2796 C C . GLY B 1 111 ? -11.648 14.367 -9.711 1 98.88 111 GLY B C 1
ATOM 2797 O O . GLY B 1 111 ? -12.18 14.703 -10.766 1 98.88 111 GLY B O 1
ATOM 2798 N N . ILE B 1 112 ? -11.688 15.094 -8.648 1 98.94 112 ILE B N 1
ATOM 2799 C CA . ILE B 1 112 ? -12.211 16.453 -8.656 1 98.94 112 ILE B CA 1
ATOM 2800 C C . ILE B 1 112 ? -11.109 17.438 -8.242 1 98.94 112 ILE B C 1
ATOM 2802 O O . ILE B 1 112 ? -10.539 17.312 -7.16 1 98.94 112 ILE B O 1
ATOM 2806 N N . ALA B 1 113 ? -10.852 18.359 -9.086 1 98.88 113 ALA B N 1
ATOM 2807 C CA . ALA B 1 113 ? -9.805 19.328 -8.773 1 98.88 113 ALA B CA 1
ATOM 2808 C C . ALA B 1 113 ? -10.305 20.359 -7.758 1 98.88 113 ALA B C 1
ATOM 2810 O O . ALA B 1 113 ? -11.359 20.969 -7.945 1 98.88 113 ALA B O 1
ATOM 2811 N N . TYR B 1 114 ? -9.578 20.484 -6.703 1 98.81 114 TYR B N 1
ATOM 2812 C CA . TYR B 1 114 ? -9.891 21.625 -5.848 1 98.81 114 TYR B CA 1
ATOM 2813 C C . TYR B 1 114 ? -9.109 22.859 -6.273 1 98.81 114 TYR B C 1
ATOM 2815 O O . TYR B 1 114 ? -8.031 22.75 -6.859 1 98.81 114 TYR B O 1
ATOM 2823 N N . ASN B 1 115 ? -9.672 24.016 -6.07 1 98.5 115 ASN B N 1
ATOM 2824 C CA . ASN B 1 115 ? -9.008 25.312 -6.207 1 98.5 115 ASN B CA 1
ATOM 2825 C C . ASN B 1 115 ? -8.438 25.797 -4.875 1 98.5 115 ASN B C 1
ATOM 2827 O O . ASN B 1 115 ? -9.188 26.203 -3.986 1 98.5 115 ASN B O 1
ATOM 2831 N N . PRO B 1 116 ? -7.086 25.75 -4.777 1 98.31 116 PRO B N 1
ATOM 2832 C CA . PRO B 1 116 ? -6.492 26.078 -3.477 1 98.31 116 PRO B CA 1
ATOM 2833 C C . PRO B 1 116 ? -6.773 27.516 -3.035 1 98.31 116 PRO B C 1
ATOM 2835 O O . PRO B 1 116 ? -6.551 27.859 -1.873 1 98.31 116 PRO B O 1
ATOM 2838 N N . GLU B 1 117 ? -7.238 28.344 -3.889 1 98.12 117 GLU B N 1
ATOM 2839 C CA . GLU B 1 117 ? -7.52 29.734 -3.566 1 98.12 117 GLU B CA 1
ATOM 2840 C C . GLU B 1 117 ? -8.945 29.906 -3.059 1 98.12 117 GLU B C 1
ATOM 2842 O O . GLU B 1 117 ? -9.344 31 -2.66 1 98.12 117 GLU B O 1
ATOM 2847 N N . GLU B 1 118 ? -9.719 28.875 -3.111 1 98.56 118 GLU B N 1
ATOM 2848 C CA . GLU B 1 118 ? -11.109 28.906 -2.664 1 98.56 118 GLU B CA 1
ATOM 2849 C C . GLU B 1 118 ? -11.352 27.906 -1.546 1 98.56 118 GLU B C 1
ATOM 2851 O O . GLU B 1 118 ? -10.594 26.938 -1.388 1 98.56 118 GLU B O 1
ATOM 2856 N N . THR B 1 119 ? -12.367 28.203 -0.814 1 98.75 119 THR B N 1
ATOM 2857 C CA . THR B 1 119 ? -12.789 27.234 0.197 1 98.75 119 THR B CA 1
ATOM 2858 C C . THR B 1 119 ? -13.555 26.078 -0.443 1 98.75 119 THR B C 1
ATOM 2860 O O . THR B 1 119 ? -14.461 26.297 -1.243 1 98.75 119 THR B O 1
ATOM 2863 N N . LEU B 1 120 ? -13.156 24.859 -0.147 1 98.88 120 LEU B N 1
ATOM 2864 C CA . LEU B 1 120 ? -13.805 23.656 -0.646 1 98.88 120 LEU B CA 1
ATOM 2865 C C . LEU B 1 120 ? -14.773 23.094 0.387 1 98.88 120 LEU B C 1
ATOM 2867 O O . LEU B 1 120 ? -14.422 22.953 1.561 1 98.88 120 LEU B O 1
ATOM 2871 N N . THR B 1 121 ? -15.953 22.828 -0.02 1 98.69 121 THR B N 1
ATOM 2872 C CA . THR B 1 121 ? -16.922 22.188 0.859 1 98.69 121 THR B CA 1
ATOM 2873 C C . THR B 1 121 ? -17.031 20.688 0.543 1 98.69 121 THR B C 1
ATOM 2875 O O . THR B 1 121 ? -17.281 20.312 -0.604 1 98.69 121 THR B O 1
ATOM 2878 N N . ILE B 1 122 ? -16.812 19.828 1.51 1 98.62 122 ILE B N 1
ATOM 2879 C CA . ILE B 1 122 ? -16.953 18.375 1.413 1 98.62 122 ILE B CA 1
ATOM 2880 C C . ILE B 1 122 ? -17.828 17.875 2.553 1 98.62 122 ILE B C 1
ATOM 2882 O O . ILE B 1 122 ? -17.344 17.656 3.666 1 98.62 122 ILE B O 1
ATOM 2886 N N . GLY B 1 123 ? -19.047 17.484 2.236 1 98.38 123 GLY B N 1
ATOM 2887 C CA . GLY B 1 123 ? -19.938 17.125 3.324 1 98.38 123 GLY B CA 1
ATOM 2888 C C . GLY B 1 123 ? -20.031 18.188 4.402 1 98.38 123 GLY B C 1
ATOM 2889 O O . GLY B 1 123 ? -20.312 19.344 4.109 1 98.38 123 GLY B O 1
ATOM 2890 N N . PRO B 1 124 ? -19.828 17.812 5.637 1 98.62 124 PRO B N 1
ATOM 2891 C CA . PRO B 1 124 ? -19.906 18.781 6.73 1 98.62 124 PRO B CA 1
ATOM 2892 C C . PRO B 1 124 ? -18.641 19.609 6.902 1 98.62 124 PRO B C 1
ATOM 2894 O O . PRO B 1 124 ? -18.531 20.406 7.836 1 98.62 124 PRO B O 1
ATOM 2897 N N . PHE B 1 125 ? -17.672 19.422 5.996 1 98.81 125 PHE B N 1
ATOM 2898 C CA . PHE B 1 125 ? -16.359 20.031 6.191 1 98.81 125 PHE B CA 1
ATOM 2899 C C . PHE B 1 125 ? -16.172 21.203 5.234 1 98.81 125 PHE B C 1
ATOM 2901 O O . PHE B 1 125 ? -16.594 21.141 4.082 1 98.81 125 PHE B O 1
ATOM 2908 N N . SER B 1 126 ? -15.547 22.25 5.773 1 98.81 126 SER B N 1
ATOM 2909 C CA . SER B 1 126 ? -14.984 23.328 4.973 1 98.81 126 SER B CA 1
ATOM 2910 C C . SER B 1 126 ? -13.461 23.281 4.969 1 98.81 126 SER B C 1
ATOM 2912 O O . SER B 1 126 ? -12.828 23.234 6.027 1 98.81 126 SER B O 1
ATOM 2914 N N . VAL B 1 127 ? -12.883 23.297 3.756 1 98.94 127 VAL B N 1
ATOM 2915 C CA . VAL B 1 127 ? -11.445 23.078 3.656 1 98.94 127 VAL B CA 1
ATOM 2916 C C . VAL B 1 127 ? -10.789 24.297 3.012 1 98.94 127 VAL B C 1
ATOM 2918 O O . VAL B 1 127 ? -11.172 24.719 1.918 1 98.94 127 VAL B O 1
ATOM 2921 N N . GLN B 1 128 ? -9.875 24.891 3.705 1 98.94 128 GLN B N 1
ATOM 2922 C CA . GLN B 1 128 ? -8.969 25.906 3.152 1 98.94 128 GLN B CA 1
ATOM 2923 C C . GLN B 1 128 ? -7.574 25.328 2.936 1 98.94 128 GLN B C 1
ATOM 2925 O O . GLN B 1 128 ? -7.145 24.422 3.668 1 98.94 128 GLN B O 1
ATOM 2930 N N . PHE B 1 129 ? -6.887 25.859 1.959 1 98.94 129 PHE B N 1
ATOM 2931 C CA . PHE B 1 129 ? -5.605 25.281 1.578 1 98.94 129 PHE B CA 1
ATOM 2932 C C . PHE B 1 129 ? -4.48 26.297 1.753 1 98.94 129 PHE B C 1
ATOM 2934 O O . PHE B 1 129 ? -4.715 27.516 1.685 1 98.94 129 PHE B O 1
ATOM 2941 N N . LEU B 1 130 ? -3.293 25.859 2.021 1 98.94 130 LEU B N 1
ATOM 2942 C CA . LEU B 1 130 ? -2.039 26.594 2.025 1 98.94 130 LEU B CA 1
ATOM 2943 C C . LEU B 1 130 ? -0.965 25.859 1.232 1 98.94 130 LEU B C 1
ATOM 2945 O O . LEU B 1 130 ? -0.653 24.703 1.527 1 98.94 130 LEU B O 1
ATOM 2949 N N . LYS B 1 131 ? -0.463 26.5 0.202 1 98.81 131 LYS B N 1
ATOM 2950 C CA . LYS B 1 131 ? 0.637 25.875 -0.535 1 98.81 131 LYS B CA 1
ATOM 2951 C C . LYS B 1 131 ? 1.867 25.719 0.352 1 98.81 131 LYS B C 1
ATOM 2953 O O . LYS B 1 131 ? 2.285 26.656 1.026 1 98.81 131 LYS B O 1
ATOM 2958 N N . THR B 1 132 ? 2.41 24.5 0.34 1 98.81 132 THR B N 1
ATOM 2959 C CA . THR B 1 132 ? 3.514 24.219 1.248 1 98.81 132 THR B CA 1
ATOM 2960 C C . THR B 1 132 ? 4.852 24.281 0.516 1 98.81 132 THR B C 1
ATOM 2962 O O . THR B 1 132 ? 4.887 24.438 -0.707 1 98.81 132 THR B O 1
ATOM 2965 N N . SER B 1 133 ? 5.992 24.328 1.284 1 98.62 133 SER B N 1
ATOM 2966 C CA . SER B 1 133 ? 7.348 24.266 0.749 1 98.62 133 SER B CA 1
ATOM 2967 C C . SER B 1 133 ? 7.828 22.812 0.639 1 98.62 133 SER B C 1
ATOM 2969 O O . SER B 1 133 ? 8.383 22.266 1.595 1 98.62 133 SER B O 1
ATOM 2971 N N . HIS B 1 134 ? 7.613 22.203 -0.442 1 98.56 134 HIS B N 1
ATOM 2972 C CA . HIS B 1 134 ? 7.902 20.797 -0.761 1 98.56 134 HIS B CA 1
ATOM 2973 C C . HIS B 1 134 ? 8.32 20.641 -2.219 1 98.56 134 HIS B C 1
ATOM 2975 O O . HIS B 1 134 ? 8.023 21.5 -3.051 1 98.56 134 HIS B O 1
ATOM 2981 N N . PRO B 1 135 ? 9.148 19.641 -2.57 1 97.19 135 PRO B N 1
ATOM 2982 C CA . PRO B 1 135 ? 9.711 19.531 -3.918 1 97.19 135 PRO B CA 1
ATOM 2983 C C . PRO B 1 135 ? 8.633 19.438 -5 1 97.19 135 PRO B C 1
ATOM 2985 O O . PRO B 1 135 ? 8.891 19.797 -6.156 1 97.19 135 PRO B O 1
ATOM 2988 N N . VAL B 1 136 ? 7.488 18.922 -4.715 1 98.31 136 VAL B N 1
ATOM 2989 C CA . VAL B 1 136 ? 6.352 18.906 -5.629 1 98.31 136 VAL B CA 1
ATOM 2990 C C . VAL B 1 136 ? 5.199 19.719 -5.047 1 98.31 136 VAL B C 1
ATOM 2992 O O . VAL B 1 136 ? 5.203 20.047 -3.855 1 98.31 136 VAL B O 1
ATOM 2995 N N . SER B 1 137 ? 4.246 20.094 -5.914 1 98.69 137 SER B N 1
ATOM 2996 C CA . SER B 1 137 ? 3.072 20.797 -5.418 1 98.69 137 SER B CA 1
ATOM 2997 C C . SER B 1 137 ? 2.375 20.016 -4.312 1 98.69 137 SER B C 1
ATOM 2999 O O . SER B 1 137 ? 2.084 18.828 -4.473 1 98.69 137 SER B O 1
ATOM 3001 N N . CYS B 1 138 ? 2.17 20.594 -3.24 1 98.88 138 CYS B N 1
ATOM 3002 C CA . CYS B 1 138 ? 1.598 20.031 -2.021 1 98.88 138 CYS B CA 1
ATOM 3003 C C . CYS B 1 138 ? 0.813 21.078 -1.25 1 98.88 138 CYS B C 1
ATOM 3005 O O . CYS B 1 138 ? 1.181 22.266 -1.248 1 98.88 138 CYS B O 1
ATOM 3007 N N . TYR B 1 139 ? -0.307 20.703 -0.633 1 98.94 139 TYR B N 1
ATOM 3008 C CA . TYR B 1 139 ? -1.153 21.688 0.048 1 98.94 139 TYR B CA 1
ATOM 3009 C C . TYR B 1 139 ? -1.503 21.219 1.455 1 98.94 139 TYR B C 1
ATOM 3011 O O . TYR B 1 139 ? -1.994 20.094 1.639 1 98.94 139 TYR B O 1
ATOM 3019 N N . ALA B 1 140 ? -1.251 22.078 2.436 1 98.94 140 ALA B N 1
ATOM 3020 C CA . ALA B 1 140 ? -1.823 21.922 3.771 1 98.94 140 ALA B CA 1
ATOM 3021 C C . ALA B 1 140 ? -3.324 22.203 3.758 1 98.94 140 ALA B C 1
ATOM 3023 O O . ALA B 1 140 ? -3.838 22.844 2.838 1 98.94 140 ALA B O 1
ATOM 3024 N N . MET B 1 141 ? -3.982 21.656 4.77 1 98.94 141 MET B N 1
ATOM 3025 C CA . MET B 1 141 ? -5.441 21.734 4.801 1 98.94 141 MET B CA 1
ATOM 3026 C C . MET B 1 141 ? -5.934 22.188 6.172 1 98.94 141 MET B C 1
ATOM 3028 O O . MET B 1 141 ? -5.551 21.609 7.191 1 98.94 141 MET B O 1
ATOM 3032 N N . LYS B 1 142 ? -6.66 23.266 6.207 1 98.94 142 LYS B N 1
ATOM 3033 C CA . LYS B 1 142 ? -7.461 23.641 7.371 1 98.94 142 LYS B CA 1
ATOM 3034 C C . LYS B 1 142 ? -8.898 23.141 7.234 1 98.94 142 LYS B C 1
ATOM 3036 O O . LYS B 1 142 ? -9.672 23.672 6.438 1 98.94 142 LYS B O 1
ATOM 3041 N N . ILE B 1 143 ? -9.227 22.078 7.949 1 98.94 143 ILE B N 1
ATOM 3042 C CA . ILE B 1 143 ? -10.516 21.391 7.844 1 98.94 143 ILE B CA 1
ATOM 3043 C C . ILE B 1 143 ? -11.398 21.766 9.031 1 98.94 143 ILE B C 1
ATOM 3045 O O . ILE B 1 143 ? -11.094 21.406 10.172 1 98.94 143 ILE B O 1
ATOM 3049 N N . SER B 1 144 ? -12.461 22.484 8.695 1 98.62 144 SER B N 1
ATOM 3050 C CA . SER B 1 144 ? -13.344 22.969 9.742 1 98.62 144 SER B CA 1
ATOM 3051 C C . SER B 1 144 ? -14.734 22.359 9.633 1 98.62 144 SER B C 1
ATOM 3053 O O . SER B 1 144 ? -15.203 22.062 8.531 1 98.62 144 SER B O 1
ATOM 3055 N N . SER B 1 145 ? -15.266 22.047 10.75 1 97.12 145 SER B N 1
ATOM 3056 C CA . SER B 1 145 ? -16.688 21.75 10.891 1 97.12 145 SER B CA 1
ATOM 3057 C C . SER B 1 145 ? -17.359 22.734 11.836 1 97.12 145 SER B C 1
ATOM 3059 O O . SER B 1 145 ? -16.75 23.734 12.25 1 97.12 145 SER B O 1
ATOM 3061 N N . GLU B 1 146 ? -18.641 22.547 12.164 1 92.75 146 GLU B N 1
ATOM 3062 C CA . GLU B 1 146 ? -19.391 23.484 12.992 1 92.75 146 GLU B CA 1
ATOM 3063 C C . GLU B 1 146 ? -18.719 23.703 14.344 1 92.75 146 GLU B C 1
ATOM 3065 O O . GLU B 1 146 ? -18.703 24.812 14.859 1 92.75 146 GLU B O 1
ATOM 3070 N N . ASP B 1 147 ? -18 22.734 14.836 1 93.25 147 ASP B N 1
ATOM 3071 C CA . ASP B 1 147 ? -17.609 22.828 16.234 1 93.25 147 ASP B CA 1
ATOM 3072 C C . ASP B 1 147 ? -16.109 22.719 16.406 1 93.25 147 ASP B C 1
ATOM 3074 O O . ASP B 1 147 ? -15.586 22.875 17.516 1 93.25 147 ASP B O 1
ATOM 3078 N N . SER B 1 148 ? -15.391 22.422 15.367 1 97.25 148 SER B N 1
ATOM 3079 C CA . SER B 1 148 ? -13.961 22.219 15.562 1 97.25 148 SER B CA 1
ATOM 3080 C C . SER B 1 148 ? -13.188 22.453 14.266 1 97.25 148 SER B C 1
ATOM 3082 O O . SER B 1 148 ? -13.773 22.453 13.18 1 97.25 148 SER B O 1
ATOM 3084 N N . THR B 1 149 ? -11.891 22.75 14.406 1 98.5 149 THR B N 1
ATOM 3085 C CA . THR B 1 149 ? -10.977 23 13.305 1 98.5 149 THR B CA 1
ATOM 3086 C C . THR B 1 149 ? -9.695 22.188 13.461 1 98.5 149 THR B C 1
ATOM 3088 O O . THR B 1 149 ? -9.062 22.219 14.516 1 98.5 149 THR B O 1
ATOM 3091 N N . ILE B 1 150 ? -9.344 21.422 12.445 1 98.81 150 ILE B N 1
ATOM 3092 C CA . ILE B 1 150 ? -8.109 20.641 12.367 1 98.81 150 ILE B CA 1
ATOM 3093 C C . ILE B 1 150 ? -7.23 21.188 11.242 1 98.81 150 ILE B C 1
ATOM 3095 O O . ILE B 1 150 ? -7.723 21.484 10.156 1 98.81 150 ILE B O 1
ATOM 3099 N N . VAL B 1 151 ? -5.977 21.406 11.539 1 98.94 151 VAL B N 1
ATOM 3100 C CA . VAL B 1 151 ? -5.02 21.734 10.484 1 98.94 151 VAL B CA 1
ATOM 3101 C C . VAL B 1 151 ? -4.082 20.562 10.25 1 98.94 151 VAL B C 1
ATOM 3103 O O . VAL B 1 151 ? -3.514 20.016 11.195 1 98.94 151 VAL B O 1
ATOM 3106 N N . TYR B 1 152 ? -4.016 20.125 9.078 1 98.94 152 TYR B N 1
ATOM 3107 C CA . TYR B 1 152 ? -3.082 19.109 8.602 1 98.94 152 TYR B CA 1
ATOM 3108 C C . TYR B 1 152 ? -2.031 19.719 7.688 1 98.94 152 TYR B C 1
ATOM 3110 O O . TYR B 1 152 ? -2.355 20.219 6.602 1 98.94 152 TYR B O 1
ATOM 3118 N N . THR B 1 153 ? -0.8 19.641 8.07 1 98.94 153 THR B N 1
ATOM 3119 C CA . THR B 1 153 ? 0.227 20.391 7.359 1 98.94 15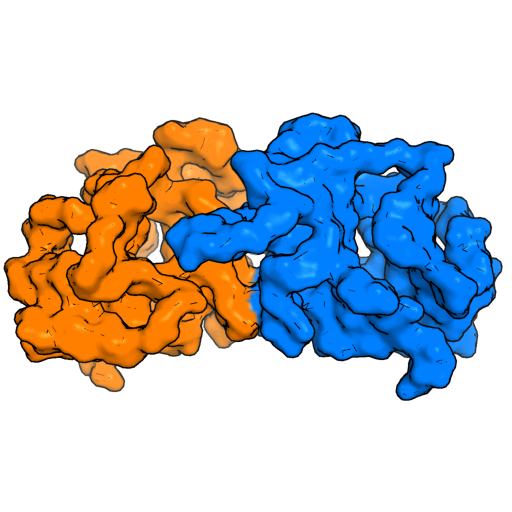3 THR B CA 1
ATOM 3120 C C . THR B 1 153 ? 0.603 19.703 6.051 1 98.94 153 THR B C 1
ATOM 3122 O O . THR B 1 153 ? 1.191 20.328 5.164 1 98.94 153 THR B O 1
ATOM 3125 N N . ALA B 1 154 ? 0.261 18.406 5.961 1 98.81 154 ALA B N 1
ATOM 3126 C CA . ALA B 1 154 ? 0.886 17.609 4.914 1 98.81 154 ALA B CA 1
ATOM 3127 C C . ALA B 1 154 ? 2.408 17.688 5 1 98.81 154 ALA B C 1
ATOM 3129 O O . ALA B 1 154 ? 2.98 17.594 6.09 1 98.81 154 ALA B O 1
ATOM 3130 N N . ASP B 1 155 ? 3.105 17.609 3.795 1 98.94 155 ASP B N 1
ATOM 3131 C CA . ASP B 1 155 ? 4.562 17.688 3.811 1 98.94 155 ASP B CA 1
ATOM 3132 C C . ASP B 1 155 ? 5.051 19.094 3.512 1 98.94 155 ASP B C 1
ATOM 3134 O O . ASP B 1 155 ? 4.582 19.734 2.566 1 98.94 155 ASP B O 1
ATOM 3138 N N . SER B 1 156 ? 5.977 19.578 4.352 1 98.88 156 SER B N 1
ATOM 3139 C CA . SER B 1 156 ? 6.512 20.906 4.125 1 98.88 156 SER B CA 1
ATOM 3140 C C . SER B 1 156 ? 7.781 21.141 4.934 1 98.88 156 SER B C 1
ATOM 3142 O O . SER B 1 156 ? 7.934 20.594 6.027 1 98.88 156 SER B O 1
ATOM 3144 N N . SER B 1 157 ? 8.625 21.984 4.379 1 98.69 157 SER B N 1
ATOM 3145 C CA . SER B 1 157 ? 9.547 22.688 5.27 1 98.69 157 SER B CA 1
ATOM 3146 C C . SER B 1 157 ? 8.859 23.859 5.965 1 98.69 157 SER B C 1
ATOM 3148 O O . SER B 1 157 ? 7.723 24.203 5.633 1 98.69 157 SER B O 1
ATOM 3150 N N . TYR B 1 158 ? 9.57 24.422 6.957 1 98.62 158 TYR B N 1
ATOM 3151 C CA . TYR B 1 158 ? 8.984 25.5 7.754 1 98.62 158 TYR B CA 1
ATOM 3152 C C . TYR B 1 158 ? 8.688 26.719 6.895 1 98.62 158 TYR B C 1
ATOM 3154 O O . TYR B 1 158 ? 9.492 27.094 6.039 1 98.62 158 TYR B O 1
ATOM 3162 N N . GLN B 1 159 ? 7.578 27.297 7.066 1 98.56 159 GLN B N 1
ATOM 3163 C CA . GLN B 1 159 ? 7.258 28.625 6.555 1 98.56 159 GLN B CA 1
ATOM 3164 C C . GLN B 1 159 ? 6.363 29.391 7.531 1 98.56 159 GLN B C 1
ATOM 3166 O O . GLN B 1 159 ? 5.488 28.812 8.164 1 98.56 159 GLN B O 1
ATOM 3171 N N . ASP B 1 160 ? 6.547 30.656 7.547 1 98.5 160 ASP B N 1
ATOM 3172 C CA . ASP B 1 160 ? 5.867 31.5 8.531 1 98.5 160 ASP B CA 1
ATOM 3173 C C . ASP B 1 160 ? 4.355 31.484 8.312 1 98.5 160 ASP B C 1
ATOM 3175 O O . ASP B 1 160 ? 3.588 31.656 9.266 1 98.5 160 ASP B O 1
ATOM 3179 N N . SER B 1 161 ? 3.959 31.234 7.137 1 98.81 161 SER B N 1
ATOM 3180 C CA . SER B 1 161 ? 2.545 31.297 6.781 1 98.81 161 SER B CA 1
ATOM 3181 C C . SER B 1 161 ? 1.738 30.25 7.531 1 98.81 161 SER B C 1
ATOM 3183 O O . SER B 1 161 ? 0.512 30.344 7.613 1 98.81 161 SER B O 1
ATOM 3185 N N . PHE B 1 162 ? 2.412 29.219 8.078 1 98.88 162 PHE B N 1
ATOM 3186 C CA . PHE B 1 162 ? 1.71 28.203 8.852 1 98.88 162 PHE B CA 1
ATOM 3187 C C . PHE B 1 162 ? 1.114 28.797 10.117 1 98.88 162 PHE B C 1
ATOM 3189 O O . PHE B 1 162 ? 0.1 28.312 10.625 1 98.88 162 PHE B O 1
ATOM 3196 N N . ILE B 1 163 ? 1.795 29.859 10.664 1 98.81 163 ILE B N 1
ATOM 3197 C CA . ILE B 1 163 ? 1.365 30.438 11.938 1 98.81 163 ILE B CA 1
ATOM 3198 C C . ILE B 1 163 ? -0.021 31.047 11.781 1 98.81 163 ILE B C 1
ATOM 3200 O O . ILE B 1 163 ? -0.983 30.594 12.406 1 98.81 163 ILE B O 1
ATOM 3204 N N . PRO B 1 164 ? -0.214 32.062 10.852 1 98.88 164 PRO B N 1
ATOM 3205 C CA . PRO B 1 164 ? -1.577 32.562 10.695 1 98.88 164 PRO B CA 1
ATOM 3206 C C . PRO B 1 164 ? -2.549 31.516 10.172 1 98.88 164 PRO B C 1
ATOM 3208 O O . PRO B 1 164 ? -3.736 31.547 10.516 1 98.88 164 PRO B O 1
ATOM 3211 N N . PHE B 1 165 ? -2.18 30.562 9.367 1 98.88 165 PHE B N 1
ATOM 3212 C CA . PHE B 1 165 ? -3.023 29.516 8.797 1 98.88 165 PHE B CA 1
ATOM 3213 C C . PHE B 1 165 ? -3.578 28.609 9.891 1 98.88 165 PHE B C 1
ATOM 3215 O O . PHE B 1 165 ? -4.703 28.125 9.789 1 98.88 165 PHE B O 1
ATOM 3222 N N . SER B 1 166 ? -2.812 28.422 10.984 1 98.88 166 SER B N 1
ATOM 3223 C CA . SER B 1 166 ? -3.16 27.453 12.023 1 98.88 166 SER B CA 1
ATOM 3224 C C . SER B 1 166 ? -3.689 28.156 13.273 1 98.88 166 SER B C 1
ATOM 3226 O O . SER B 1 166 ? -4.004 27.5 14.266 1 98.88 166 SER B O 1
ATOM 3228 N N . THR B 1 167 ? -3.693 29.484 13.242 1 98.5 167 THR B N 1
ATOM 3229 C CA . THR B 1 167 ? -4.039 30.234 14.438 1 98.5 167 THR B CA 1
ATOM 3230 C C . THR B 1 167 ? -5.398 29.812 14.977 1 98.5 167 THR B C 1
ATOM 3232 O O . THR B 1 167 ? -6.391 29.797 14.25 1 98.5 167 THR B O 1
ATOM 3235 N N . GLY B 1 168 ? -5.387 29.391 16.188 1 95 168 GLY B N 1
ATOM 3236 C CA . GLY B 1 168 ? -6.609 29.078 16.906 1 95 168 GLY B CA 1
ATOM 3237 C C . GLY B 1 168 ? -7.156 27.703 16.594 1 95 168 GLY B C 1
ATOM 3238 O O . GLY B 1 168 ? -8.242 27.344 17.062 1 95 168 GLY B O 1
ATOM 3239 N N . ALA B 1 169 ? -6.52 26.891 15.789 1 98.12 169 ALA B N 1
ATOM 3240 C CA . ALA B 1 169 ? -6.98 25.547 15.484 1 98.12 169 ALA B CA 1
ATOM 3241 C C . ALA B 1 169 ? -7.07 24.703 16.75 1 98.12 169 ALA B C 1
ATOM 3243 O O . ALA B 1 169 ? -6.277 24.875 17.688 1 98.12 169 ALA B O 1
ATOM 3244 N N . ASP B 1 170 ? -8.078 23.828 16.797 1 98.31 170 ASP B N 1
ATOM 3245 C CA . ASP B 1 170 ? -8.242 22.922 17.938 1 98.31 170 ASP B CA 1
ATOM 3246 C C . ASP B 1 170 ? -7.172 21.828 17.922 1 98.31 170 ASP B C 1
ATOM 3248 O O . ASP B 1 170 ? -6.773 21.344 18.969 1 98.31 170 ASP B O 1
ATOM 3252 N N . PHE B 1 171 ? -6.777 21.422 16.781 1 98.56 171 PHE B N 1
ATOM 3253 C CA . PHE B 1 171 ? -5.875 20.281 16.609 1 98.56 171 PHE B CA 1
ATOM 3254 C C . PHE B 1 171 ? -4.953 20.516 15.414 1 98.56 171 PHE B C 1
ATOM 3256 O O . PHE B 1 171 ? -5.422 20.75 14.305 1 98.56 171 PHE B O 1
ATOM 3263 N N . LEU B 1 172 ? -3.645 20.547 15.633 1 98.88 172 LEU B N 1
ATOM 3264 C CA . LEU B 1 172 ? -2.633 20.656 14.594 1 98.88 172 LEU B CA 1
ATOM 3265 C C . LEU B 1 172 ? -1.929 19.312 14.375 1 98.88 172 LEU B C 1
ATOM 3267 O O . LEU B 1 172 ? -1.279 18.797 15.289 1 98.88 172 LEU B O 1
ATOM 3271 N N . ILE B 1 173 ? -2.174 18.719 13.219 1 98.94 173 ILE B N 1
ATOM 3272 C CA . ILE B 1 173 ? -1.457 17.531 12.758 1 98.94 173 ILE B CA 1
ATOM 3273 C C . ILE B 1 173 ? -0.29 17.953 11.867 1 98.94 173 ILE B C 1
ATOM 3275 O O . ILE B 1 173 ? -0.49 18.328 10.711 1 98.94 173 ILE B O 1
ATOM 3279 N N . ALA B 1 174 ? 0.941 17.844 12.367 1 98.94 174 ALA B N 1
ATOM 3280 C CA . ALA B 1 174 ? 2.07 18.453 11.672 1 98.94 174 ALA B CA 1
ATOM 3281 C C . ALA B 1 174 ? 3.15 17.422 11.375 1 98.94 174 ALA B C 1
ATOM 3283 O O . ALA B 1 174 ? 3.527 16.641 12.25 1 98.94 174 ALA B O 1
ATOM 3284 N N . GLU B 1 175 ? 3.588 17.438 10.125 1 98.81 175 GLU B N 1
ATOM 3285 C CA . GLU B 1 175 ? 4.707 16.547 9.82 1 98.81 175 GLU B CA 1
ATOM 3286 C C . GLU B 1 175 ? 5.93 16.906 10.664 1 98.81 175 GLU B C 1
ATOM 3288 O O . GLU B 1 175 ? 6.191 18.078 10.93 1 98.81 175 GLU B O 1
ATOM 3293 N N . CYS B 1 176 ? 6.57 15.984 11.156 1 98.75 176 CYS B N 1
ATOM 3294 C CA . CYS B 1 176 ? 7.789 16.109 11.953 1 98.75 176 CYS B CA 1
ATOM 3295 C C . CYS B 1 176 ? 8.797 15.031 11.586 1 98.75 176 CYS B C 1
ATOM 3297 O O . CYS B 1 176 ? 9.07 14.141 12.391 1 98.75 176 CYS B O 1
ATOM 3299 N N . ASN B 1 177 ? 9.398 15.219 10.453 1 98.38 177 ASN B N 1
ATOM 3300 C CA . ASN B 1 177 ? 10.211 14.188 9.828 1 98.38 177 ASN B CA 1
ATOM 3301 C C . ASN B 1 177 ? 11.656 14.242 10.312 1 98.38 177 ASN B C 1
ATOM 3303 O O . ASN B 1 177 ? 12.422 13.297 10.117 1 98.38 177 ASN B O 1
ATOM 3307 N N . LEU B 1 178 ? 12.055 15.383 11 1 98.38 178 LEU B N 1
ATOM 3308 C CA . LEU B 1 178 ? 13.445 15.609 11.375 1 98.38 178 LEU B CA 1
ATOM 3309 C C . LEU B 1 178 ? 13.555 16.047 12.836 1 98.38 178 LEU B C 1
ATOM 3311 O O . LEU B 1 178 ? 12.57 16.516 13.422 1 98.38 178 LEU B O 1
ATOM 3315 N N . TYR B 1 179 ? 14.703 15.875 13.375 1 98.5 179 TYR B N 1
ATOM 3316 C CA . TYR B 1 179 ? 15 16.312 14.734 1 98.5 179 TYR B CA 1
ATOM 3317 C C . TYR B 1 179 ? 15.5 17.75 14.75 1 98.5 179 TYR B C 1
ATOM 3319 O O . TYR B 1 179 ? 15.867 18.297 13.703 1 98.5 179 TYR B O 1
ATOM 3327 N N . ALA B 1 180 ? 15.531 18.328 15.938 1 98.38 180 ALA B N 1
ATOM 3328 C CA . ALA B 1 180 ? 15.703 19.766 16.141 1 98.38 180 ALA B CA 1
ATOM 3329 C C . ALA B 1 180 ? 16.969 20.266 15.461 1 98.38 180 ALA B C 1
ATOM 3331 O O . ALA B 1 180 ? 17.016 21.391 14.953 1 98.38 180 ALA B O 1
ATOM 3332 N N . ASN B 1 181 ? 18.016 19.5 15.398 1 96.81 181 ASN B N 1
ATOM 3333 C CA . ASN B 1 181 ? 19.312 19.938 14.922 1 96.81 181 ASN B CA 1
ATOM 3334 C C . ASN B 1 181 ? 19.469 19.734 13.422 1 96.81 181 ASN B C 1
ATOM 3336 O O . ASN B 1 181 ? 20.516 20.031 12.844 1 96.81 181 ASN B O 1
ATOM 3340 N N . GLN B 1 182 ? 18.453 19.172 12.781 1 97 182 GLN B N 1
ATOM 3341 C CA . GLN B 1 182 ? 18.5 18.891 11.352 1 97 182 GLN B CA 1
ATOM 3342 C C . GLN B 1 182 ? 17.766 19.953 10.547 1 97 182 GLN B C 1
ATOM 3344 O O . GLN B 1 182 ? 16.719 20.453 10.969 1 97 182 GLN B O 1
ATOM 3349 N N . ASP B 1 183 ? 18.297 20.297 9.43 1 95.62 183 ASP B N 1
ATOM 3350 C CA . ASP B 1 183 ? 17.688 21.266 8.523 1 95.62 183 ASP B CA 1
ATOM 3351 C C . ASP B 1 183 ? 16.875 20.578 7.441 1 95.62 183 ASP B C 1
ATOM 3353 O O . ASP B 1 183 ? 17.422 19.859 6.594 1 95.62 183 ASP B O 1
ATOM 3357 N N . GLY B 1 184 ? 15.625 20.797 7.453 1 94.56 184 GLY B N 1
ATOM 3358 C CA . GLY B 1 184 ? 14.734 20.094 6.543 1 94.56 184 GLY B CA 1
ATOM 3359 C C . GLY B 1 184 ? 14.375 20.906 5.312 1 94.56 184 GLY B C 1
ATOM 3360 O O . GLY B 1 184 ? 13.562 20.469 4.492 1 94.56 184 GLY B O 1
ATOM 3361 N N . LYS B 1 185 ? 14.977 22.062 5.09 1 95 185 LYS B N 1
ATOM 3362 C CA . LYS B 1 185 ? 14.617 22.984 4.027 1 95 185 LYS B CA 1
ATOM 3363 C C . LYS B 1 185 ? 14.812 22.359 2.652 1 95 185 LYS B C 1
ATOM 3365 O O . LYS B 1 185 ? 13.914 22.422 1.806 1 95 185 LYS B O 1
ATOM 3370 N N . SER B 1 186 ? 15.938 21.781 2.416 1 91.94 186 SER B N 1
ATOM 3371 C CA . SER B 1 186 ? 16.266 21.234 1.101 1 91.94 186 SER B CA 1
ATOM 3372 C C . SER B 1 186 ? 15.352 20.047 0.754 1 91.94 186 SER B C 1
ATOM 3374 O O . SER B 1 186 ? 14.992 19.859 -0.41 1 91.94 186 SER B O 1
ATOM 3376 N N . GLY B 1 187 ? 14.898 19.297 1.752 1 93.31 187 GLY B N 1
ATOM 3377 C CA . GLY B 1 187 ? 14.07 18.125 1.525 1 93.31 187 GLY B CA 1
ATOM 3378 C C . GLY B 1 187 ? 12.586 18.422 1.588 1 93.31 187 GLY B C 1
ATOM 3379 O O . GLY B 1 187 ? 11.758 17.562 1.282 1 93.31 187 GLY B O 1
ATOM 3380 N N . GLY B 1 188 ? 12.258 19.641 1.969 1 97.69 188 GLY B N 1
ATOM 3381 C CA . GLY B 1 188 ? 10.859 20 2.088 1 97.69 188 GLY B CA 1
ATOM 3382 C C . GLY B 1 188 ? 10.18 19.359 3.287 1 97.69 188 GLY B C 1
ATOM 3383 O O . GLY B 1 188 ? 9.102 18.781 3.16 1 97.69 188 GLY B O 1
ATOM 3384 N N . HIS B 1 189 ? 10.859 19.312 4.402 1 98.69 189 HIS B N 1
ATOM 3385 C CA . HIS B 1 189 ? 10.312 18.734 5.621 1 98.69 189 HIS B CA 1
ATOM 3386 C C . HIS B 1 189 ? 10.617 19.609 6.832 1 98.69 189 HIS B C 1
ATOM 3388 O O . HIS B 1 189 ? 11.477 20.484 6.766 1 98.69 189 HIS B O 1
ATOM 3394 N N . MET B 1 190 ? 9.93 19.422 7.918 1 98.81 190 MET B N 1
ATOM 3395 C CA . MET B 1 190 ? 10.125 20.188 9.141 1 98.81 190 MET B CA 1
ATOM 3396 C C . MET B 1 190 ? 10.766 19.344 10.234 1 98.81 190 MET B C 1
ATOM 3398 O O . MET B 1 190 ? 10.594 18.125 10.25 1 98.81 190 MET B O 1
ATOM 3402 N N . ASN B 1 191 ? 11.516 20.016 11.117 1 98.69 191 ASN B N 1
ATOM 3403 C CA . ASN B 1 191 ? 12 19.359 12.328 1 98.69 191 ASN B CA 1
ATOM 3404 C C . ASN B 1 191 ? 11.109 19.672 13.523 1 98.69 191 ASN B C 1
ATOM 3406 O O . ASN B 1 191 ? 10.133 20.422 13.398 1 98.69 191 ASN B O 1
ATOM 3410 N N . SER B 1 192 ? 11.398 19.109 14.648 1 98.81 192 SER B N 1
ATOM 3411 C CA . SER B 1 192 ? 10.57 19.188 15.844 1 98.81 192 SER B CA 1
ATOM 3412 C C . SER B 1 192 ? 10.461 20.609 16.344 1 98.81 192 SER B C 1
ATOM 3414 O O . SER B 1 192 ? 9.406 21.031 16.844 1 98.81 192 SER B O 1
ATOM 3416 N N . HIS B 1 193 ? 11.516 21.422 16.188 1 98.81 193 HIS B N 1
ATOM 3417 C CA . HIS B 1 193 ? 11.469 22.797 16.625 1 98.81 193 HIS B CA 1
ATOM 3418 C C . HIS B 1 193 ? 10.609 23.656 15.703 1 98.81 193 HIS B C 1
ATOM 3420 O O . HIS B 1 193 ? 9.891 24.547 16.156 1 98.81 193 HIS B O 1
ATOM 3426 N N . ASP B 1 194 ? 10.75 23.375 14.398 1 98.81 194 ASP B N 1
ATOM 3427 C CA . ASP B 1 194 ? 9.906 24.078 13.43 1 98.81 194 ASP B CA 1
ATOM 3428 C C . ASP B 1 194 ? 8.43 23.922 13.789 1 98.81 194 ASP B C 1
ATOM 3430 O O . ASP B 1 194 ? 7.703 24.922 13.883 1 98.81 194 ASP B O 1
ATOM 3434 N N . VAL B 1 195 ? 8.016 22.719 14.023 1 98.88 195 VAL B N 1
ATOM 3435 C CA . VAL B 1 195 ? 6.617 22.391 14.273 1 98.88 195 VAL B CA 1
ATOM 3436 C C . VAL B 1 195 ? 6.172 23.016 15.594 1 98.88 195 VAL B C 1
ATOM 3438 O O . VAL B 1 195 ? 5.062 23.547 15.688 1 98.88 195 VAL B O 1
ATOM 3441 N N . ALA B 1 196 ? 7.031 22.922 16.578 1 98.81 196 ALA B N 1
ATOM 3442 C CA . ALA B 1 196 ? 6.723 23.484 17.891 1 98.81 196 ALA B CA 1
ATOM 3443 C C . ALA B 1 196 ? 6.531 25 17.812 1 98.81 196 ALA B C 1
ATOM 3445 O O . ALA B 1 196 ? 5.652 25.547 18.469 1 98.81 196 ALA B O 1
ATOM 3446 N N . LYS B 1 197 ? 7.371 25.641 17.031 1 98.69 197 LYS B N 1
ATOM 3447 C CA . LYS B 1 197 ? 7.262 27.094 16.844 1 98.69 197 LYS B CA 1
ATOM 3448 C C . LYS B 1 197 ? 5.91 27.453 16.219 1 98.69 197 LYS B C 1
ATOM 3450 O O . LYS B 1 197 ? 5.277 28.422 16.641 1 98.69 197 LYS B O 1
ATOM 3455 N N . ILE B 1 198 ? 5.473 26.688 15.227 1 98.88 198 ILE B N 1
ATOM 3456 C CA . ILE B 1 198 ? 4.176 26.922 14.602 1 98.88 198 ILE B CA 1
ATOM 3457 C C . ILE B 1 198 ? 3.07 26.781 15.648 1 98.88 198 ILE B C 1
ATOM 3459 O O . ILE B 1 198 ? 2.221 27.656 15.789 1 98.88 198 ILE B O 1
ATOM 3463 N N . ALA B 1 199 ? 3.102 25.688 16.391 1 98.88 199 ALA B N 1
ATOM 3464 C CA . ALA B 1 199 ? 2.068 25.391 17.391 1 98.88 199 ALA B CA 1
ATOM 3465 C C . ALA B 1 199 ? 1.999 26.469 18.453 1 98.88 199 ALA B C 1
ATOM 3467 O O . ALA B 1 199 ? 0.912 26.938 18.797 1 98.88 199 ALA B O 1
ATOM 3468 N N . GLN B 1 200 ? 3.166 26.875 18.938 1 98.5 200 GLN B N 1
ATOM 3469 C CA . GLN B 1 200 ? 3.246 27.875 20 1 98.5 200 GLN B CA 1
ATOM 3470 C C . GLN B 1 200 ? 2.707 29.219 19.516 1 98.5 200 GLN B C 1
ATOM 3472 O O . GLN B 1 200 ? 1.866 29.844 20.172 1 98.5 200 GLN B O 1
ATOM 3477 N N . ASN B 1 201 ? 3.23 29.656 18.375 1 98.62 201 ASN B N 1
ATOM 3478 C CA . ASN B 1 201 ? 2.896 30.984 17.875 1 98.62 201 ASN B CA 1
ATOM 3479 C C . ASN B 1 201 ? 1.469 31.047 17.344 1 98.62 201 ASN B C 1
ATOM 3481 O O . ASN B 1 201 ? 0.845 32.094 17.328 1 98.62 201 ASN B O 1
ATOM 3485 N N . ALA B 1 202 ? 0.919 29.906 16.891 1 98.62 202 ALA B N 1
ATOM 3486 C CA . ALA B 1 202 ? -0.455 29.844 16.406 1 98.62 202 ALA B CA 1
ATOM 3487 C C . ALA B 1 202 ? -1.437 29.609 17.547 1 98.62 202 ALA B C 1
ATOM 3489 O O . ALA B 1 202 ? -2.652 29.688 17.359 1 98.62 202 ALA B O 1
ATOM 3490 N N . ASN B 1 203 ? -0.919 29.344 18.734 1 97.31 203 ASN B N 1
ATOM 3491 C CA . ASN B 1 203 ? -1.73 29.094 19.922 1 97.31 203 ASN B CA 1
ATOM 3492 C C . ASN B 1 203 ? -2.756 27.984 19.656 1 97.31 203 ASN B C 1
ATOM 3494 O O . ASN B 1 203 ? -3.951 28.188 19.891 1 97.31 203 ASN B O 1
ATOM 3498 N N . VAL B 1 204 ? -2.336 26.859 19.078 1 98.12 204 VAL B N 1
ATOM 3499 C CA . VAL B 1 204 ? -3.229 25.719 18.844 1 98.12 204 VAL B CA 1
ATOM 3500 C C . VAL B 1 204 ? -3.529 25.031 20.172 1 98.12 204 VAL B C 1
ATOM 3502 O O . VAL B 1 204 ? -2.822 25.234 21.156 1 98.12 204 VAL B O 1
ATOM 3505 N N . GLN B 1 205 ? -4.574 24.266 20.234 1 97.12 205 GLN B N 1
ATOM 3506 C CA . GLN B 1 205 ? -4.953 23.625 21.484 1 97.12 205 GLN B CA 1
ATOM 3507 C C . GLN B 1 205 ? -4.168 22.328 21.703 1 97.12 205 GLN B C 1
ATOM 3509 O O . GLN B 1 205 ? -3.785 22.016 22.828 1 97.12 205 GLN B O 1
ATOM 3514 N N . GLN B 1 206 ? -4.008 21.562 20.641 1 97.81 206 GLN B N 1
ATOM 3515 C CA . GLN B 1 206 ? -3.268 20.312 20.688 1 97.81 206 GLN B CA 1
ATOM 3516 C C . GLN B 1 206 ? -2.428 20.109 19.438 1 97.81 206 GLN B C 1
ATOM 3518 O O . GLN B 1 206 ? -2.797 20.578 18.359 1 97.81 206 GLN B O 1
ATOM 3523 N N . LEU B 1 207 ? -1.263 19.469 19.625 1 98.56 207 LEU B N 1
ATOM 3524 C CA . LEU B 1 207 ? -0.322 19.219 18.547 1 98.56 207 LEU B CA 1
ATOM 3525 C C . LEU B 1 207 ? -0.032 17.719 18.422 1 98.56 207 LEU B C 1
ATOM 3527 O O . LEU B 1 207 ? 0.265 17.062 19.422 1 98.56 207 LEU B O 1
ATOM 3531 N N . LEU B 1 208 ? -0.221 17.188 17.219 1 98.88 208 LEU B N 1
ATOM 3532 C CA . LEU B 1 208 ? 0.167 15.812 16.906 1 98.88 208 LEU B CA 1
ATOM 3533 C C . LEU B 1 208 ? 1.341 15.789 15.938 1 98.88 208 LEU B C 1
ATOM 3535 O O . LEU B 1 208 ? 1.248 16.328 14.836 1 98.88 208 LEU B O 1
ATOM 3539 N N . LEU B 1 209 ? 2.459 15.227 16.375 1 98.94 209 LEU B N 1
ATOM 3540 C CA . LEU B 1 209 ? 3.592 15.008 15.484 1 98.94 209 LEU B CA 1
ATOM 3541 C C . LEU B 1 209 ? 3.383 13.758 14.633 1 98.94 209 LEU B C 1
ATOM 3543 O O . LEU B 1 209 ? 3.17 12.664 15.172 1 98.94 209 LEU B O 1
ATOM 3547 N N . THR B 1 210 ? 3.4 13.922 13.297 1 98.88 210 THR B N 1
ATOM 3548 C CA . THR B 1 210 ? 3.182 12.82 12.367 1 98.88 210 THR B CA 1
ATOM 3549 C C . THR B 1 210 ? 4.27 12.789 11.297 1 98.88 210 THR B C 1
ATOM 3551 O O . THR B 1 210 ? 5.285 13.477 11.422 1 98.88 210 THR B O 1
ATOM 3554 N N . HIS B 1 211 ? 4.051 11.891 10.219 1 98.88 211 HIS B N 1
ATOM 3555 C CA . HIS B 1 211 ? 5.055 11.727 9.172 1 98.88 211 HIS B CA 1
ATOM 3556 C C . HIS B 1 211 ? 6.441 11.508 9.766 1 98.88 211 HIS B C 1
ATOM 3558 O O . HIS B 1 211 ? 7.391 12.211 9.414 1 98.88 211 HIS B O 1
ATOM 3564 N N . LEU B 1 212 ? 6.594 10.625 10.703 1 98.88 212 LEU B N 1
ATOM 3565 C CA . LEU B 1 212 ? 7.746 10.438 11.578 1 98.88 212 LEU B CA 1
ATOM 3566 C C . LEU B 1 212 ? 8.906 9.797 10.82 1 98.88 212 LEU B C 1
ATOM 3568 O O . LEU B 1 212 ? 8.688 9.07 9.852 1 98.88 212 LEU B O 1
ATOM 3572 N N . PRO B 1 213 ? 10.102 10.078 11.273 1 98.12 213 PRO B N 1
ATOM 3573 C CA . PRO B 1 213 ? 11.281 9.508 10.617 1 98.12 213 PRO B CA 1
ATOM 3574 C C . PRO B 1 213 ? 11.516 8.047 10.992 1 98.12 213 PRO B C 1
ATOM 3576 O O . PRO B 1 213 ? 11.016 7.578 12.016 1 98.12 213 PRO B O 1
ATOM 3579 N N . HIS B 1 214 ? 12.281 7.367 10.18 1 97.25 214 HIS B N 1
ATOM 3580 C CA . HIS B 1 214 ? 12.594 5.961 10.398 1 97.25 214 HIS B CA 1
ATOM 3581 C C . HIS B 1 214 ? 13.922 5.801 11.125 1 97.25 214 HIS B C 1
ATOM 3583 O O . HIS B 1 214 ? 14.492 4.707 11.156 1 97.25 214 HIS B O 1
ATOM 3589 N N . PHE B 1 215 ? 14.453 6.875 11.586 1 96.5 215 PHE B N 1
ATOM 3590 C CA . PHE B 1 215 ? 15.719 6.848 12.32 1 96.5 215 PHE B CA 1
ATOM 3591 C C . PHE B 1 215 ? 15.602 7.617 13.625 1 96.5 215 PHE B C 1
ATOM 3593 O O . PHE B 1 215 ? 14.633 8.344 13.844 1 96.5 215 PHE B O 1
ATOM 3600 N N . GLY B 1 216 ? 16.5 7.395 14.523 1 96.25 216 GLY B N 1
ATOM 3601 C CA . GLY B 1 216 ? 16.5 8.094 15.805 1 96.25 216 GLY B CA 1
ATOM 3602 C C . GLY B 1 216 ? 15.453 7.562 16.766 1 96.25 216 GLY B C 1
ATOM 3603 O O . GLY B 1 216 ? 14.945 6.457 16.594 1 96.25 216 GLY B O 1
ATOM 3604 N N . LYS B 1 217 ? 15.328 8.32 17.891 1 97.31 217 LYS B N 1
ATOM 3605 C CA . LYS B 1 217 ? 14.344 7.992 18.922 1 97.31 217 LYS B CA 1
ATOM 3606 C C . LYS B 1 217 ? 13.188 8.984 18.922 1 97.31 217 LYS B C 1
ATOM 3608 O O . LYS B 1 217 ? 13.375 10.164 19.219 1 97.31 217 LYS B O 1
ATOM 3613 N N . HIS B 1 218 ? 11.977 8.461 18.672 1 98.5 218 HIS B N 1
ATOM 3614 C CA . HIS B 1 218 ? 10.82 9.328 18.469 1 98.5 218 HIS B CA 1
ATOM 3615 C C . HIS B 1 218 ? 10.508 10.125 19.734 1 98.5 218 HIS B C 1
ATOM 3617 O O . HIS B 1 218 ? 10.031 11.258 19.656 1 98.5 218 HIS B O 1
ATOM 3623 N N . ASP B 1 219 ? 10.805 9.594 20.906 1 98.12 219 ASP B N 1
ATOM 3624 C CA . ASP B 1 219 ? 10.594 10.336 22.141 1 98.12 219 ASP B CA 1
ATOM 3625 C C . ASP B 1 219 ? 11.383 11.641 22.141 1 98.12 219 ASP B C 1
ATOM 3627 O O . ASP B 1 219 ? 10.984 12.617 22.781 1 98.12 219 ASP B O 1
ATOM 3631 N N . GLN B 1 220 ? 12.492 11.656 21.469 1 98.62 220 GLN B N 1
ATOM 3632 C CA . GLN B 1 220 ? 13.289 12.867 21.344 1 98.62 220 GLN B CA 1
ATOM 3633 C C . GLN B 1 220 ? 12.516 13.977 20.641 1 98.62 220 GLN B C 1
ATOM 3635 O O . GLN B 1 220 ? 12.656 15.148 20.969 1 98.62 220 GLN B O 1
ATOM 3640 N N . LEU B 1 221 ? 11.734 13.633 19.625 1 98.81 221 LEU B N 1
ATOM 3641 C CA . LEU B 1 221 ? 10.898 14.609 18.938 1 98.81 221 LEU B CA 1
ATOM 3642 C C . LEU B 1 221 ? 9.938 15.289 19.906 1 98.81 221 LEU B C 1
ATOM 3644 O O . LEU B 1 221 ? 9.75 16.5 19.859 1 98.81 221 LEU B O 1
ATOM 3648 N N . LEU B 1 222 ? 9.344 14.461 20.734 1 98.25 222 LEU B N 1
ATOM 3649 C CA . LEU B 1 222 ? 8.406 14.961 21.734 1 98.25 222 LEU B CA 1
ATOM 3650 C C . LEU B 1 222 ? 9.094 15.922 22.703 1 98.25 222 LEU B C 1
ATOM 3652 O O . LEU B 1 222 ? 8.57 17 22.984 1 98.25 222 LEU B O 1
ATOM 3656 N N . GLU B 1 223 ? 10.25 15.492 23.219 1 98.25 223 GLU B N 1
ATOM 3657 C CA . GLU B 1 223 ? 11.023 16.312 24.156 1 98.25 223 GLU B CA 1
ATOM 3658 C C . GLU B 1 223 ? 11.391 17.656 23.531 1 98.25 223 GLU B C 1
ATOM 3660 O O . GLU B 1 223 ? 11.25 18.703 24.156 1 98.25 223 GLU B O 1
ATOM 3665 N N . GLU B 1 224 ? 11.844 17.594 22.328 1 98.81 224 GLU B N 1
ATOM 3666 C CA . GLU B 1 224 ? 12.258 18.797 21.609 1 98.81 224 GLU B CA 1
ATOM 3667 C C . GLU B 1 224 ? 11.07 19.734 21.375 1 98.81 224 GLU B C 1
ATOM 3669 O O . GLU B 1 224 ? 11.172 20.938 21.609 1 98.81 224 GLU B O 1
ATOM 3674 N N . ALA B 1 225 ? 9.969 19.203 20.906 1 98.75 225 ALA B N 1
ATOM 3675 C CA . ALA B 1 225 ? 8.781 20.016 20.641 1 98.75 225 ALA B CA 1
ATOM 3676 C C . ALA B 1 225 ? 8.266 20.672 21.922 1 98.75 225 ALA B C 1
ATOM 3678 O O . ALA B 1 225 ? 7.891 21.844 21.922 1 98.75 225 ALA B O 1
ATOM 3679 N N . THR B 1 226 ? 8.32 19.953 23.047 1 98 226 THR B N 1
ATOM 3680 C CA . THR B 1 226 ? 7.766 20.438 24.312 1 98 226 THR B CA 1
ATOM 3681 C C . THR B 1 226 ? 8.664 21.516 24.906 1 98 226 THR B C 1
ATOM 3683 O O . THR B 1 226 ? 8.234 22.266 25.797 1 98 226 THR B O 1
ATOM 3686 N N . SER B 1 227 ? 9.852 21.578 24.547 1 98.25 227 SER B N 1
ATOM 3687 C CA . SER B 1 227 ? 10.758 22.625 25.016 1 98.25 227 SER B CA 1
ATOM 3688 C C . SER B 1 227 ? 10.32 24 24.516 1 98.25 227 SER B C 1
ATOM 3690 O O . SER B 1 227 ? 10.688 25.016 25.094 1 98.25 227 SER B O 1
ATOM 3692 N N . ILE B 1 228 ? 9.516 24.016 23.469 1 98.31 228 ILE B N 1
ATOM 3693 C CA . ILE B 1 228 ? 9.094 25.281 22.859 1 98.31 228 ILE B CA 1
ATOM 3694 C C . ILE B 1 228 ? 7.586 25.453 23.031 1 98.31 228 ILE B C 1
ATOM 3696 O O . ILE B 1 228 ? 7.129 26.484 23.547 1 98.31 228 ILE B O 1
ATOM 3700 N N . TYR B 1 229 ? 6.867 24.469 22.547 1 98.19 229 TYR B N 1
ATOM 3701 C CA . TYR B 1 229 ? 5.414 24.5 22.672 1 98.19 229 TYR B CA 1
ATOM 3702 C C . TYR B 1 229 ? 4.957 23.969 24.016 1 98.19 229 TYR B C 1
ATOM 3704 O O . TYR B 1 229 ? 5.27 22.828 24.375 1 98.19 229 TYR B O 1
ATOM 3712 N N . LYS B 1 230 ? 4.148 24.734 24.781 1 96.19 230 LYS B N 1
ATOM 3713 C CA . LYS B 1 230 ? 3.828 24.391 26.156 1 96.19 230 LYS B CA 1
ATOM 3714 C C . LYS B 1 230 ? 2.459 23.719 26.266 1 96.19 230 LYS B C 1
ATOM 3716 O O . LYS B 1 230 ? 2.012 23.375 27.344 1 96.19 230 LYS B O 1
ATOM 3721 N N . GLY B 1 231 ? 1.736 23.562 25.094 1 95.81 231 GLY B N 1
ATOM 3722 C CA . GLY B 1 231 ? 0.471 22.844 25.094 1 95.81 231 GLY B CA 1
ATOM 3723 C C . GLY B 1 231 ? 0.636 21.344 25.016 1 95.81 231 GLY B C 1
ATOM 3724 O O . GLY B 1 231 ? 1.713 20.812 25.312 1 95.81 231 GLY B O 1
ATOM 3725 N N . ASN B 1 232 ? -0.439 20.641 24.734 1 95.88 232 ASN B N 1
ATOM 3726 C CA . ASN B 1 232 ? -0.448 19.172 24.641 1 95.88 232 ASN B CA 1
ATOM 3727 C C . ASN B 1 232 ? 0.143 18.688 23.328 1 95.88 232 ASN B C 1
ATOM 3729 O O . ASN B 1 232 ? -0.348 19.047 22.25 1 95.88 232 ASN B O 1
ATOM 3733 N N . VAL B 1 233 ? 1.239 17.922 23.438 1 97.94 233 VAL B N 1
ATOM 3734 C CA . VAL B 1 233 ? 1.905 17.359 22.266 1 97.94 233 VAL B CA 1
ATOM 3735 C C . VAL B 1 233 ? 1.882 15.836 22.344 1 97.94 233 VAL B C 1
ATOM 3737 O O . VAL B 1 233 ? 2.139 15.258 23.406 1 97.94 233 VAL B O 1
ATOM 3740 N N . LYS B 1 234 ? 1.497 15.148 21.234 1 98.31 234 LYS B N 1
ATOM 3741 C CA . LYS B 1 234 ? 1.53 13.688 21.141 1 98.31 234 LYS B CA 1
ATOM 3742 C C . LYS B 1 234 ? 2.217 13.242 19.844 1 98.31 234 LYS B C 1
ATOM 3744 O O . LYS B 1 234 ? 2.35 14.016 18.906 1 98.31 234 LYS B O 1
ATOM 3749 N N . LEU B 1 235 ? 2.73 12.047 19.891 1 98.75 235 LEU B N 1
ATOM 3750 C CA . LEU B 1 235 ? 3.188 11.359 18.688 1 98.75 235 LEU B CA 1
ATOM 3751 C C . LEU B 1 235 ? 2.051 10.57 18.047 1 98.75 235 LEU B C 1
ATOM 3753 O O . LEU B 1 235 ? 1.27 9.922 18.75 1 98.75 235 LEU B O 1
ATOM 3757 N N . ALA B 1 236 ? 2.002 10.672 16.719 1 98.88 236 ALA B N 1
ATOM 3758 C CA . ALA B 1 236 ? 1.007 9.875 16 1 98.88 236 ALA B CA 1
ATOM 3759 C C . ALA B 1 236 ? 1.284 8.383 16.172 1 98.88 236 ALA B C 1
ATOM 3761 O O . ALA B 1 236 ? 2.441 7.957 16.156 1 98.88 236 ALA B O 1
ATOM 3762 N N . THR B 1 237 ? 0.292 7.637 16.344 1 98.69 237 THR B N 1
ATOM 3763 C CA . THR B 1 237 ? 0.281 6.18 16.312 1 98.69 237 THR B CA 1
ATOM 3764 C C . THR B 1 237 ? -0.952 5.668 15.57 1 98.69 237 THR B C 1
ATOM 3766 O O . THR B 1 237 ? -1.96 6.367 15.469 1 98.69 237 THR B O 1
ATOM 3769 N N . THR B 1 238 ? -0.792 4.5 15.016 1 98.69 238 THR B N 1
ATOM 3770 C CA . THR B 1 238 ? -1.963 3.908 14.383 1 98.69 238 THR B CA 1
ATOM 3771 C C . THR B 1 238 ? -3.115 3.787 15.375 1 98.69 238 THR B C 1
ATOM 3773 O O . THR B 1 238 ? -2.936 3.285 16.484 1 98.69 238 THR B O 1
ATOM 3776 N N . GLY B 1 239 ? -4.262 4.289 15.023 1 98.62 239 GLY B N 1
ATOM 3777 C CA . GLY B 1 239 ? -5.449 4.156 15.852 1 98.62 239 GLY B CA 1
ATOM 3778 C C . GLY B 1 239 ? -5.648 5.32 16.797 1 98.62 239 GLY B C 1
ATOM 3779 O O . GLY B 1 239 ? -6.68 5.414 17.469 1 98.62 239 GLY B O 1
ATOM 3780 N N . PHE B 1 240 ? -4.656 6.211 16.922 1 98.56 240 PHE B N 1
ATOM 3781 C CA . PHE B 1 240 ? -4.844 7.422 17.703 1 98.56 240 PHE B CA 1
ATOM 3782 C C . PHE B 1 240 ? -6.113 8.156 17.281 1 98.56 240 PHE B C 1
ATOM 3784 O O . PHE B 1 240 ? -6.395 8.273 16.094 1 98.56 240 PHE B O 1
ATOM 3791 N N . THR B 1 241 ? -6.898 8.609 18.266 1 98.56 241 THR B N 1
ATOM 3792 C CA . THR B 1 241 ? -8.117 9.352 17.969 1 98.56 241 THR B CA 1
ATOM 3793 C C . THR B 1 241 ? -8.109 10.711 18.672 1 98.56 241 THR B C 1
ATOM 3795 O O . THR B 1 241 ? -7.535 10.852 19.75 1 98.56 241 THR B O 1
ATOM 3798 N N . TRP B 1 242 ? -8.719 11.656 18.031 1 98.31 242 TRP B N 1
ATOM 3799 C CA . TRP B 1 242 ? -8.938 12.984 18.594 1 98.31 242 TRP B CA 1
ATOM 3800 C C . TRP B 1 242 ? -10.359 13.461 18.328 1 98.31 242 TRP B C 1
ATOM 3802 O O . TRP B 1 242 ? -10.891 13.266 17.234 1 98.31 242 TRP B O 1
ATOM 3812 N N . GLN B 1 243 ? -10.984 13.961 19.234 1 96.75 243 GLN B N 1
ATOM 3813 C CA . GLN B 1 243 ? -12.258 14.656 19.156 1 96.75 243 GLN B CA 1
ATOM 3814 C C . GLN B 1 243 ? -12.328 15.797 20.172 1 96.75 243 GLN B C 1
ATOM 3816 O O . GLN B 1 243 ? -11.961 15.617 21.344 1 96.75 243 GLN B O 1
ATOM 3821 N N . LYS B 1 244 ? -12.75 16.938 19.641 1 94.5 244 LYS B N 1
ATOM 3822 C CA . LYS B 1 244 ? -12.789 18.094 20.547 1 94.5 244 LYS B CA 1
ATOM 3823 C C . LYS B 1 244 ? -13.586 17.766 21.812 1 94.5 244 LYS B C 1
ATOM 3825 O O . LYS B 1 244 ? -14.656 17.172 21.734 1 94.5 244 LYS B O 1
ATOM 3830 N N . GLY B 1 245 ? -13.031 18.172 22.922 1 86 245 GLY B N 1
ATOM 3831 C CA . GLY B 1 245 ? -13.688 18 24.219 1 86 245 GLY B CA 1
ATOM 3832 C C . GLY B 1 245 ? -13.469 16.625 24.797 1 86 245 GLY B C 1
ATOM 3833 O O . GLY B 1 245 ? -13.867 16.359 25.938 1 86 245 GLY B O 1
ATOM 3834 N N . LYS B 1 246 ? -12.969 15.648 23.969 1 71.19 246 LYS B N 1
ATOM 3835 C CA . LYS B 1 246 ? -12.711 14.312 24.484 1 71.19 246 LYS B CA 1
ATOM 3836 C C . LYS B 1 246 ? -11.227 14.102 24.766 1 71.19 246 LYS B C 1
ATOM 3838 O O . LYS B 1 246 ? -10.375 14.523 23.984 1 71.19 246 LYS B O 1
ATOM 3843 N N . ILE B 1 247 ? -10.922 14.008 26.062 1 62.47 247 ILE B N 1
ATOM 3844 C CA . ILE B 1 247 ? -9.531 13.844 26.453 1 62.47 247 ILE B CA 1
ATOM 3845 C C . ILE B 1 247 ? -9.062 12.43 26.125 1 62.47 247 ILE B C 1
ATOM 3847 O O . ILE B 1 247 ? -9.766 11.453 26.406 1 62.47 247 ILE B O 1
#

Sequence (494 aa):
MKLTVLGYWGGYPAVNSATSGYLLQKDGFNLLVDCGSGVLSQLQNYLKPNELHAVLISHYHQDHIADIGVLQYARLIQTFLGNELPTLPIYGHREDEQAFSKLTHQKVTTGIAYNPEETLTIGPFSVQFLKTSHPVSCYAMKISSEDSTIVYTADSSYQDSFIPFSTGADFLIAECNLYANQDGKSGGHMNSHDVAKIAQNANVQQLLLTHLPHFGKHDQLLEEATSIYKGNVKLATTGFTWQKGKIMKLTVLGYWGGYPAVNSATSGYLLQKDGFNLLVDCGSGVLSQLQNYLKPNELHAVLISHYHQDHIADIGVLQYARLIQTFLGNELPTLPIYGHREDEQAFSKLTHQKVTTGIAYN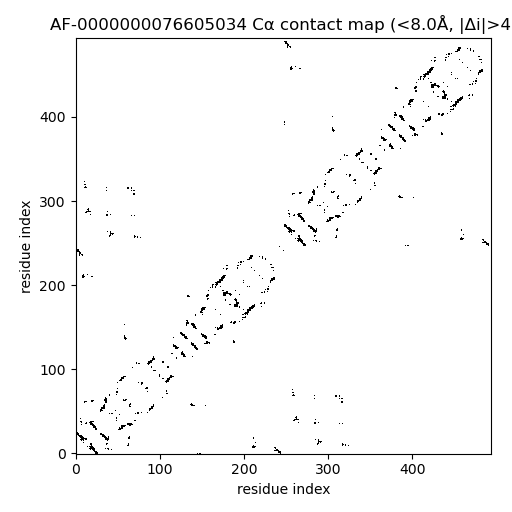PEETLTIGPFSVQFLKTSHPVSCYAMKISSEDSTIVYTADSSYQDSFIPFSTGADFLIAECNLYANQDGKSGGHMNSHDVAKIAQNANVQQLLLTHLPHFGKHDQLLEEATSIYKGNVKLATTGFTWQKGKI